Protein AF-0000000087532240 (afdb_homodimer)

Foldseek 3Di:
DAWAALLLVVLCVVLVVVLVVVVVVVVVVVVLLVVCVVVVANQVSCVVVCVVVVHDDGDNDDDPQNQLVSLLVLLLVLLVSLVSSLVSVQVRLCLLVVDHQDDDPPDDSLVSLCCRLPVPDDCVLPLLSLLLVLSVLLNVPVVDPDDPVSQVVSVVSQVVSVVSCVVVVPLVVAPDDDGSSPRHPSSSVSNSVSSSVSSVVSCVSNPDDLVSVLVVDDCVVQVVCVVPPVVSLVVQQVCCCVNIVDDNVSSVVSCVVNVD/DAWAALLLVVLCVVLVVVLVVVVVVVVVVVVLLVVCVVVVANQVSCVVVCVVVVHDDGDNDDDPQNQLVSLLVLLLVLLVSLVSSLVSVQVRLCLLVVDHQDDDPPDDSLVSLCCRLPVPDDCVLPLLSLLLVLSVLLNVPVVDPDDPVSQVVSVVSQVVSVVSCVVVVPLVVAPDDDGSSPRHPSSSVSNSVSSSVSSVVSCVSNPDDLVSVLVVDDCVVQVVCVVPPVVSLVVQQVCCCVNIVDDNVSSVVSCVVNVD

Secondary structure (DSSP, 8-state):
-----HHHHHHHHHHHHHHHHHHHHHHHHHHHHHHHHHHS-HHHHHHHHHHHHT-----SS--TTHHHHHHHHHHHHHHHHHHHHHHHHHHHHHHHH--PPP--TTS-HHHHHHHHH-TT--GGG-HHHHHHHHHHHHHHHHHS---HHHHHHHHHHHHHHHHHHHHHT-STTS-----GGG--HHHHHHHHHHHHHHHHHHHHHTPPPHHHHHTT--GGGGGGGTT-HHHHHHHHHHHHHHHH---HHHHHHHHHHTT-/-----HHHHHHHHHHHHHHHHHHHHHHHHHHHHHHHHHHS-HHHHHHHHHHHHT-----SS--TTHHHHHHHHHHHHHHHHHHHHHHHHHHHHHHHH--PPP--TTS-HHHHHHHHH-TT--GGG-HHHHHHHHHHHHHHHHHS---HHHHHHHHHHHHHHHHHHHHHT-STTS-----GGG--HHHHHHHHHHHHHHHHHHHHHTPPPHHHHHTT--GGGGGGGTT-HHHHHHHHHHHHHHHH---HHHHHHHHHHTT-

Sequence (520 aa):
MKFTYKSYSVFVKKLGYFDSVIEMNEVAIREFADQANSSGDFSKFLACKSKKHKIRVDFPKIPEDFNSIIAKNYIAQVSQCFEEFLVDFQKEYEIIKKVPWLNLEKNPKLKIAFKSVDSSYIIDNDLNYKICDYYRNIRNSALHNKDEKRLNKLDLEHNKVSSMKIRKNEYSKLNAPNKFKSINFDDFILYSRAAKEMAFKLCELSKPNIDEVVNLINEKNFSCYENNSNRKHNALITELKSKYGIQKETAEIIIKLANFMKFTYKSYSVFVKKLGYFDSVIEMNEVAIREFADQANSSGDFSKFLACKSKKHKIRVDFPKIPEDFNSIIAKNYIAQVSQCFEEFLVDFQKEYEIIKKVPWLNLEKNPKLKIAFKSVDSSYIIDNDLNYKICDYYRNIRNSALHNKDEKRLNKLDLEHNKVSSMKIRKNEYSKLNAPNKFKSINFDDFILYSRAAKEMAFKLCELSKPNIDEVVNLINEKNFSCYENNSNRKHNALITELKSKYGIQKETAEIIIKLANF

pLDDT: mean 89.96, std 6.21, range [60.34, 98.31]

Structure (mmCIF, N/CA/C/O backbone):
data_AF-0000000087532240-model_v1
#
loop_
_entity.id
_entity.type
_entity.pdbx_description
1 polymer 'Cthe-2314-like HEPN domain-containing protein'
#
loop_
_atom_site.group_PDB
_atom_site.id
_atom_site.type_symbol
_atom_site.label_atom_id
_atom_site.label_alt_id
_atom_site.label_comp_id
_atom_site.label_asym_id
_atom_site.label_entity_id
_atom_site.label_seq_id
_atom_site.pdbx_PDB_ins_code
_atom_site.Cartn_x
_atom_site.Cartn_y
_atom_site.Cartn_z
_atom_site.occupancy
_atom_site.B_iso_or_equiv
_atom_site.auth_seq_id
_atom_site.auth_comp_id
_atom_site.auth_asym_id
_atom_site.auth_atom_id
_atom_site.pdbx_PDB_model_num
ATOM 1 N N . MET A 1 1 ? 9.07 -31.922 -18.469 1 78.12 1 MET A N 1
ATOM 2 C CA . MET A 1 1 ? 8.977 -32.031 -17.016 1 78.12 1 MET A CA 1
ATOM 3 C C . MET A 1 1 ? 8.141 -30.906 -16.438 1 78.12 1 MET A C 1
ATOM 5 O O . MET A 1 1 ? 8.328 -29.734 -16.797 1 78.12 1 MET A O 1
ATOM 9 N N . LYS A 1 2 ? 7.145 -31.328 -15.633 1 83.25 2 LYS A N 1
ATOM 10 C CA . LYS A 1 2 ? 6.406 -30.312 -14.891 1 83.25 2 LYS A CA 1
ATOM 11 C C . LYS A 1 2 ? 7.242 -29.75 -13.742 1 83.25 2 LYS A C 1
ATOM 13 O O . LYS A 1 2 ? 7.914 -30.516 -13.031 1 83.25 2 LYS A O 1
ATOM 18 N N . PHE A 1 3 ? 7.406 -28.453 -13.656 1 90.06 3 PHE A N 1
ATOM 19 C CA . PHE A 1 3 ? 8.18 -27.781 -12.625 1 90.06 3 PHE A CA 1
ATOM 20 C C . PHE A 1 3 ? 7.52 -26.469 -12.219 1 90.06 3 PHE A C 1
ATOM 22 O O . PHE A 1 3 ? 7.043 -25.719 -13.07 1 90.06 3 PHE A O 1
ATOM 29 N N . THR A 1 4 ? 7.445 -26.297 -10.953 1 90.12 4 THR A N 1
ATOM 30 C CA . THR A 1 4 ? 6.895 -25.047 -10.445 1 90.12 4 THR A CA 1
ATOM 31 C C . THR A 1 4 ? 7.859 -24.406 -9.453 1 90.12 4 THR A C 1
ATOM 33 O O . THR A 1 4 ? 8.289 -25.031 -8.492 1 90.12 4 THR A O 1
ATOM 36 N N . TYR A 1 5 ? 8.164 -23.172 -9.711 1 94.06 5 TYR A N 1
ATOM 37 C CA . TYR A 1 5 ? 8.953 -22.391 -8.758 1 94.06 5 TYR A CA 1
ATOM 38 C C . TYR A 1 5 ? 8.188 -22.203 -7.449 1 94.06 5 TYR A C 1
ATOM 40 O O . TYR A 1 5 ? 6.988 -21.938 -7.457 1 94.06 5 TYR A O 1
ATOM 48 N N . LYS A 1 6 ? 8.883 -22.391 -6.359 1 91.62 6 LYS A N 1
ATOM 49 C CA . LYS A 1 6 ? 8.266 -22.141 -5.059 1 91.62 6 LYS A CA 1
ATOM 50 C C . LYS A 1 6 ? 7.77 -20.703 -4.949 1 91.62 6 LYS A C 1
ATOM 52 O O . LYS A 1 6 ? 6.699 -20.453 -4.391 1 91.62 6 LYS A O 1
ATOM 57 N N . SER A 1 7 ? 8.562 -19.766 -5.43 1 93.81 7 SER A N 1
ATOM 58 C CA . SER A 1 7 ? 8.195 -18.344 -5.406 1 93.81 7 SER A CA 1
ATOM 59 C C . SER A 1 7 ? 6.875 -18.109 -6.129 1 93.81 7 SER A C 1
ATOM 61 O O . SER A 1 7 ? 6.051 -17.312 -5.684 1 93.81 7 SER A O 1
ATOM 63 N N . TYR A 1 8 ? 6.609 -18.797 -7.156 1 95.19 8 TYR A N 1
ATOM 64 C CA . TYR A 1 8 ? 5.371 -18.672 -7.914 1 95.19 8 TYR A CA 1
ATOM 65 C C . TYR A 1 8 ? 4.188 -19.219 -7.129 1 95.19 8 TYR A C 1
ATOM 67 O O . TYR A 1 8 ? 3.135 -18.578 -7.059 1 95.19 8 TYR A O 1
ATOM 75 N N . SER A 1 9 ? 4.387 -20.391 -6.582 1 92.94 9 SER A N 1
ATOM 76 C CA . SER A 1 9 ? 3.316 -21 -5.805 1 92.94 9 SER A CA 1
ATOM 77 C C . SER A 1 9 ? 2.898 -20.125 -4.637 1 92.94 9 SER A C 1
ATOM 79 O O . SER A 1 9 ? 1.705 -19.953 -4.375 1 92.94 9 SER A O 1
ATOM 81 N N . VAL A 1 10 ? 3.881 -19.578 -4.008 1 90.62 10 VAL A N 1
ATOM 82 C CA . VAL A 1 10 ? 3.619 -18.703 -2.871 1 90.62 10 VAL A CA 1
ATOM 83 C C . VAL A 1 10 ? 2.906 -17.438 -3.348 1 90.62 10 VAL A C 1
ATOM 85 O O . VAL A 1 10 ? 1.95 -16.984 -2.717 1 90.62 10 VAL A O 1
ATOM 88 N N . PHE A 1 11 ? 3.322 -16.938 -4.414 1 94.25 11 PHE A N 1
ATOM 89 C CA . PHE A 1 11 ? 2.768 -15.719 -4.98 1 94.25 11 PHE A CA 1
ATOM 90 C C . PHE A 1 11 ? 1.303 -15.914 -5.355 1 94.25 11 PHE A C 1
ATOM 92 O O . PHE A 1 11 ? 0.447 -15.117 -4.961 1 94.25 11 PHE A O 1
ATOM 99 N N . VAL A 1 12 ? 0.997 -16.953 -6.066 1 94.19 12 VAL A N 1
ATOM 100 C CA . VAL A 1 12 ? -0.355 -17.203 -6.555 1 94.19 12 VAL A CA 1
ATOM 101 C C . VAL A 1 12 ? -1.291 -17.453 -5.375 1 94.19 12 VAL A C 1
ATOM 103 O O . VAL A 1 12 ? -2.441 -17.016 -5.379 1 94.19 12 VAL A O 1
ATOM 106 N N . LYS A 1 13 ? -0.789 -18.109 -4.418 1 91.06 13 LYS A N 1
ATOM 107 C CA . LYS A 1 13 ? -1.601 -18.391 -3.232 1 91.06 13 LYS A CA 1
ATOM 108 C C . LYS A 1 13 ? -1.886 -17.094 -2.461 1 91.06 13 LYS A C 1
ATOM 110 O O . LYS A 1 13 ? -3.031 -16.828 -2.09 1 91.06 13 LYS A O 1
ATOM 115 N N . LYS A 1 14 ? -0.879 -16.359 -2.26 1 89.5 14 LYS A N 1
ATOM 116 C CA . LYS A 1 14 ? -1.009 -15.102 -1.524 1 89.5 14 LYS A CA 1
ATOM 117 C C . LYS A 1 14 ? -1.906 -14.117 -2.268 1 89.5 14 LYS A C 1
ATOM 119 O O . LYS A 1 14 ? -2.836 -13.555 -1.687 1 89.5 14 LYS A O 1
ATOM 124 N N . LEU A 1 15 ? -1.591 -13.922 -3.52 1 93.38 15 LEU A N 1
ATOM 125 C CA . LEU A 1 15 ? -2.369 -12.984 -4.316 1 93.38 15 LEU A CA 1
ATOM 126 C C . LEU A 1 15 ? -3.803 -13.469 -4.488 1 93.38 15 LEU A C 1
ATOM 128 O O . LEU A 1 15 ? -4.742 -12.672 -4.477 1 93.38 15 LEU A O 1
ATOM 132 N N . GLY A 1 16 ? -3.951 -14.789 -4.664 1 91.38 16 GLY A N 1
ATOM 133 C CA . GLY A 1 16 ? -5.285 -15.359 -4.758 1 91.38 16 GLY A CA 1
ATOM 134 C C . GLY A 1 16 ? -6.125 -15.109 -3.521 1 91.38 16 GLY A C 1
ATOM 135 O O . GLY A 1 16 ? -7.309 -14.773 -3.625 1 91.38 16 GLY A O 1
ATOM 136 N N . TYR A 1 17 ? -5.531 -15.242 -2.439 1 89.12 17 TYR A N 1
ATOM 137 C CA . TYR A 1 17 ? -6.223 -14.977 -1.183 1 89.12 17 TYR A CA 1
ATOM 138 C C . TYR A 1 17 ? -6.57 -13.5 -1.055 1 89.12 17 TYR A C 1
ATOM 140 O O . TYR A 1 17 ? -7.695 -13.156 -0.682 1 89.12 17 TYR A O 1
ATOM 148 N N . PHE A 1 18 ? -5.672 -12.734 -1.381 1 89.25 18 PHE A N 1
ATOM 149 C CA . PHE A 1 18 ? -5.895 -11.297 -1.353 1 89.25 18 PHE A CA 1
ATOM 150 C C . PHE A 1 18 ? -7.02 -10.906 -2.303 1 89.25 18 PHE A C 1
ATOM 152 O O . PHE A 1 18 ? -7.863 -10.07 -1.966 1 89.25 18 PHE A O 1
ATOM 159 N N . ASP A 1 19 ? -6.98 -11.453 -3.461 1 92.69 19 ASP A N 1
ATOM 160 C CA . ASP A 1 19 ? -8.047 -11.203 -4.426 1 92.69 19 ASP A CA 1
ATOM 161 C C . ASP A 1 19 ? -9.414 -11.5 -3.814 1 92.69 19 ASP A C 1
ATOM 163 O O . ASP A 1 19 ? -10.344 -10.695 -3.949 1 92.69 19 ASP A O 1
ATOM 167 N N . SER A 1 20 ? -9.477 -12.586 -3.137 1 91 20 SER A N 1
ATOM 168 C CA . SER A 1 20 ? -10.742 -13 -2.543 1 91 20 SER A CA 1
ATOM 169 C C . SER A 1 20 ? -11.188 -12.031 -1.455 1 91 20 SER A C 1
ATOM 171 O O . SER A 1 20 ? -12.375 -11.711 -1.353 1 91 20 SER A O 1
ATOM 173 N N . VAL A 1 21 ? -10.297 -11.578 -0.716 1 90.44 21 VAL A N 1
ATOM 174 C CA . VAL A 1 21 ? -10.57 -10.633 0.36 1 90.44 21 VAL A CA 1
ATOM 175 C C . VAL A 1 21 ? -11.062 -9.312 -0.227 1 90.44 21 VAL A C 1
ATOM 177 O O . VAL A 1 21 ? -12.039 -8.734 0.248 1 90.44 21 VAL A O 1
ATOM 180 N N . ILE A 1 22 ? -10.406 -8.859 -1.232 1 92.31 22 ILE A N 1
ATOM 181 C CA . ILE A 1 22 ? -10.742 -7.598 -1.879 1 92.31 22 ILE A CA 1
ATOM 182 C C . ILE A 1 22 ? -12.117 -7.707 -2.541 1 92.31 22 ILE A C 1
ATOM 184 O O . ILE A 1 22 ? -12.898 -6.754 -2.514 1 92.31 22 ILE A O 1
ATOM 188 N N . GLU A 1 23 ? -12.328 -8.836 -3.156 1 93.25 23 GLU A N 1
ATOM 189 C CA . GLU A 1 23 ? -13.633 -9.07 -3.768 1 93.25 23 GLU A CA 1
ATOM 190 C C . GLU A 1 23 ? -14.75 -9 -2.73 1 93.25 23 GLU A C 1
ATOM 192 O O . GLU A 1 23 ? -15.797 -8.406 -2.982 1 93.25 23 GLU A O 1
ATOM 197 N N . MET A 1 24 ? -14.508 -9.57 -1.623 1 91.06 24 MET A N 1
ATOM 198 C CA . MET A 1 24 ? -15.492 -9.492 -0.543 1 91.06 24 MET A CA 1
ATOM 199 C C . MET A 1 24 ? -15.68 -8.047 -0.082 1 91.06 24 MET A C 1
ATOM 201 O O . MET A 1 24 ? -16.812 -7.609 0.149 1 91.06 24 MET A O 1
ATOM 205 N N . ASN A 1 25 ? -14.586 -7.375 0.066 1 92.38 25 ASN A N 1
ATOM 206 C CA . ASN A 1 25 ? -14.656 -5.969 0.442 1 92.38 25 ASN A CA 1
ATOM 207 C C . ASN A 1 25 ? -15.461 -5.156 -0.567 1 92.38 25 ASN A C 1
ATOM 209 O O . ASN A 1 25 ? -16.266 -4.301 -0.184 1 92.38 25 ASN A O 1
ATOM 213 N N . GLU A 1 26 ? -15.203 -5.414 -1.837 1 93.12 26 GLU A N 1
ATOM 214 C CA . GLU A 1 26 ? -15.906 -4.711 -2.902 1 93.12 26 GLU A CA 1
ATOM 215 C C . GLU A 1 26 ? -17.406 -4.961 -2.826 1 93.12 26 GLU A C 1
ATOM 217 O O . GLU A 1 26 ? -18.219 -4.039 -3.01 1 93.12 26 GLU A O 1
ATOM 222 N N . VAL A 1 27 ? -17.781 -6.168 -2.547 1 92.81 27 VAL A N 1
ATOM 223 C CA . VAL A 1 27 ? -19.188 -6.512 -2.391 1 92.81 27 VAL A CA 1
ATOM 224 C C . VAL A 1 27 ? -19.781 -5.738 -1.214 1 92.81 27 VAL A C 1
ATOM 226 O O . VAL A 1 27 ? -20.891 -5.211 -1.305 1 92.81 27 VAL A O 1
ATOM 229 N N . ALA A 1 28 ? -19.062 -5.66 -0.128 1 92.56 28 ALA A N 1
ATOM 230 C CA . ALA A 1 28 ? -19.516 -4.934 1.06 1 92.56 28 ALA A CA 1
ATOM 231 C C . ALA A 1 28 ? -19.75 -3.459 0.747 1 92.56 28 ALA A C 1
ATOM 233 O O . ALA A 1 28 ? -20.766 -2.887 1.148 1 92.56 28 ALA A O 1
ATOM 234 N N . ILE A 1 29 ? -18.875 -2.908 0.029 1 92.62 29 ILE A N 1
ATOM 235 C CA . ILE A 1 29 ? -18.938 -1.492 -0.315 1 92.62 29 ILE A CA 1
ATOM 236 C C . ILE A 1 29 ? -20.156 -1.237 -1.209 1 92.62 29 ILE A C 1
ATOM 238 O O . ILE A 1 29 ? -20.906 -0.284 -0.99 1 92.62 29 ILE A O 1
ATOM 242 N N . ARG A 1 30 ? -20.328 -2.053 -2.207 1 92.62 30 ARG A N 1
ATOM 243 C CA . ARG A 1 30 ? -21.438 -1.876 -3.135 1 92.62 30 ARG A CA 1
ATOM 244 C C . ARG A 1 30 ? -22.766 -2.064 -2.428 1 92.62 30 ARG A C 1
ATOM 246 O O . ARG A 1 30 ? -23.734 -1.337 -2.695 1 92.62 30 ARG A O 1
ATOM 253 N N . GLU A 1 31 ? -22.797 -3.057 -1.583 1 92.25 31 GLU A N 1
ATOM 254 C CA . GLU A 1 31 ? -24 -3.275 -0.797 1 92.25 31 GLU A CA 1
ATOM 255 C C . GLU A 1 31 ? -24.312 -2.068 0.083 1 92.25 31 GLU A C 1
ATOM 257 O O . GLU A 1 31 ? -25.469 -1.671 0.212 1 92.25 31 GLU A O 1
ATOM 262 N N . PHE A 1 32 ? -23.328 -1.537 0.732 1 92.31 32 PHE A N 1
ATOM 263 C CA . PHE A 1 32 ? -23.469 -0.36 1.581 1 92.31 32 PHE A CA 1
ATOM 264 C C . PHE A 1 32 ? -24 0.825 0.783 1 92.31 32 PHE A C 1
ATOM 266 O O . PHE A 1 32 ? -24.891 1.537 1.239 1 92.31 32 PHE A O 1
ATOM 273 N N . ALA A 1 33 ? -23.438 1.011 -0.397 1 90.62 33 ALA A N 1
ATOM 274 C CA . ALA A 1 33 ? -23.875 2.096 -1.275 1 90.62 33 ALA A CA 1
ATOM 275 C C . ALA A 1 33 ? -25.328 1.925 -1.687 1 90.62 33 ALA A C 1
ATOM 277 O O . ALA A 1 33 ? -26.094 2.898 -1.732 1 90.62 33 ALA A O 1
ATOM 278 N N . ASP A 1 34 ? -25.656 0.715 -1.983 1 91.81 34 ASP A N 1
ATOM 279 C CA . ASP A 1 34 ? -27.031 0.413 -2.363 1 91.81 34 ASP A CA 1
ATOM 280 C C . ASP A 1 34 ? -28 0.745 -1.23 1 91.81 34 ASP A C 1
ATOM 282 O O . ASP A 1 34 ? -29.062 1.324 -1.464 1 91.81 34 ASP A O 1
ATOM 286 N N . GLN A 1 35 ? -27.656 0.395 -0.043 1 91.19 35 GLN A N 1
ATOM 287 C CA . GLN A 1 35 ? -28.484 0.67 1.127 1 91.19 35 GLN A CA 1
ATOM 288 C C . GLN A 1 35 ? -28.609 2.172 1.378 1 91.19 35 GLN A C 1
ATOM 290 O O . GLN A 1 35 ? -29.672 2.668 1.721 1 91.19 35 GLN A O 1
ATOM 295 N N . ALA A 1 36 ? -27.547 2.783 1.279 1 90.19 36 ALA A N 1
ATOM 296 C CA . ALA A 1 36 ? -27.531 4.23 1.476 1 90.19 36 ALA A CA 1
ATOM 297 C C . ALA A 1 36 ? -28.438 4.926 0.468 1 90.19 36 ALA A C 1
ATOM 299 O O . ALA A 1 36 ? -29.219 5.82 0.83 1 90.19 36 ALA A O 1
ATOM 300 N N . ASN A 1 37 ? -28.328 4.5 -0.787 1 88.88 37 ASN A N 1
ATOM 301 C CA . ASN A 1 37 ? -29.156 5.074 -1.847 1 88.88 37 ASN A CA 1
ATOM 302 C C . ASN A 1 37 ? -30.641 4.789 -1.62 1 88.88 37 ASN A C 1
ATOM 304 O O . ASN A 1 37 ? -31.484 5.641 -1.893 1 88.88 37 ASN A O 1
ATOM 308 N N . SER A 1 38 ? -30.891 3.643 -1.131 1 90.81 38 SER A N 1
ATOM 309 C CA . SER A 1 38 ? -32.281 3.221 -0.916 1 90.81 38 SER A CA 1
ATOM 310 C C . SER A 1 38 ? -32.875 3.904 0.306 1 90.81 38 SER A C 1
ATOM 312 O O . SER A 1 38 ? -34.094 3.988 0.435 1 90.81 38 SER A O 1
ATOM 314 N N . SER A 1 39 ? -32.062 4.363 1.199 1 89.56 39 SER A N 1
ATOM 315 C CA . SER A 1 39 ? -32.562 4.992 2.43 1 89.56 39 SER A CA 1
ATOM 316 C C . SER A 1 39 ? -33.156 6.359 2.152 1 89.56 39 SER A C 1
ATOM 318 O O . SER A 1 39 ? -33.938 6.879 2.963 1 89.56 39 SER A O 1
ATOM 320 N N . GLY A 1 40 ? -32.812 7.004 1.044 1 87.88 40 GLY A N 1
ATOM 321 C CA . GLY A 1 40 ? -33.344 8.305 0.659 1 87.88 40 GLY A CA 1
ATOM 322 C C . GLY A 1 40 ? -32.562 9.461 1.229 1 87.88 40 GLY A C 1
ATOM 323 O O . GLY A 1 40 ? -32.656 10.594 0.752 1 87.88 40 GLY A O 1
ATOM 324 N N . ASP A 1 41 ? -31.828 9.195 2.34 1 88.81 41 ASP A N 1
ATOM 325 C CA . ASP A 1 41 ? -30.984 10.211 2.973 1 88.81 41 ASP A CA 1
ATOM 326 C C . ASP A 1 41 ? -29.641 9.633 3.385 1 88.81 41 ASP A C 1
ATOM 328 O O . ASP A 1 41 ? -29.516 9.047 4.461 1 88.81 41 ASP A O 1
ATOM 332 N N . PHE A 1 42 ? -28.688 9.938 2.58 1 88.5 42 PHE A N 1
ATOM 333 C CA . PHE A 1 42 ? -27.359 9.344 2.779 1 88.5 42 PHE A CA 1
ATOM 334 C C . PHE A 1 42 ? -26.766 9.797 4.109 1 88.5 42 PHE A C 1
ATOM 336 O O . PHE A 1 42 ? -26.219 8.977 4.855 1 88.5 42 PHE A O 1
ATOM 343 N N . SER A 1 43 ? -26.844 11.062 4.355 1 87.38 43 SER A N 1
ATOM 344 C CA . SER A 1 43 ? -26.234 11.625 5.555 1 87.38 43 SER A CA 1
ATOM 345 C C . SER A 1 43 ? -26.812 11 6.816 1 87.38 43 SER A C 1
ATOM 347 O O . SER A 1 43 ? -26.078 10.664 7.746 1 87.38 43 SER A O 1
ATOM 349 N N . LYS A 1 44 ? -28.062 10.883 6.801 1 90 44 LYS A N 1
ATOM 350 C CA . LYS A 1 44 ? -28.719 10.273 7.949 1 90 44 LYS A CA 1
ATOM 351 C C . LYS A 1 44 ? -28.359 8.789 8.062 1 90 44 LYS A C 1
ATOM 353 O O . LYS A 1 44 ? -28.156 8.281 9.172 1 90 44 LYS A O 1
ATOM 358 N N . PHE A 1 45 ? -28.375 8.156 6.949 1 92.25 45 PHE A N 1
ATOM 359 C CA . PHE A 1 45 ? -28 6.746 6.914 1 92.25 45 PHE A CA 1
ATOM 360 C C . PHE A 1 45 ? -26.609 6.535 7.473 1 92.25 45 PHE A C 1
ATOM 362 O O . PHE A 1 45 ? -26.406 5.688 8.344 1 92.25 45 PHE A O 1
ATOM 369 N N . LEU A 1 46 ? -25.75 7.324 6.988 1 90.06 46 LEU A N 1
ATOM 370 C CA . LEU A 1 46 ? -24.359 7.203 7.402 1 90.06 46 LEU A CA 1
ATOM 371 C C . LEU A 1 46 ? -24.203 7.52 8.883 1 90.06 46 LEU A C 1
ATOM 373 O O . LEU A 1 46 ? -23.438 6.852 9.594 1 90.06 46 LEU A O 1
ATOM 377 N N . ALA A 1 47 ? -24.859 8.508 9.312 1 89.06 47 ALA A N 1
ATOM 378 C CA . ALA A 1 47 ? -24.812 8.883 10.719 1 89.06 47 ALA A CA 1
ATOM 379 C C . ALA A 1 47 ? -25.297 7.75 11.617 1 89.06 47 ALA A C 1
ATOM 381 O O . ALA A 1 47 ? -24.719 7.488 12.664 1 89.06 47 ALA A O 1
ATOM 382 N N . CYS A 1 48 ? -26.328 7.117 11.211 1 91.19 48 CYS A N 1
ATOM 383 C CA . CYS A 1 48 ? -26.906 6.004 11.969 1 91.19 48 CYS A CA 1
ATOM 384 C C . CYS A 1 48 ? -25.922 4.84 12.047 1 91.19 48 CYS A C 1
ATOM 386 O O . CYS A 1 48 ? -25.703 4.27 13.117 1 91.19 48 CYS A O 1
ATOM 388 N N . LYS A 1 49 ? -25.375 4.539 10.891 1 91.81 49 LYS A N 1
ATOM 389 C CA . LYS A 1 49 ? -24.438 3.418 10.852 1 91.81 49 LYS A CA 1
ATOM 390 C C . LYS A 1 49 ? -23.156 3.748 11.594 1 91.81 49 LYS A C 1
ATOM 392 O O . LYS A 1 49 ? -22.562 2.879 12.242 1 91.81 49 LYS A O 1
ATOM 397 N N . SER A 1 50 ? -22.75 4.977 11.445 1 91 50 SER A N 1
ATOM 398 C CA . SER A 1 50 ? -21.578 5.449 12.164 1 91 50 SER A CA 1
ATOM 399 C C . SER A 1 50 ? -21.75 5.309 13.672 1 91 50 SER A C 1
ATOM 401 O O . SER A 1 50 ? -20.844 4.875 14.375 1 91 50 SER A O 1
ATOM 403 N N . LYS A 1 51 ? -22.844 5.684 14.125 1 90.75 51 LYS A N 1
ATOM 404 C CA . LYS A 1 51 ? -23.172 5.559 15.547 1 90.75 51 LYS A CA 1
ATOM 405 C C . LYS A 1 51 ? -23.203 4.094 15.969 1 90.75 51 LYS A C 1
ATOM 407 O O . LYS A 1 51 ? -22.672 3.73 17.016 1 90.75 51 LYS A O 1
ATOM 412 N N . LYS A 1 52 ? -23.828 3.307 15.203 1 91.88 52 LYS A N 1
ATOM 413 C CA . LYS A 1 52 ? -23.969 1.883 15.492 1 91.88 52 LYS A CA 1
ATOM 414 C C . LYS A 1 52 ? -22.594 1.226 15.672 1 91.88 52 LYS A C 1
ATOM 416 O O . LYS A 1 52 ? -22.406 0.43 16.594 1 91.88 52 LYS A O 1
ATOM 421 N N . HIS A 1 53 ? -21.719 1.583 14.805 1 91.81 53 HIS A N 1
ATOM 422 C CA . HIS A 1 53 ? -20.422 0.906 14.781 1 91.81 53 HIS A CA 1
ATOM 423 C C . HIS A 1 53 ? -19.359 1.726 15.508 1 91.81 53 HIS A C 1
ATOM 425 O O . HIS A 1 53 ? -18.188 1.368 15.492 1 91.81 53 HIS A O 1
ATOM 431 N N . LYS A 1 54 ? -19.656 2.912 16.031 1 90.06 54 LYS A N 1
ATOM 432 C CA . LYS A 1 54 ? -18.797 3.77 16.828 1 90.06 54 LYS A CA 1
ATOM 433 C C . LYS A 1 54 ? -17.578 4.23 16.031 1 90.06 54 LYS A C 1
ATOM 435 O O . LYS A 1 54 ? -16.438 4.137 16.516 1 90.06 54 LYS A O 1
ATOM 440 N N . ILE A 1 55 ? -17.875 4.566 14.789 1 90.62 55 ILE A N 1
ATOM 441 C CA . ILE A 1 55 ? -16.891 5.16 13.906 1 90.62 55 ILE A CA 1
ATOM 442 C C . ILE A 1 55 ? -17.406 6.492 13.367 1 90.62 55 ILE A C 1
ATOM 444 O O . ILE A 1 55 ? -18.453 6.539 12.719 1 90.62 55 ILE A O 1
ATOM 448 N N . ARG A 1 56 ? -16.703 7.523 13.625 1 84.25 56 ARG A N 1
ATOM 449 C CA . ARG A 1 56 ? -17.156 8.844 13.195 1 84.25 56 ARG A CA 1
ATOM 450 C C . ARG A 1 56 ? -16.828 9.086 11.727 1 84.25 56 ARG A C 1
ATOM 452 O O . ARG A 1 56 ? -15.656 9.242 11.367 1 84.25 56 ARG A O 1
ATOM 459 N N . VAL A 1 57 ? -17.828 9.039 10.945 1 84 57 VAL A N 1
ATOM 460 C CA . VAL A 1 57 ? -17.703 9.344 9.516 1 84 57 VAL A CA 1
ATOM 461 C C . VAL A 1 57 ? -18.766 10.359 9.109 1 84 57 VAL A C 1
ATOM 463 O O . VAL A 1 57 ? -19.938 10.188 9.398 1 84 57 VAL A O 1
ATOM 466 N N . ASP A 1 58 ? -18.188 11.5 8.594 1 76.56 58 ASP A N 1
ATOM 467 C CA . ASP A 1 58 ? -19.141 12.523 8.188 1 76.56 58 ASP A CA 1
ATOM 468 C C . ASP A 1 58 ? -18.938 12.93 6.73 1 76.56 58 ASP A C 1
ATOM 470 O O . ASP A 1 58 ? -17.969 13.625 6.41 1 76.56 58 ASP A O 1
ATOM 474 N N . PHE A 1 59 ? -19.734 12.336 5.855 1 82.31 59 PHE A N 1
ATOM 475 C CA . PHE A 1 59 ? -19.797 12.742 4.461 1 82.31 59 PHE A CA 1
ATOM 476 C C . PHE A 1 59 ? -21.234 13.086 4.066 1 82.31 59 PHE A C 1
ATOM 478 O O . PHE A 1 59 ? -22.172 12.375 4.441 1 82.31 59 PHE A O 1
ATOM 485 N N . PRO A 1 60 ? -21.328 14.227 3.484 1 76.56 60 PRO A N 1
ATOM 486 C CA . PRO A 1 60 ? -22.688 14.523 3.006 1 76.56 60 PRO A CA 1
ATOM 487 C C . PRO A 1 60 ? -23.156 13.539 1.934 1 76.56 60 PRO A C 1
ATOM 489 O O . PRO A 1 60 ? -24.359 13.375 1.737 1 76.56 60 PRO A O 1
ATOM 492 N N . LYS A 1 61 ? -22.266 13 1.17 1 81.31 61 LYS A N 1
ATOM 493 C CA . LYS A 1 61 ? -22.469 11.961 0.166 1 81.31 61 LYS A CA 1
ATOM 494 C C . LYS A 1 61 ? -21.219 11.109 -0.006 1 81.31 61 LYS A C 1
ATOM 496 O O . LYS A 1 61 ? -20.156 11.445 0.52 1 81.31 61 LYS A O 1
ATOM 501 N N . ILE A 1 62 ? -21.469 10.016 -0.65 1 83.19 62 ILE A N 1
ATOM 502 C CA . ILE A 1 62 ? -20.281 9.227 -0.982 1 83.19 62 ILE A CA 1
ATOM 503 C C . ILE A 1 62 ? -19.375 10.031 -1.902 1 83.19 62 ILE A C 1
ATOM 505 O O . ILE A 1 62 ? -19.797 10.492 -2.965 1 83.19 62 ILE A O 1
ATOM 509 N N . PRO A 1 63 ? -18.188 10.164 -1.453 1 85.5 63 PRO A N 1
ATOM 510 C CA . PRO A 1 63 ? -17.281 10.914 -2.328 1 85.5 63 PRO A CA 1
ATOM 511 C C . PRO A 1 63 ? -17.141 10.281 -3.713 1 85.5 63 PRO A C 1
ATOM 513 O O . PRO A 1 63 ? -17.125 9.055 -3.836 1 85.5 63 PRO A O 1
ATOM 516 N N . GLU A 1 64 ? -17.016 11.117 -4.68 1 84.31 64 GLU A N 1
ATOM 517 C CA . GLU A 1 64 ? -16.953 10.648 -6.062 1 84.31 64 GLU A CA 1
ATOM 518 C C . GLU A 1 64 ? -15.719 9.781 -6.293 1 84.31 64 GLU A C 1
ATOM 520 O O . GLU A 1 64 ? -15.742 8.867 -7.121 1 84.31 64 GLU A O 1
ATOM 525 N N . ASP A 1 65 ? -14.742 10.078 -5.508 1 88.81 65 ASP A N 1
ATOM 526 C CA . ASP A 1 65 ? -13.477 9.383 -5.73 1 88.81 65 ASP A CA 1
ATOM 527 C C . ASP A 1 65 ? -13.281 8.266 -4.707 1 88.81 65 ASP A C 1
ATOM 529 O O . ASP A 1 65 ? -12.18 7.734 -4.57 1 88.81 65 ASP A O 1
ATOM 533 N N . PHE A 1 66 ? -14.352 7.926 -4.008 1 89.88 66 PHE A N 1
ATOM 534 C CA . PHE A 1 66 ? -14.281 6.895 -2.98 1 89.88 66 PHE A CA 1
ATOM 535 C C . PHE A 1 66 ? -13.773 5.582 -3.564 1 89.88 66 PHE A C 1
ATOM 537 O O . PHE A 1 66 ? -12.75 5.055 -3.119 1 89.88 66 PHE A O 1
ATOM 544 N N . ASN A 1 67 ? -14.406 5.188 -4.617 1 90.38 67 ASN A N 1
ATOM 545 C CA . ASN A 1 67 ? -14.07 3.914 -5.246 1 90.38 67 ASN A CA 1
ATOM 546 C C . ASN A 1 67 ? -12.672 3.941 -5.848 1 90.38 67 ASN A C 1
ATOM 548 O O . ASN A 1 67 ? -11.945 2.941 -5.805 1 90.38 67 ASN A O 1
ATOM 552 N N . SER A 1 68 ? -12.367 5.055 -6.328 1 92.81 68 SER A N 1
ATOM 553 C CA . SER A 1 68 ? -11.055 5.191 -6.953 1 92.81 68 SER A C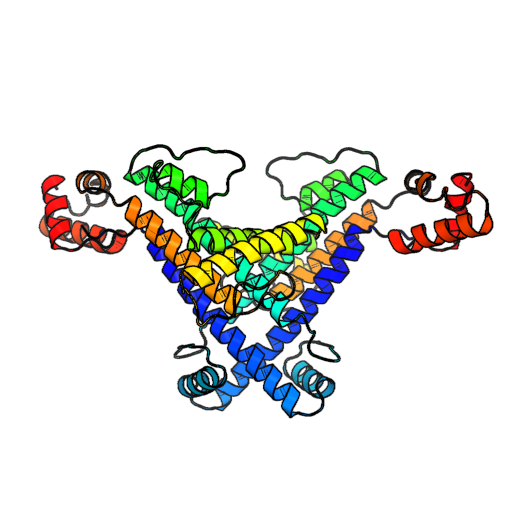A 1
ATOM 554 C C . SER A 1 68 ? -9.945 5.121 -5.914 1 92.81 68 SER A C 1
ATOM 556 O O . SER A 1 68 ? -8.906 4.5 -6.152 1 92.81 68 SER A O 1
ATOM 558 N N . ILE A 1 69 ? -10.148 5.684 -4.801 1 89.88 69 ILE A N 1
ATOM 559 C CA . ILE A 1 69 ? -9.156 5.676 -3.734 1 89.88 69 ILE A CA 1
ATOM 560 C C . ILE A 1 69 ? -8.953 4.254 -3.219 1 89.88 69 ILE A C 1
ATOM 562 O O . ILE A 1 69 ? -7.82 3.791 -3.074 1 89.88 69 ILE A O 1
ATOM 566 N N . ILE A 1 70 ? -10.023 3.59 -3.055 1 91.19 70 ILE A N 1
ATOM 567 C CA . ILE A 1 70 ? -9.969 2.221 -2.553 1 91.19 70 ILE A CA 1
ATOM 568 C C . ILE A 1 70 ? -9.297 1.319 -3.582 1 91.19 70 ILE A C 1
ATOM 570 O O . ILE A 1 70 ? -8.422 0.517 -3.236 1 91.19 70 ILE A O 1
ATOM 574 N N . ALA A 1 71 ? -9.633 1.518 -4.758 1 93.69 71 ALA A N 1
ATOM 575 C CA . ALA A 1 71 ? -9.07 0.691 -5.824 1 93.69 71 ALA A CA 1
ATOM 576 C C . ALA A 1 71 ? -7.57 0.936 -5.973 1 93.69 71 ALA A C 1
ATOM 578 O O . ALA A 1 71 ? -6.809 0.01 -6.266 1 93.69 71 ALA A O 1
ATOM 579 N N . LYS A 1 72 ? -7.184 2.131 -5.82 1 91.12 72 LYS A N 1
ATOM 580 C CA . LYS A 1 72 ? -5.758 2.438 -5.891 1 91.12 72 LYS A CA 1
ATOM 581 C C . LYS A 1 72 ? -4.988 1.737 -4.773 1 91.12 72 LYS A C 1
ATOM 583 O O . LYS A 1 72 ? -3.84 1.335 -4.965 1 91.12 72 LYS A O 1
ATOM 588 N N . ASN A 1 73 ? -5.637 1.567 -3.752 1 88.31 73 ASN A N 1
ATOM 589 C CA . ASN A 1 73 ? -5.035 0.803 -2.666 1 88.31 73 ASN A CA 1
ATOM 590 C C . ASN A 1 73 ? -4.879 -0.669 -3.037 1 88.31 73 ASN A C 1
ATOM 592 O O . ASN A 1 73 ? -3.891 -1.306 -2.664 1 88.31 73 ASN A O 1
ATOM 596 N N . TYR A 1 74 ? -5.859 -1.175 -3.721 1 92.5 74 TYR A N 1
ATOM 597 C CA . TYR A 1 74 ? -5.766 -2.551 -4.191 1 92.5 74 TYR A CA 1
ATOM 598 C C . TYR A 1 74 ? -4.59 -2.721 -5.148 1 92.5 74 TYR A C 1
ATOM 600 O O . TYR A 1 74 ? -3.848 -3.701 -5.062 1 92.5 74 TYR A O 1
ATOM 608 N N . ILE A 1 75 ? -4.469 -1.718 -5.977 1 94.25 75 ILE A N 1
ATOM 609 C CA . ILE A 1 75 ? -3.393 -1.739 -6.961 1 94.25 75 ILE A CA 1
ATOM 610 C C . ILE A 1 75 ? -2.043 -1.752 -6.246 1 94.25 75 ILE A C 1
ATOM 612 O O . ILE A 1 75 ? -1.128 -2.477 -6.645 1 94.25 75 ILE A O 1
ATOM 616 N N . ALA A 1 76 ? -1.954 -0.965 -5.266 1 89.06 76 ALA A N 1
ATOM 617 C CA . ALA A 1 76 ? -0.715 -0.9 -4.496 1 89.06 76 ALA A CA 1
ATOM 618 C C . ALA A 1 76 ? -0.383 -2.254 -3.877 1 89.06 76 ALA A C 1
ATOM 620 O O . ALA A 1 76 ? 0.783 -2.656 -3.838 1 89.06 76 ALA A O 1
ATOM 621 N N . GLN A 1 77 ? -1.348 -2.926 -3.457 1 88.38 77 GLN A N 1
ATOM 622 C CA . GLN A 1 77 ? -1.138 -4.223 -2.822 1 88.38 77 GLN A CA 1
ATOM 623 C C . GLN A 1 77 ? -0.689 -5.266 -3.842 1 88.38 77 GLN A C 1
ATOM 625 O O . GLN A 1 77 ? 0.203 -6.07 -3.564 1 88.38 77 GLN A O 1
ATOM 630 N N . VAL A 1 78 ? -1.326 -5.258 -4.918 1 94.06 78 VAL A N 1
ATOM 631 C CA . VAL A 1 78 ? -0.921 -6.184 -5.969 1 94.06 78 VAL A CA 1
ATOM 632 C C . VAL A 1 78 ? 0.535 -5.926 -6.352 1 94.06 78 VAL A C 1
ATOM 634 O O . VAL A 1 78 ? 1.319 -6.867 -6.5 1 94.06 78 VAL A O 1
ATOM 637 N N . SER A 1 79 ? 0.857 -4.641 -6.473 1 92.88 79 SER A N 1
ATOM 638 C CA . SER A 1 79 ? 2.217 -4.258 -6.836 1 92.88 79 SER A CA 1
ATOM 639 C C . SER A 1 79 ? 3.229 -4.777 -5.82 1 92.88 79 SER A C 1
ATOM 641 O O . SER A 1 79 ? 4.285 -5.293 -6.195 1 92.88 79 SER A O 1
ATOM 643 N N . GLN A 1 80 ? 2.844 -4.668 -4.66 1 87.12 80 GLN A N 1
ATOM 644 C CA . GLN A 1 80 ? 3.742 -5.117 -3.598 1 87.12 80 GLN A CA 1
ATOM 645 C C . GLN A 1 80 ? 3.936 -6.629 -3.643 1 87.12 80 GLN A C 1
ATOM 647 O O . GLN A 1 80 ? 5.062 -7.117 -3.555 1 87.12 80 GLN A O 1
ATOM 652 N N . CYS A 1 81 ? 2.854 -7.316 -3.756 1 90.19 81 CYS A N 1
ATOM 653 C CA . CYS A 1 81 ? 2.92 -8.773 -3.842 1 90.19 81 CYS A CA 1
ATOM 654 C C . CYS A 1 81 ? 3.754 -9.211 -5.039 1 90.19 81 CYS A C 1
ATOM 656 O O . CYS A 1 81 ? 4.559 -10.133 -4.938 1 90.19 81 CYS A O 1
ATOM 658 N N . PHE A 1 82 ? 3.58 -8.562 -6.105 1 95.62 82 PHE A N 1
ATOM 659 C CA . PHE A 1 82 ? 4.258 -8.922 -7.344 1 95.62 82 PHE A CA 1
ATOM 660 C C . PHE A 1 82 ? 5.75 -8.617 -7.254 1 95.62 82 PHE A C 1
ATOM 662 O O . PHE A 1 82 ? 6.578 -9.406 -7.719 1 95.62 82 PHE A O 1
ATOM 669 N N . GLU A 1 83 ? 6.07 -7.52 -6.672 1 92.56 83 GLU A N 1
ATOM 670 C CA . GLU A 1 83 ? 7.473 -7.16 -6.496 1 92.56 83 GLU A CA 1
ATOM 671 C C . GLU A 1 83 ? 8.18 -8.141 -5.566 1 92.56 83 GLU A C 1
ATOM 673 O O . GLU A 1 83 ? 9.336 -8.5 -5.797 1 92.56 83 GLU A O 1
ATOM 678 N N . GLU A 1 84 ? 7.5 -8.516 -4.594 1 90.25 84 GLU A N 1
ATOM 679 C CA . GLU A 1 84 ? 8.055 -9.531 -3.701 1 90.25 84 GLU A CA 1
ATOM 680 C C . GLU A 1 84 ? 8.305 -10.836 -4.445 1 90.25 84 GLU A C 1
ATOM 682 O O . GLU A 1 84 ? 9.328 -11.492 -4.223 1 90.25 84 GLU A O 1
ATOM 687 N N . PHE A 1 85 ? 7.363 -11.18 -5.234 1 95.62 85 PHE A N 1
ATOM 688 C CA . PHE A 1 85 ? 7.543 -12.359 -6.074 1 95.62 85 PHE A CA 1
ATOM 689 C C . PHE A 1 85 ? 8.812 -12.234 -6.918 1 95.62 85 PHE A C 1
ATOM 691 O O . PHE A 1 85 ? 9.602 -13.172 -6.996 1 95.62 85 PHE A O 1
ATOM 698 N N . LEU A 1 86 ? 9.023 -11.086 -7.52 1 96 86 LEU A N 1
ATOM 699 C CA . LEU A 1 86 ? 10.164 -10.906 -8.406 1 96 86 LEU A CA 1
ATOM 700 C C . LEU A 1 86 ? 11.477 -11.047 -7.648 1 96 86 LEU A C 1
ATOM 702 O O . LEU A 1 86 ? 12.438 -11.617 -8.164 1 96 86 LEU A O 1
ATOM 706 N N . VAL A 1 87 ? 11.484 -10.586 -6.445 1 93.12 87 VAL A N 1
ATOM 707 C CA . VAL A 1 87 ? 12.688 -10.688 -5.617 1 93.12 87 VAL A CA 1
ATOM 708 C C . VAL A 1 87 ? 12.938 -12.148 -5.254 1 93.12 87 VAL A C 1
ATOM 710 O O . VAL A 1 87 ? 14.055 -12.648 -5.391 1 93.12 87 VAL A O 1
ATOM 713 N N . ASP A 1 88 ? 11.906 -12.836 -4.812 1 93.38 88 ASP A N 1
ATOM 714 C CA . ASP A 1 88 ? 12.031 -14.234 -4.43 1 93.38 88 ASP A CA 1
ATOM 715 C C . ASP A 1 88 ? 12.367 -15.109 -5.633 1 93.38 88 ASP A C 1
ATOM 717 O O . ASP A 1 88 ? 13.148 -16.062 -5.52 1 93.38 88 ASP A O 1
ATOM 721 N N . PHE A 1 89 ? 11.773 -14.773 -6.699 1 96.06 89 PHE A N 1
ATOM 722 C CA . PHE A 1 89 ? 12.031 -15.5 -7.938 1 96.06 89 PHE A CA 1
ATOM 723 C C . PHE A 1 89 ? 13.492 -15.367 -8.352 1 96.06 89 PHE A C 1
ATOM 725 O O . PHE A 1 89 ? 14.117 -16.344 -8.758 1 96.06 89 PHE A O 1
ATOM 732 N N . GLN A 1 90 ? 13.969 -14.164 -8.273 1 96.06 90 GLN A N 1
ATOM 733 C CA . GLN A 1 90 ? 15.367 -13.93 -8.594 1 96.06 90 GLN A CA 1
ATOM 734 C C . GLN A 1 90 ? 16.281 -14.82 -7.758 1 96.06 90 GLN A C 1
ATOM 736 O O . GLN A 1 90 ? 17.188 -15.469 -8.297 1 96.06 90 GLN A O 1
ATOM 741 N N . LYS A 1 91 ? 16.078 -14.852 -6.477 1 93.69 91 LYS A N 1
ATOM 742 C CA . LYS A 1 91 ? 16.891 -15.664 -5.582 1 93.69 91 LYS A CA 1
ATOM 743 C C . LYS A 1 91 ? 16.812 -17.141 -5.953 1 93.69 91 LYS A C 1
ATOM 745 O O . LYS A 1 91 ? 17.844 -17.828 -6.016 1 93.69 91 LYS A O 1
ATOM 750 N N . GLU A 1 92 ? 15.617 -17.562 -6.164 1 93.19 92 GLU A N 1
ATOM 751 C CA . GLU A 1 92 ? 15.398 -18.953 -6.516 1 93.19 92 GLU A CA 1
ATOM 752 C C . GLU A 1 92 ? 16.031 -19.297 -7.859 1 93.19 92 GLU A C 1
ATOM 754 O O . GLU A 1 92 ? 16.641 -20.359 -8.016 1 93.19 92 GLU A O 1
ATOM 759 N N . TYR A 1 93 ? 15.875 -18.453 -8.766 1 94.56 93 TYR A N 1
ATOM 760 C CA . TYR A 1 93 ? 16.453 -18.625 -10.094 1 94.56 93 TYR A CA 1
ATOM 761 C C . TYR A 1 93 ? 17.969 -18.734 -10.023 1 94.56 93 TYR A C 1
ATOM 763 O O . TYR A 1 93 ? 18.547 -19.625 -10.656 1 94.56 93 TYR A O 1
ATOM 771 N N . GLU A 1 94 ? 18.562 -17.875 -9.312 1 93.81 94 GLU A N 1
ATOM 772 C CA . GLU A 1 94 ? 20.016 -17.875 -9.188 1 93.81 94 GLU A CA 1
ATOM 773 C C . GLU A 1 94 ? 20.516 -19.172 -8.555 1 93.81 94 GLU A C 1
ATOM 775 O O . GLU A 1 94 ? 21.578 -19.672 -8.906 1 93.81 94 GLU A O 1
ATOM 780 N N . ILE A 1 95 ? 19.781 -19.672 -7.652 1 89.75 95 ILE A N 1
ATOM 781 C CA . ILE A 1 95 ? 20.156 -20.922 -6.988 1 89.75 95 ILE A CA 1
ATOM 782 C C . ILE A 1 95 ? 20.031 -22.094 -7.973 1 89.75 95 ILE A C 1
ATOM 784 O O . ILE A 1 95 ? 20.875 -22.969 -8 1 89.75 95 ILE A O 1
ATOM 788 N N . ILE A 1 96 ? 19.016 -22.062 -8.766 1 91 96 ILE A N 1
ATOM 789 C CA . ILE A 1 96 ? 18.703 -23.172 -9.656 1 91 96 ILE A CA 1
ATOM 790 C C . ILE A 1 96 ? 19.609 -23.125 -10.883 1 91 96 ILE A C 1
ATOM 792 O O . ILE A 1 96 ? 20.219 -24.125 -11.25 1 91 96 ILE A O 1
ATOM 796 N N . LYS A 1 97 ? 19.734 -21.984 -11.453 1 92.38 97 LYS A N 1
ATOM 797 C CA . LYS A 1 97 ? 20.422 -21.844 -12.734 1 92.38 97 LYS A CA 1
ATOM 798 C C . LYS A 1 97 ? 21.906 -21.547 -12.531 1 92.38 97 LYS A C 1
ATOM 800 O O . LYS A 1 97 ? 22.719 -21.766 -13.438 1 92.38 97 LYS A O 1
ATOM 805 N N . LYS A 1 98 ? 22.266 -21.016 -11.391 1 89.31 98 LYS A N 1
ATOM 806 C CA . LYS A 1 98 ? 23.641 -20.672 -11.055 1 89.31 98 LYS A CA 1
ATOM 807 C C . LYS A 1 98 ? 24.188 -19.625 -12.016 1 89.31 98 LYS A C 1
ATOM 809 O O . LYS A 1 98 ? 25.344 -19.719 -12.453 1 89.31 98 LYS A O 1
ATOM 814 N N . VAL A 1 99 ? 23.375 -18.828 -12.523 1 88 99 VAL A N 1
ATOM 815 C CA . VAL A 1 99 ? 23.75 -17.703 -13.367 1 88 99 VAL A CA 1
ATOM 816 C C . VAL A 1 99 ? 23.422 -16.391 -12.664 1 88 99 VAL A C 1
ATOM 818 O O . VAL A 1 99 ? 22.391 -16.297 -11.984 1 88 99 VAL A O 1
ATOM 821 N N . PRO A 1 100 ? 24.266 -15.531 -12.836 1 87.75 100 PRO A N 1
ATOM 822 C CA . PRO A 1 100 ? 24.016 -14.258 -12.164 1 87.75 100 PRO A CA 1
ATOM 823 C C . PRO A 1 100 ? 22.859 -13.477 -12.789 1 87.75 100 PRO A C 1
ATOM 825 O O . PRO A 1 100 ? 22.656 -13.539 -14 1 87.75 100 PRO A O 1
ATOM 828 N N . TRP A 1 101 ? 22.172 -12.82 -11.977 1 90.31 101 TRP A N 1
ATOM 829 C CA . TRP A 1 101 ? 21.078 -11.953 -12.383 1 90.31 101 TRP A CA 1
ATOM 830 C C . TRP A 1 101 ? 21.594 -10.672 -13.023 1 90.31 101 TRP A C 1
ATOM 832 O O . TRP A 1 101 ? 22.594 -10.109 -12.578 1 90.31 101 TRP A O 1
ATOM 842 N N . LEU A 1 102 ? 21 -10.227 -14.117 1 88.25 102 LEU A N 1
ATOM 843 C CA . LEU A 1 102 ? 21.422 -9.008 -14.797 1 88.25 102 LEU A CA 1
ATOM 844 C C . LEU A 1 102 ? 21.156 -7.781 -13.922 1 88.25 102 LEU A C 1
ATOM 846 O O . LEU A 1 102 ? 20.141 -7.711 -13.234 1 88.25 102 LEU A O 1
ATOM 850 N N . ASN A 1 103 ? 22.141 -6.922 -13.891 1 83.38 103 ASN A N 1
ATOM 851 C CA . ASN A 1 103 ? 21.953 -5.645 -13.211 1 83.38 103 ASN A CA 1
ATOM 852 C C . ASN A 1 103 ? 21.797 -4.496 -14.211 1 83.38 103 ASN A C 1
ATOM 854 O O . ASN A 1 103 ? 22.781 -3.988 -14.742 1 83.38 103 ASN A O 1
ATOM 858 N N . LEU A 1 104 ? 20.641 -4.254 -14.602 1 78.88 104 LEU A N 1
ATOM 859 C CA . LEU A 1 104 ? 20.344 -3.164 -15.523 1 78.88 104 LEU A CA 1
ATOM 860 C C . LEU A 1 104 ? 19.75 -1.973 -14.781 1 78.88 104 LEU A C 1
ATOM 862 O O . LEU A 1 104 ? 18.531 -1.9 -14.586 1 78.88 104 LEU A O 1
ATOM 866 N N . GLU A 1 105 ? 20.469 -1.018 -14.383 1 76.75 105 GLU A N 1
ATOM 867 C CA . GLU A 1 105 ? 20.062 0.144 -13.594 1 76.75 105 GLU A CA 1
ATOM 868 C C . GLU A 1 105 ? 18.906 0.893 -14.266 1 76.75 105 GLU A C 1
ATOM 870 O O . GLU A 1 105 ? 18.781 0.866 -15.492 1 76.75 105 GLU A O 1
ATOM 875 N N . LYS A 1 106 ? 17.969 1.411 -13.664 1 79.81 106 LYS A N 1
ATOM 876 C CA . LYS A 1 106 ? 16.922 2.348 -14.055 1 79.81 106 LYS A CA 1
ATOM 877 C C . LYS A 1 106 ? 15.773 1.626 -14.758 1 79.81 106 LYS A C 1
ATOM 879 O O . LYS A 1 106 ? 14.789 2.25 -15.141 1 79.81 106 LYS A O 1
ATOM 884 N N . ASN A 1 107 ? 15.953 0.265 -14.992 1 86.19 107 ASN A N 1
ATOM 885 C CA . ASN A 1 107 ? 14.852 -0.479 -15.594 1 86.19 107 ASN A CA 1
ATOM 886 C C . ASN A 1 107 ? 13.922 -1.055 -14.531 1 86.19 107 ASN A C 1
ATOM 888 O O . ASN A 1 107 ? 14.344 -1.33 -13.406 1 86.19 107 ASN A O 1
ATOM 892 N N . PRO A 1 108 ? 12.672 -1.242 -14.953 1 90.81 108 PRO A N 1
ATOM 893 C CA . PRO A 1 108 ? 11.742 -1.902 -14.031 1 90.81 108 PRO A CA 1
ATOM 894 C C . PRO A 1 108 ? 12.141 -3.344 -13.727 1 90.81 108 PRO A C 1
ATOM 896 O O . PRO A 1 108 ? 12.633 -4.055 -14.609 1 90.81 108 PRO A O 1
ATOM 899 N N . LYS A 1 109 ? 11.891 -3.77 -12.547 1 93 109 LYS A N 1
ATOM 900 C CA . LYS A 1 109 ? 12.281 -5.09 -12.07 1 93 109 LYS A CA 1
ATOM 901 C C . LYS A 1 109 ? 11.75 -6.191 -12.984 1 93 109 LYS A C 1
ATOM 903 O O . LYS A 1 109 ? 12.438 -7.184 -13.234 1 93 109 LYS A O 1
ATOM 908 N N . LEU A 1 110 ? 10.547 -6.008 -13.5 1 96 110 LEU A N 1
ATOM 909 C CA . LEU A 1 110 ? 9.93 -7.023 -14.352 1 96 110 LEU A CA 1
ATOM 910 C C . LEU A 1 110 ? 10.695 -7.176 -15.664 1 96 110 LEU A C 1
ATOM 912 O O . LEU A 1 110 ? 10.914 -8.289 -16.125 1 96 110 LEU A O 1
ATOM 916 N N . LYS A 1 111 ? 11.047 -6.098 -16.203 1 94.44 111 LYS A N 1
ATOM 917 C CA . LYS A 1 111 ? 11.828 -6.141 -17.438 1 94.44 111 LYS A CA 1
ATOM 918 C C . LYS A 1 111 ? 13.172 -6.82 -17.219 1 94.44 111 LYS A C 1
ATOM 920 O O . LYS A 1 111 ? 13.609 -7.633 -18.031 1 94.44 111 LYS A O 1
ATOM 925 N N . ILE A 1 112 ? 13.828 -6.504 -16.125 1 94.88 112 ILE A N 1
ATOM 926 C CA . ILE A 1 112 ? 15.109 -7.109 -15.781 1 94.88 112 ILE A CA 1
ATOM 927 C C . ILE A 1 112 ? 14.945 -8.617 -15.633 1 94.88 112 ILE A C 1
ATOM 929 O O . ILE A 1 112 ? 15.797 -9.391 -16.078 1 94.88 112 ILE A O 1
ATOM 933 N N . ALA A 1 113 ? 13.844 -8.992 -15.023 1 96.06 113 ALA A N 1
ATOM 934 C CA . ALA A 1 113 ? 13.586 -10.414 -14.812 1 96.06 113 ALA A CA 1
ATOM 935 C C . ALA A 1 113 ? 13.516 -11.164 -16.141 1 96.06 113 ALA A C 1
ATOM 937 O O . ALA A 1 113 ? 14.18 -12.188 -16.312 1 96.06 113 ALA A O 1
ATOM 938 N N . PHE A 1 114 ? 12.805 -10.625 -17.062 1 96.06 114 PHE A N 1
ATOM 939 C CA . PHE A 1 114 ? 12.648 -11.297 -18.344 1 96.06 114 PHE A CA 1
ATOM 940 C C . PHE A 1 114 ? 13.961 -11.312 -19.125 1 96.06 114 PHE A C 1
ATOM 942 O O . PHE A 1 114 ? 14.312 -12.32 -19.734 1 96.06 114 PHE A O 1
ATOM 949 N N . LYS A 1 115 ? 14.672 -10.281 -19.062 1 93.81 115 LYS A N 1
ATOM 950 C CA . LYS A 1 115 ? 15.961 -10.219 -19.75 1 93.81 115 LYS A CA 1
ATOM 951 C C . LYS A 1 115 ? 16.969 -11.18 -19.125 1 93.81 115 LYS A C 1
ATOM 953 O O . LYS A 1 115 ? 17.812 -11.758 -19.812 1 93.81 115 LYS A O 1
ATOM 958 N N . SER A 1 116 ? 16.875 -11.297 -17.875 1 94.5 116 SER A N 1
ATOM 959 C CA . SER A 1 116 ? 17.781 -12.195 -17.156 1 94.5 116 SER A CA 1
ATOM 960 C C . SER A 1 116 ? 17.484 -13.656 -17.5 1 94.5 116 SER A C 1
ATOM 962 O O . SER A 1 116 ? 18.406 -14.477 -17.594 1 94.5 116 SER A O 1
ATOM 964 N N . VAL A 1 117 ? 16.219 -13.977 -17.641 1 94.81 117 VAL A N 1
ATOM 965 C CA . VAL A 1 117 ? 15.805 -15.352 -17.891 1 94.81 117 VAL A CA 1
ATOM 966 C C . VAL A 1 117 ? 16.047 -15.719 -19.344 1 94.81 117 VAL A C 1
ATOM 968 O O . VAL A 1 117 ? 16.484 -16.828 -19.656 1 94.81 117 VAL A O 1
ATOM 971 N N . ASP A 1 118 ? 15.734 -14.812 -20.203 1 92.38 118 ASP A N 1
ATOM 972 C CA . ASP A 1 118 ? 15.867 -14.992 -21.641 1 92.38 118 ASP A CA 1
ATOM 973 C C . ASP A 1 118 ? 16.125 -13.656 -22.344 1 92.38 118 ASP A C 1
ATOM 975 O O . ASP A 1 118 ? 15.172 -12.93 -22.656 1 92.38 118 ASP A O 1
ATOM 979 N N . SER A 1 119 ? 17.266 -13.438 -22.703 1 88.56 119 SER A N 1
ATOM 980 C CA . SER A 1 119 ? 17.672 -12.164 -23.281 1 88.56 119 SER A CA 1
ATOM 981 C C . SER A 1 119 ? 17.031 -11.938 -24.656 1 88.56 119 SER A C 1
ATOM 983 O O . SER A 1 119 ? 16.922 -10.805 -25.109 1 88.56 119 SER A O 1
ATOM 985 N N . SER A 1 120 ? 16.609 -13.016 -25.266 1 89.94 120 SER A N 1
ATOM 986 C CA . SER A 1 120 ? 16.031 -12.906 -26.594 1 89.94 120 SER A CA 1
ATOM 987 C C . SER A 1 120 ? 14.531 -12.609 -26.531 1 89.94 120 SER A C 1
ATOM 989 O O . SER A 1 120 ? 13.922 -12.234 -27.531 1 89.94 120 SER A O 1
ATOM 991 N N . TYR A 1 121 ? 14 -12.711 -25.328 1 89.06 121 TYR A N 1
ATOM 992 C CA . TYR A 1 121 ? 12.57 -12.492 -25.172 1 89.06 121 TYR A CA 1
ATOM 993 C C . TYR A 1 121 ? 12.227 -11.016 -25.312 1 89.06 121 TYR A C 1
ATOM 995 O O . TYR A 1 121 ? 12.781 -10.172 -24.609 1 89.06 121 TYR A O 1
ATOM 1003 N N . ILE A 1 122 ? 11.328 -10.695 -26.266 1 89.88 122 ILE A N 1
ATOM 1004 C CA . ILE A 1 122 ? 10.914 -9.32 -26.484 1 89.88 122 ILE A CA 1
ATOM 1005 C C . ILE A 1 122 ? 9.656 -9.023 -25.672 1 89.88 122 ILE A C 1
ATOM 1007 O O . ILE A 1 122 ? 8.539 -9.289 -26.125 1 89.88 122 ILE A O 1
ATOM 1011 N N . ILE A 1 123 ? 9.812 -8.352 -24.609 1 90.19 123 ILE A N 1
ATOM 1012 C CA . ILE A 1 123 ? 8.75 -8.172 -23.625 1 90.19 123 ILE A CA 1
ATOM 1013 C C . ILE A 1 123 ? 7.977 -6.891 -23.922 1 90.19 123 ILE A C 1
ATOM 1015 O O . ILE A 1 123 ? 6.809 -6.762 -23.562 1 90.19 123 ILE A O 1
ATOM 1019 N N . ASP A 1 124 ? 8.461 -5.988 -24.766 1 88.19 124 ASP A N 1
ATOM 1020 C CA . ASP A 1 124 ? 7.922 -4.645 -24.938 1 88.19 124 ASP A CA 1
ATOM 1021 C C . ASP A 1 124 ? 6.594 -4.688 -25.703 1 88.19 124 ASP A C 1
ATOM 1023 O O . ASP A 1 124 ? 5.785 -3.762 -25.594 1 88.19 124 ASP A O 1
ATOM 1027 N N . ASN A 1 125 ? 6.379 -5.781 -26.375 1 88.12 125 ASN A N 1
ATOM 1028 C CA . ASN A 1 125 ? 5.141 -5.879 -27.141 1 88.12 125 ASN A CA 1
ATOM 1029 C C . ASN A 1 125 ? 4.133 -6.805 -26.453 1 88.12 125 ASN A C 1
ATOM 1031 O O . ASN A 1 125 ? 3.082 -7.105 -27.031 1 88.12 125 ASN A O 1
ATOM 1035 N N . ASP A 1 126 ? 4.391 -7.172 -25.281 1 94.38 126 ASP A N 1
ATOM 1036 C CA . ASP A 1 126 ? 3.494 -8.055 -24.531 1 94.38 126 ASP A CA 1
ATOM 1037 C C . ASP A 1 126 ? 2.424 -7.25 -23.797 1 94.38 126 ASP A C 1
ATOM 1039 O O . ASP A 1 126 ? 2.742 -6.309 -23.062 1 94.38 126 ASP A O 1
ATOM 1043 N N . LEU A 1 127 ? 1.242 -7.59 -23.984 1 96.38 127 LEU A N 1
ATOM 1044 C CA . LEU A 1 127 ? 0.124 -6.863 -23.406 1 96.38 127 LEU A CA 1
ATOM 1045 C C . LEU A 1 127 ? 0.192 -6.898 -21.875 1 96.38 127 LEU A C 1
ATOM 1047 O O . LEU A 1 127 ? 0.044 -5.867 -21.219 1 96.38 127 LEU A O 1
ATOM 1051 N N . ASN A 1 128 ? 0.438 -8.102 -21.344 1 97.5 128 ASN A N 1
ATOM 1052 C CA . ASN A 1 128 ? 0.462 -8.25 -19.891 1 97.5 128 ASN A CA 1
ATOM 1053 C C . ASN A 1 128 ? 1.598 -7.441 -19.266 1 97.5 128 ASN A C 1
ATOM 1055 O O . ASN A 1 128 ? 1.453 -6.906 -18.156 1 97.5 128 ASN A O 1
ATOM 1059 N N . TYR A 1 129 ? 2.643 -7.336 -19.984 1 97.38 129 TYR A N 1
ATOM 1060 C CA . TYR A 1 129 ? 3.738 -6.492 -19.516 1 97.38 129 TYR A CA 1
ATOM 1061 C C . TYR A 1 129 ? 3.318 -5.027 -19.469 1 97.38 129 TYR A C 1
ATOM 1063 O O . TYR A 1 129 ? 3.582 -4.328 -18.484 1 97.38 129 TYR A O 1
ATOM 1071 N N . LYS A 1 130 ? 2.723 -4.609 -20.531 1 97.12 130 LYS A N 1
ATOM 1072 C CA . LYS A 1 130 ? 2.291 -3.217 -20.609 1 97.12 130 LYS A CA 1
ATOM 1073 C C . LYS A 1 130 ? 1.277 -2.895 -19.516 1 97.12 130 LYS A C 1
ATOM 1075 O O . LYS A 1 130 ? 1.287 -1.796 -18.969 1 97.12 130 LYS A O 1
ATOM 1080 N N . ILE A 1 131 ? 0.429 -3.822 -19.234 1 98.06 131 ILE A N 1
ATOM 1081 C CA . ILE A 1 131 ? -0.555 -3.662 -18.172 1 98.06 131 ILE A CA 1
ATOM 1082 C C . ILE A 1 131 ? 0.157 -3.516 -16.828 1 98.06 131 ILE A C 1
ATOM 1084 O O . ILE A 1 131 ? -0.115 -2.578 -16.078 1 98.06 131 ILE A O 1
ATOM 1088 N N . CYS A 1 132 ? 1.091 -4.395 -16.547 1 97.94 132 CYS A N 1
ATOM 1089 C CA . CYS A 1 132 ? 1.825 -4.355 -15.289 1 97.94 132 CYS A CA 1
ATOM 1090 C C . CYS A 1 132 ? 2.594 -3.047 -15.141 1 97.94 132 CYS A C 1
ATOM 1092 O O . CYS A 1 132 ? 2.619 -2.453 -14.062 1 97.94 132 CYS A O 1
ATOM 1094 N N . ASP A 1 133 ? 3.154 -2.633 -16.203 1 96.31 133 ASP A N 1
ATOM 1095 C CA . ASP A 1 133 ? 3.928 -1.396 -16.188 1 96.31 133 ASP A CA 1
ATOM 1096 C C . ASP A 1 133 ? 3.023 -0.188 -15.945 1 96.31 133 ASP A C 1
ATOM 1098 O O . ASP A 1 133 ? 3.385 0.726 -15.203 1 96.31 133 ASP A O 1
ATOM 1102 N N . TYR A 1 134 ? 1.92 -0.182 -16.578 1 96.94 134 TYR A N 1
ATOM 1103 C CA . TYR A 1 134 ? 0.954 0.896 -16.406 1 96.94 134 TYR A CA 1
ATOM 1104 C C . TYR A 1 134 ? 0.532 1.019 -14.945 1 96.94 134 TYR A C 1
ATOM 1106 O O . TYR A 1 134 ? 0.572 2.109 -14.367 1 96.94 134 TYR A O 1
ATOM 1114 N N . TYR A 1 135 ? 0.203 -0.059 -14.305 1 97.06 135 TYR A N 1
ATOM 1115 C CA . TYR A 1 135 ? -0.315 -0.005 -12.938 1 97.06 135 TYR A CA 1
ATOM 1116 C C . TYR A 1 135 ? 0.808 0.237 -11.938 1 97.06 135 TYR A C 1
ATOM 1118 O O . TYR A 1 135 ? 0.584 0.818 -10.875 1 97.06 135 TYR A O 1
ATOM 1126 N N . ARG A 1 136 ? 2.008 -0.171 -12.242 1 94.12 136 ARG A N 1
ATOM 1127 C CA . ARG A 1 136 ? 3.156 0.24 -11.445 1 94.12 136 ARG A CA 1
ATOM 1128 C C . ARG A 1 136 ? 3.281 1.76 -11.406 1 94.12 136 ARG A C 1
ATOM 1130 O O . ARG A 1 136 ? 3.521 2.34 -10.344 1 94.12 136 ARG A O 1
ATOM 1137 N N . ASN A 1 137 ? 3.078 2.324 -12.562 1 93 137 ASN A N 1
ATOM 1138 C CA . ASN A 1 137 ? 3.168 3.777 -12.648 1 93 137 ASN A CA 1
ATOM 1139 C C . ASN A 1 137 ? 1.991 4.457 -11.953 1 93 137 ASN A C 1
ATOM 1141 O O . ASN A 1 137 ? 2.141 5.539 -11.391 1 93 137 ASN A O 1
ATOM 1145 N N . ILE A 1 138 ? 0.818 3.82 -12.016 1 93.62 138 ILE A N 1
ATOM 1146 C CA . ILE A 1 138 ? -0.341 4.305 -11.273 1 93.62 138 ILE A CA 1
ATOM 1147 C C . ILE A 1 138 ? -0.032 4.309 -9.781 1 93.62 138 ILE A C 1
ATOM 1149 O O . ILE A 1 138 ? -0.249 5.316 -9.094 1 93.62 138 ILE A O 1
ATOM 1153 N N . ARG A 1 139 ? 0.474 3.225 -9.336 1 88.19 139 ARG A N 1
ATOM 1154 C CA . ARG A 1 139 ? 0.812 3.09 -7.926 1 88.19 139 ARG A CA 1
ATOM 1155 C C . ARG A 1 139 ? 1.83 4.145 -7.504 1 88.19 139 ARG A C 1
ATOM 1157 O O . ARG A 1 139 ? 1.674 4.781 -6.457 1 88.19 139 ARG A O 1
ATOM 1164 N N . ASN A 1 140 ? 2.828 4.398 -8.266 1 83.38 140 ASN A N 1
ATOM 1165 C CA . ASN A 1 140 ? 3.867 5.379 -7.969 1 83.38 140 ASN A CA 1
ATOM 1166 C C . ASN A 1 140 ? 3.301 6.797 -7.922 1 83.38 140 ASN A C 1
ATOM 1168 O O . ASN A 1 140 ? 3.721 7.609 -7.094 1 83.38 140 ASN A O 1
ATOM 1172 N N . SER A 1 141 ? 2.354 6.996 -8.789 1 83.12 141 SER A N 1
ATOM 1173 C CA . SER A 1 141 ? 1.751 8.32 -8.859 1 83.12 141 SER A CA 1
ATOM 1174 C C . SER A 1 141 ? 0.796 8.562 -7.695 1 83.12 141 SER A C 1
ATOM 1176 O O . SER A 1 141 ? 0.613 9.703 -7.262 1 83.12 141 SER A O 1
ATOM 1178 N N . ALA A 1 142 ? 0.15 7.516 -7.305 1 76.94 142 ALA A N 1
ATOM 1179 C CA . ALA A 1 142 ? -0.741 7.633 -6.152 1 76.94 142 ALA A CA 1
ATOM 1180 C C . ALA A 1 142 ? 0.044 7.953 -4.887 1 76.94 142 ALA A C 1
ATOM 1182 O O . ALA A 1 142 ? -0.462 8.641 -3.99 1 76.94 142 ALA A O 1
ATOM 1183 N N . LEU A 1 143 ? 1.224 7.559 -4.836 1 66.75 143 LEU A N 1
ATOM 1184 C CA . LEU A 1 143 ? 2.066 7.715 -3.656 1 66.75 143 LEU A CA 1
ATOM 1185 C C . LEU A 1 143 ? 2.805 9.047 -3.688 1 66.75 143 LEU A C 1
ATOM 1187 O O . LEU A 1 143 ? 3.17 9.586 -2.641 1 66.75 143 LEU A O 1
ATOM 1191 N N . HIS A 1 144 ? 2.965 9.492 -4.863 1 64.81 144 HIS A N 1
ATOM 1192 C CA . HIS A 1 144 ? 3.779 10.695 -4.992 1 64.81 144 HIS A CA 1
ATOM 1193 C C . HIS A 1 144 ? 2.955 11.859 -5.516 1 64.81 144 HIS A C 1
ATOM 1195 O O . HIS A 1 144 ? 1.909 11.664 -6.137 1 64.81 144 HIS A O 1
ATOM 1201 N N . ASN A 1 145 ? 3.32 13.008 -5.012 1 60.5 145 ASN A N 1
ATOM 1202 C CA . ASN A 1 145 ? 2.641 14.211 -5.48 1 60.5 145 ASN A CA 1
ATOM 1203 C C . ASN A 1 145 ? 2.609 14.273 -7.004 1 60.5 145 ASN A C 1
ATOM 1205 O O . ASN A 1 145 ? 3.623 14.031 -7.664 1 60.5 145 ASN A O 1
ATOM 1209 N N . LYS A 1 146 ? 1.434 14.492 -7.395 1 63.47 146 LYS A N 1
ATOM 1210 C CA . LYS A 1 146 ? 1.098 14.5 -8.82 1 63.47 146 LYS A CA 1
ATOM 1211 C C . LYS A 1 146 ? 1.544 15.797 -9.484 1 63.47 146 LYS A C 1
ATOM 1213 O O . LYS A 1 146 ? 1.376 16.875 -8.922 1 63.47 146 LYS A O 1
ATOM 1218 N N . ASP A 1 147 ? 2.465 15.477 -10.398 1 70.56 147 ASP A N 1
ATOM 1219 C CA . ASP A 1 147 ? 2.625 16.609 -11.297 1 70.56 147 ASP A CA 1
ATOM 1220 C C . ASP A 1 147 ? 1.947 16.359 -12.641 1 70.56 147 ASP A C 1
ATOM 1222 O O . ASP A 1 147 ? 1.67 15.211 -12.992 1 70.56 147 ASP A O 1
ATOM 1226 N N . GLU A 1 148 ? 1.562 17.359 -13.234 1 73.94 148 GLU A N 1
ATOM 1227 C CA . GLU A 1 148 ? 0.847 17.328 -14.508 1 73.94 148 GLU A CA 1
ATOM 1228 C C . GLU A 1 148 ? 1.592 16.484 -15.531 1 73.94 148 GLU A C 1
ATOM 1230 O O . GLU A 1 148 ? 0.973 15.758 -16.328 1 73.94 148 GLU A O 1
ATOM 1235 N N . LYS A 1 149 ? 2.838 16.594 -15.477 1 80.06 149 LYS A N 1
ATOM 1236 C CA . LYS A 1 149 ? 3.65 15.836 -16.422 1 80.06 149 LYS A CA 1
ATOM 1237 C C . LYS A 1 149 ? 3.48 14.336 -16.203 1 80.06 149 LYS A C 1
ATOM 1239 O O . LYS A 1 149 ? 3.348 13.578 -17.172 1 80.06 149 LYS A O 1
ATOM 1244 N N . ARG A 1 150 ? 3.352 13.914 -15.039 1 83.62 150 ARG A N 1
ATOM 1245 C CA . ARG A 1 150 ? 3.182 12.508 -14.703 1 83.62 150 ARG A CA 1
ATOM 1246 C C . ARG A 1 150 ? 1.8 12.008 -15.117 1 83.62 150 ARG A C 1
ATOM 1248 O O . ARG A 1 150 ? 1.661 10.891 -15.625 1 83.62 150 ARG A O 1
ATOM 1255 N N . LEU A 1 151 ? 0.856 12.805 -15.023 1 87.12 151 LEU A N 1
ATOM 1256 C CA . LEU A 1 151 ? -0.505 12.438 -15.391 1 87.12 151 LEU A CA 1
ATOM 1257 C C . LEU A 1 151 ? -0.633 12.273 -16.906 1 87.12 151 LEU A C 1
ATOM 1259 O O . LEU A 1 151 ? -1.312 11.359 -17.375 1 87.12 151 LEU A O 1
ATOM 1263 N N . ASN A 1 152 ? 0.022 13.141 -17.609 1 89.06 152 ASN A N 1
ATOM 1264 C CA . ASN A 1 152 ? 0.007 13.031 -19.062 1 89.06 152 ASN A CA 1
ATOM 1265 C C . ASN A 1 152 ? 0.676 11.742 -19.547 1 89.06 152 ASN A C 1
ATOM 1267 O O . ASN A 1 152 ? 0.2 11.102 -20.484 1 89.06 152 ASN A O 1
ATOM 1271 N N . LYS A 1 153 ? 1.758 11.445 -18.938 1 91 153 LYS A N 1
ATOM 1272 C CA . LYS A 1 153 ? 2.436 10.195 -19.266 1 91 153 LYS A CA 1
ATOM 1273 C C . LYS A 1 153 ? 1.533 8.992 -19 1 91 153 LYS A C 1
ATOM 1275 O O . LYS A 1 153 ? 1.493 8.055 -19.797 1 91 153 LYS A O 1
ATOM 1280 N N . LEU A 1 154 ? 0.815 9.055 -17.953 1 93.62 154 LEU A N 1
ATOM 1281 C CA . LEU A 1 154 ? -0.106 7.977 -17.609 1 93.62 154 LEU A CA 1
ATOM 1282 C C . LEU A 1 154 ? -1.22 7.852 -18.641 1 93.62 154 LEU A C 1
ATOM 1284 O O . LEU A 1 154 ? -1.647 6.742 -18.969 1 93.62 154 LEU A O 1
ATOM 1288 N N . ASP A 1 155 ? -1.651 8.945 -19.141 1 94.19 155 ASP A N 1
ATOM 1289 C CA . ASP A 1 155 ? -2.703 8.938 -20.141 1 94.19 155 ASP A CA 1
ATOM 1290 C C . ASP A 1 155 ? -2.215 8.281 -21.438 1 94.19 155 ASP A C 1
ATOM 1292 O O . ASP A 1 155 ? -2.963 7.547 -22.094 1 94.19 155 ASP A O 1
ATOM 1296 N N . LEU A 1 156 ? -1.026 8.578 -21.766 1 94.81 156 LEU A N 1
ATOM 1297 C CA . LEU A 1 156 ? -0.449 7.965 -22.969 1 94.81 156 LEU A CA 1
ATOM 1298 C C . LEU A 1 156 ? -0.32 6.457 -22.781 1 94.81 156 LEU A C 1
ATOM 1300 O O . LEU A 1 156 ? -0.616 5.691 -23.703 1 94.81 156 LEU A O 1
ATOM 1304 N N . GLU A 1 157 ? 0.105 6.062 -21.641 1 95.38 157 GLU A N 1
ATOM 1305 C CA . GLU A 1 157 ? 0.214 4.637 -21.344 1 95.38 157 GLU A CA 1
ATOM 1306 C C . GLU A 1 157 ? -1.156 3.963 -21.359 1 95.38 157 GLU A C 1
ATOM 1308 O O . GLU A 1 157 ? -1.3 2.85 -21.875 1 95.38 157 GLU A O 1
ATOM 1313 N N . HIS A 1 158 ? -2.086 4.613 -20.797 1 97.06 158 HIS A N 1
ATOM 1314 C CA . HIS A 1 158 ? -3.461 4.125 -20.797 1 97.06 158 HIS A CA 1
ATOM 1315 C C . HIS A 1 158 ? -3.947 3.857 -22.219 1 97.06 158 HIS A C 1
ATOM 1317 O O . HIS A 1 158 ? -4.531 2.807 -22.5 1 97.06 158 HIS A O 1
ATOM 1323 N N . ASN A 1 159 ? -3.715 4.789 -23.094 1 96.44 159 ASN A N 1
ATOM 1324 C CA . ASN A 1 159 ? -4.148 4.66 -24.484 1 96.44 159 ASN A CA 1
ATOM 1325 C C . ASN A 1 159 ? -3.475 3.48 -25.172 1 96.44 159 ASN A C 1
ATOM 1327 O O . ASN A 1 159 ? -4.117 2.754 -25.938 1 96.44 159 ASN A O 1
ATOM 1331 N N . LYS A 1 160 ? -2.232 3.369 -24.906 1 95.75 160 LYS A N 1
ATOM 1332 C CA . LYS A 1 160 ? -1.484 2.27 -25.516 1 95.75 160 LYS A CA 1
ATOM 1333 C C . LYS A 1 160 ? -2.021 0.918 -25.047 1 95.75 160 LYS A C 1
ATOM 1335 O O . LYS A 1 160 ? -2.275 0.03 -25.859 1 95.75 160 LYS A O 1
ATOM 1340 N N . VAL A 1 161 ? -2.229 0.737 -23.766 1 97 161 VAL A N 1
ATOM 1341 C CA . VAL A 1 161 ? -2.703 -0.518 -23.188 1 97 161 VAL A CA 1
ATOM 1342 C C . VAL A 1 161 ? -4.121 -0.804 -23.672 1 97 161 VAL A C 1
ATOM 1344 O O . VAL A 1 161 ? -4.453 -1.942 -24.016 1 97 161 VAL A O 1
ATOM 1347 N N . SER A 1 162 ? -4.91 0.217 -23.688 1 96.5 162 SER A N 1
ATOM 1348 C CA . SER A 1 162 ? -6.293 0.075 -24.125 1 96.5 162 SER A CA 1
ATOM 1349 C C . SER A 1 162 ? -6.359 -0.385 -25.578 1 96.5 162 SER A C 1
ATOM 1351 O O . SER A 1 162 ? -7.133 -1.282 -25.922 1 96.5 162 SER A O 1
ATOM 1353 N N . SER A 1 163 ? -5.582 0.24 -26.375 1 95.38 163 SER A N 1
ATOM 1354 C CA . SER A 1 163 ? -5.543 -0.118 -27.781 1 95.38 163 SER A CA 1
ATOM 1355 C C . SER A 1 163 ? -5.082 -1.558 -27.984 1 95.38 163 SER A C 1
ATOM 1357 O O . SER A 1 163 ? -5.645 -2.291 -28.797 1 95.38 163 SER A O 1
ATOM 1359 N N . MET A 1 164 ? -4.117 -1.964 -27.297 1 94.69 164 MET A N 1
ATOM 1360 C CA . MET A 1 164 ? -3.588 -3.322 -27.406 1 94.69 164 MET A CA 1
ATOM 1361 C C . MET A 1 164 ? -4.617 -4.34 -26.922 1 94.69 164 MET A C 1
ATOM 1363 O O . MET A 1 164 ? -4.773 -5.402 -27.531 1 94.69 164 MET A O 1
ATOM 1367 N N . LYS A 1 165 ? -5.191 -4 -25.859 1 93.81 165 LYS A N 1
ATOM 1368 C CA . LYS A 1 165 ? -6.215 -4.875 -25.297 1 93.81 165 LYS A CA 1
ATOM 1369 C C . LYS A 1 165 ? -7.344 -5.113 -26.297 1 93.81 165 LYS A C 1
ATOM 1371 O O . LYS A 1 165 ? -7.816 -6.238 -26.453 1 93.81 165 LYS A O 1
ATOM 1376 N N . ILE A 1 166 ? -7.762 -4.094 -26.938 1 89 166 ILE A N 1
ATOM 1377 C CA . ILE A 1 166 ? -8.82 -4.184 -27.938 1 89 166 ILE A CA 1
ATOM 1378 C C . ILE A 1 166 ? -8.344 -5.035 -29.109 1 89 166 ILE A C 1
ATOM 1380 O O . ILE A 1 166 ? -9.055 -5.945 -29.547 1 89 166 ILE A O 1
ATOM 1384 N N . ARG A 1 167 ? -7.191 -4.828 -29.625 1 90.31 167 ARG A N 1
ATOM 1385 C CA . ARG A 1 167 ? -6.641 -5.531 -30.781 1 90.31 167 ARG A CA 1
ATOM 1386 C C . ARG A 1 167 ? -6.496 -7.023 -30.484 1 90.31 167 ARG A C 1
ATOM 1388 O O . ARG A 1 167 ? -6.773 -7.855 -31.359 1 90.31 167 ARG A O 1
ATOM 1395 N N . LYS A 1 168 ? -6.191 -7.344 -29.266 1 91.12 168 LYS A N 1
ATOM 1396 C CA . LYS A 1 168 ? -5.914 -8.734 -28.922 1 91.12 168 LYS A CA 1
ATOM 1397 C C . LYS A 1 168 ? -7.164 -9.422 -28.375 1 91.12 168 LYS A C 1
ATOM 1399 O O . LYS A 1 168 ? -7.184 -10.641 -28.219 1 91.12 168 LYS A O 1
ATOM 1404 N N . ASN A 1 169 ? -8.156 -8.609 -28.016 1 89.75 169 ASN A N 1
ATOM 1405 C CA . ASN A 1 169 ? -9.43 -9.086 -27.484 1 89.75 169 ASN A CA 1
ATOM 1406 C C . ASN A 1 169 ? -9.242 -9.891 -26.203 1 89.75 169 ASN A C 1
ATOM 1408 O O . ASN A 1 169 ? -9.812 -10.977 -26.047 1 89.75 169 ASN A O 1
ATOM 1412 N N . GLU A 1 170 ? -8.352 -9.414 -25.484 1 88.88 170 GLU A N 1
ATOM 1413 C CA . GLU A 1 170 ? -8.078 -10.016 -24.188 1 88.88 170 GLU A CA 1
ATOM 1414 C C . GLU A 1 170 ? -8.711 -9.203 -23.062 1 88.88 170 GLU A C 1
ATOM 1416 O O . GLU A 1 170 ? -8.773 -7.977 -23.141 1 88.88 170 GLU A O 1
ATOM 1421 N N . TYR A 1 171 ? -9.266 -9.844 -22.094 1 90.56 171 TYR A N 1
ATOM 1422 C CA . TYR A 1 171 ? -9.844 -9.188 -20.938 1 90.56 171 TYR A CA 1
ATOM 1423 C C . TYR A 1 171 ? -11.039 -8.328 -21.328 1 90.56 171 TYR A C 1
ATOM 1425 O O . TYR A 1 171 ? -11.266 -7.258 -20.75 1 90.56 171 TYR A O 1
ATOM 1433 N N . SER A 1 172 ? -11.742 -8.695 -22.312 1 87.69 172 SER A N 1
ATOM 1434 C CA . SER A 1 172 ? -12.797 -7.895 -22.922 1 87.69 172 SER A CA 1
ATOM 1435 C C . SER A 1 172 ? -13.938 -7.633 -21.953 1 87.69 172 SER A C 1
ATOM 1437 O O . SER A 1 172 ? -14.648 -6.629 -22.078 1 87.69 172 SER A O 1
ATOM 1439 N N . LYS A 1 173 ? -14.102 -8.391 -21.062 1 89.5 173 LYS A N 1
ATOM 1440 C CA . LYS A 1 173 ? -15.227 -8.266 -20.141 1 89.5 173 LYS A CA 1
ATOM 1441 C C . LYS A 1 173 ? -14.953 -7.223 -19.062 1 89.5 173 LYS A C 1
ATOM 1443 O O . LYS A 1 173 ? -15.867 -6.797 -18.359 1 89.5 173 LYS A O 1
ATOM 1448 N N . LEU A 1 174 ? -13.742 -6.805 -18.953 1 93.06 174 LEU A N 1
ATOM 1449 C CA . LEU A 1 174 ? -13.359 -5.855 -17.906 1 93.06 174 LEU A CA 1
ATOM 1450 C C . LEU A 1 174 ? -13.383 -4.426 -18.438 1 93.06 174 LEU A C 1
ATOM 1452 O O . LEU A 1 174 ? -12.875 -4.156 -19.531 1 93.06 174 LEU A O 1
ATOM 1456 N N . ASN A 1 175 ? -14.008 -3.58 -17.672 1 93.69 175 ASN A N 1
ATOM 1457 C CA . ASN A 1 175 ? -13.953 -2.154 -17.984 1 93.69 175 ASN A CA 1
ATOM 1458 C C . ASN A 1 175 ? -12.672 -1.516 -17.453 1 93.69 175 ASN A C 1
ATOM 1460 O O . ASN A 1 175 ? -12.719 -0.662 -16.562 1 93.69 175 ASN A O 1
ATOM 1464 N N . ALA A 1 176 ? -11.594 -1.901 -17.984 1 96.94 176 ALA A N 1
ATOM 1465 C CA . ALA A 1 176 ? -10.227 -1.499 -17.656 1 96.94 176 ALA A CA 1
ATOM 1466 C C . ALA A 1 176 ? -9.289 -1.726 -18.844 1 96.94 176 ALA A C 1
ATOM 1468 O O . ALA A 1 176 ? -9.578 -2.549 -19.719 1 96.94 176 ALA A O 1
ATOM 1469 N N . PRO A 1 177 ? -8.227 -0.944 -18.891 1 97.88 177 PRO A N 1
ATOM 1470 C CA . PRO A 1 177 ? -7.66 -0.016 -17.906 1 97.88 177 PRO A CA 1
ATOM 1471 C C . PRO A 1 177 ? -8.375 1.335 -17.891 1 97.88 177 PRO A C 1
ATOM 1473 O O . PRO A 1 177 ? -8.906 1.766 -18.922 1 97.88 177 PRO A O 1
ATOM 1476 N N . ASN A 1 178 ? -8.422 1.98 -16.734 1 97.56 178 ASN A N 1
ATOM 1477 C CA . ASN A 1 178 ? -8.961 3.328 -16.578 1 97.56 178 ASN A CA 1
ATOM 1478 C C . ASN A 1 178 ? -7.859 4.344 -16.297 1 97.56 178 ASN A C 1
ATOM 1480 O O . ASN A 1 178 ? -6.758 3.969 -15.883 1 97.56 178 ASN A O 1
ATOM 1484 N N . LYS A 1 179 ? -8.195 5.547 -16.547 1 95.56 179 LYS A N 1
ATOM 1485 C CA . LYS A 1 179 ? -7.254 6.625 -16.25 1 95.56 179 LYS A CA 1
ATOM 1486 C C . LYS A 1 179 ? -7.062 6.789 -14.75 1 95.56 179 LYS A C 1
ATOM 1488 O O . LYS A 1 179 ? -7.863 6.289 -13.953 1 95.56 179 LYS A O 1
ATOM 1493 N N . PHE A 1 180 ? -6.117 7.547 -14.359 1 93.69 180 PHE A N 1
ATOM 1494 C CA . PHE A 1 180 ? -5.645 7.664 -12.984 1 93.69 180 PHE A CA 1
ATOM 1495 C C . PHE A 1 180 ? -6.785 8.062 -12.055 1 93.69 180 PHE A C 1
ATOM 1497 O O . PHE A 1 180 ? -6.938 7.492 -10.977 1 93.69 180 PHE A O 1
ATOM 1504 N N . LYS A 1 181 ? -7.609 8.984 -12.43 1 90.69 181 LYS A N 1
ATOM 1505 C CA . LYS A 1 181 ? -8.648 9.531 -11.555 1 90.69 181 LYS A CA 1
ATOM 1506 C C . LYS A 1 181 ? -9.859 8.609 -11.492 1 90.69 181 LYS A C 1
ATOM 1508 O O . LYS A 1 181 ? -10.711 8.758 -10.617 1 90.69 181 LYS A O 1
ATOM 1513 N N . SER A 1 182 ? -9.852 7.57 -12.406 1 94.31 182 SER A N 1
ATOM 1514 C CA . SER A 1 182 ? -11.055 6.75 -12.523 1 94.31 182 SER A CA 1
ATOM 1515 C C . SER A 1 182 ? -10.742 5.277 -12.273 1 94.31 182 SER A C 1
ATOM 1517 O O . SER A 1 182 ? -11.492 4.398 -12.703 1 94.31 182 SER A O 1
ATOM 1519 N N . ILE A 1 183 ? -9.594 5.047 -11.625 1 96.19 183 ILE A N 1
ATOM 1520 C CA . ILE A 1 183 ? -9.227 3.676 -11.281 1 96.19 183 ILE A CA 1
ATOM 1521 C C . ILE A 1 183 ? -10.336 3.029 -10.469 1 96.19 183 ILE A C 1
ATOM 1523 O O . ILE A 1 183 ? -10.898 3.652 -9.562 1 96.19 183 ILE A O 1
ATOM 1527 N N . ASN A 1 184 ? -10.703 1.807 -10.852 1 95.56 184 ASN A N 1
ATOM 1528 C CA . ASN A 1 184 ? -11.789 1.134 -10.141 1 95.56 184 ASN A CA 1
ATOM 1529 C C . ASN A 1 184 ? -11.484 -0.347 -9.938 1 95.56 184 ASN A C 1
ATOM 1531 O O . ASN A 1 184 ? -10.352 -0.785 -10.109 1 95.56 184 ASN A O 1
ATOM 1535 N N . PHE A 1 185 ? -12.414 -1.119 -9.5 1 95.38 185 PHE A N 1
ATOM 1536 C CA . PHE A 1 185 ? -12.266 -2.521 -9.141 1 95.38 185 PHE A CA 1
ATOM 1537 C C . PHE A 1 185 ? -11.828 -3.352 -10.336 1 95.38 185 PHE A C 1
ATOM 1539 O O . PHE A 1 185 ? -11.023 -4.277 -10.203 1 95.38 185 PHE A O 1
ATOM 1546 N N . ASP A 1 186 ? -12.289 -3.051 -11.508 1 96.69 186 ASP A N 1
ATOM 1547 C CA . ASP A 1 186 ? -11.914 -3.789 -12.711 1 96.69 186 ASP A CA 1
ATOM 1548 C C . ASP A 1 186 ? -10.43 -3.641 -13.008 1 96.69 186 ASP A C 1
ATOM 1550 O O . ASP A 1 186 ? -9.805 -4.555 -13.547 1 96.69 186 ASP A O 1
ATOM 1554 N N . ASP A 1 187 ? -9.906 -2.5 -12.688 1 98.06 187 ASP A N 1
ATOM 1555 C CA . ASP A 1 187 ? -8.469 -2.293 -12.852 1 98.06 187 ASP A CA 1
ATOM 1556 C C . ASP A 1 187 ? -7.676 -3.232 -11.945 1 98.06 187 ASP A C 1
ATOM 1558 O O . ASP A 1 187 ? -6.629 -3.746 -12.344 1 98.06 187 ASP A O 1
ATOM 1562 N N . PHE A 1 188 ? -8.18 -3.41 -10.766 1 96.56 188 PHE A N 1
ATOM 1563 C CA . PHE A 1 188 ? -7.562 -4.344 -9.828 1 96.56 188 PHE A CA 1
ATOM 1564 C C . PHE A 1 188 ? -7.547 -5.754 -10.406 1 96.56 188 PHE A C 1
ATOM 1566 O O . PHE A 1 188 ? -6.516 -6.426 -10.391 1 96.56 188 PHE A O 1
ATOM 1573 N N . ILE A 1 189 ? -8.641 -6.18 -10.938 1 96.44 189 ILE A N 1
ATOM 1574 C CA . ILE A 1 189 ? -8.758 -7.52 -11.5 1 96.44 189 ILE A CA 1
ATOM 1575 C C . ILE A 1 189 ? -7.793 -7.672 -12.68 1 96.44 189 ILE A C 1
ATOM 1577 O O . ILE A 1 189 ? -7.098 -8.68 -12.789 1 96.44 189 ILE A O 1
ATOM 1581 N N . LEU A 1 190 ? -7.797 -6.695 -13.508 1 97.94 190 LEU A N 1
ATOM 1582 C CA . LEU A 1 190 ? -6.934 -6.711 -14.688 1 97.94 190 LEU A CA 1
ATOM 1583 C C . LEU A 1 190 ? -5.469 -6.832 -14.281 1 97.94 190 LEU A C 1
ATOM 1585 O O . LEU A 1 190 ? -4.73 -7.648 -14.836 1 97.94 190 LEU A O 1
ATOM 1589 N N . TYR A 1 191 ? -5.07 -6.059 -13.297 1 98.31 191 TYR A N 1
ATOM 1590 C CA . TYR A 1 191 ? -3.686 -6.055 -12.844 1 98.31 191 TYR A CA 1
ATOM 1591 C C . TYR A 1 191 ? -3.316 -7.391 -12.211 1 98.31 191 TYR A C 1
ATOM 1593 O O . TYR A 1 191 ? -2.258 -7.953 -12.5 1 98.31 191 TYR A O 1
ATOM 1601 N N . SER A 1 192 ? -4.18 -7.859 -11.352 1 97.44 192 SER A N 1
ATOM 1602 C CA . SER A 1 192 ? -3.943 -9.133 -10.68 1 97.44 192 SER A CA 1
ATOM 1603 C C . SER A 1 192 ? -3.744 -10.258 -11.695 1 97.44 192 SER A C 1
ATOM 1605 O O . SER A 1 192 ? -2.814 -11.055 -11.57 1 97.44 192 SER A O 1
ATOM 1607 N N . ARG A 1 193 ? -4.562 -10.32 -12.695 1 96.88 193 ARG A N 1
ATOM 1608 C CA . ARG A 1 193 ? -4.477 -11.352 -13.719 1 96.88 193 ARG A CA 1
ATOM 1609 C C . ARG A 1 193 ? -3.197 -11.211 -14.539 1 96.88 193 ARG A C 1
ATOM 1611 O O . ARG A 1 193 ? -2.512 -12.195 -14.805 1 96.88 193 ARG A O 1
ATOM 1618 N N . ALA A 1 194 ? -2.93 -9.984 -14.93 1 98.12 194 ALA A N 1
ATOM 1619 C CA . ALA A 1 194 ? -1.725 -9.742 -15.711 1 98.12 194 ALA A CA 1
ATOM 1620 C C . ALA A 1 194 ? -0.471 -10.125 -14.93 1 98.12 194 ALA A C 1
ATOM 1622 O O . ALA A 1 194 ? 0.458 -10.711 -15.484 1 98.12 194 ALA A O 1
ATOM 1623 N N . ALA A 1 195 ? -0.451 -9.781 -13.656 1 98.12 195 ALA A N 1
ATOM 1624 C CA . ALA A 1 195 ? 0.689 -10.102 -12.805 1 98.12 195 ALA A CA 1
ATOM 1625 C C . ALA A 1 195 ? 0.892 -11.609 -12.711 1 98.12 195 ALA A C 1
ATOM 1627 O O . ALA A 1 195 ? 2.02 -12.102 -12.82 1 98.12 195 ALA A O 1
ATOM 1628 N N . LYS A 1 196 ? -0.189 -12.328 -12.539 1 97.31 196 LYS A N 1
ATOM 1629 C CA . LYS A 1 196 ? -0.112 -13.789 -12.461 1 97.31 196 LYS A CA 1
ATOM 1630 C C . LYS A 1 196 ? 0.386 -14.375 -13.773 1 97.31 196 LYS A C 1
ATOM 1632 O O . LYS A 1 196 ? 1.199 -15.305 -13.781 1 97.31 196 LYS A O 1
ATOM 1637 N N . GLU A 1 197 ? -0.065 -13.828 -14.844 1 97.25 197 GLU A N 1
ATOM 1638 C CA . GLU A 1 197 ? 0.357 -14.305 -16.156 1 97.25 197 GLU A CA 1
ATOM 1639 C C . GLU A 1 197 ? 1.847 -14.055 -16.375 1 97.25 197 GLU A C 1
ATOM 1641 O O . GLU A 1 197 ? 2.553 -14.914 -16.906 1 97.25 197 GLU A O 1
ATOM 1646 N N . MET A 1 198 ? 2.287 -12.898 -16.031 1 97.62 198 MET A N 1
ATOM 1647 C CA . MET A 1 198 ? 3.701 -12.57 -16.203 1 97.62 198 MET A CA 1
ATOM 1648 C C . MET A 1 198 ? 4.57 -13.477 -15.328 1 97.62 198 MET A C 1
ATOM 1650 O O . MET A 1 198 ? 5.629 -13.93 -15.766 1 97.62 198 MET A O 1
ATOM 1654 N N . ALA A 1 199 ? 4.09 -13.672 -14.125 1 97.75 199 ALA A N 1
ATOM 1655 C CA . ALA A 1 199 ? 4.816 -14.57 -13.234 1 97.75 199 ALA A CA 1
ATOM 1656 C C . ALA A 1 199 ? 4.902 -15.977 -13.82 1 97.75 199 ALA A C 1
ATOM 1658 O O . ALA A 1 199 ? 5.961 -16.609 -13.781 1 97.75 199 ALA A O 1
ATOM 1659 N N . PHE A 1 200 ? 3.818 -16.438 -14.344 1 96.5 200 PHE A N 1
ATOM 1660 C CA . PHE A 1 200 ? 3.775 -17.766 -14.961 1 96.5 200 PHE A CA 1
ATOM 1661 C C . PHE A 1 200 ? 4.738 -17.844 -16.141 1 96.5 200 PHE A C 1
ATOM 1663 O O . PHE A 1 200 ? 5.473 -18.828 -16.281 1 96.5 200 PHE A O 1
ATOM 1670 N N . LYS A 1 201 ? 4.727 -16.875 -16.891 1 95.75 201 LYS A N 1
ATOM 1671 C CA . LYS A 1 201 ? 5.59 -16.828 -18.078 1 95.75 201 LYS A CA 1
ATOM 1672 C C . LYS A 1 201 ? 7.062 -16.891 -17.688 1 95.75 201 LYS A C 1
ATOM 1674 O O . LYS A 1 201 ? 7.859 -17.562 -18.328 1 95.75 201 LYS A O 1
ATOM 1679 N N . LEU A 1 202 ? 7.414 -16.156 -16.688 1 96.62 202 LEU A N 1
ATOM 1680 C CA . LEU A 1 202 ? 8.781 -16.188 -16.188 1 96.62 202 LEU A CA 1
ATOM 1681 C C . LEU A 1 202 ? 9.18 -17.609 -15.789 1 96.62 202 LEU A C 1
ATOM 1683 O O . LEU A 1 202 ? 10.273 -18.062 -16.109 1 96.62 202 LEU A O 1
ATOM 1687 N N . CYS A 1 203 ? 8.258 -18.234 -15.133 1 95.19 203 CYS A N 1
ATOM 1688 C CA . CYS A 1 203 ? 8.508 -19.609 -14.672 1 95.19 203 CYS A CA 1
ATOM 1689 C C . CYS A 1 203 ? 8.656 -20.547 -15.859 1 95.19 203 CYS A C 1
ATOM 1691 O O . CYS A 1 203 ? 9.516 -21.438 -15.852 1 95.19 203 CYS A O 1
ATOM 1693 N N . GLU A 1 204 ? 7.855 -20.328 -16.844 1 93.94 204 GLU A N 1
ATOM 1694 C CA . GLU A 1 204 ? 7.906 -21.188 -18.016 1 93.94 204 GLU A CA 1
ATOM 1695 C C . GLU A 1 204 ? 9.211 -21 -18.781 1 93.94 204 GLU A C 1
ATOM 1697 O O . GLU A 1 204 ? 9.836 -21.984 -19.203 1 93.94 204 GLU A O 1
ATOM 1702 N N . LEU A 1 205 ? 9.625 -19.844 -18.922 1 93.88 205 LEU A N 1
ATOM 1703 C CA . LEU A 1 205 ? 10.836 -19.531 -19.672 1 93.88 205 LEU A CA 1
ATOM 1704 C C . LEU A 1 205 ? 12.078 -20.016 -18.938 1 93.88 205 LEU A C 1
ATOM 1706 O O . LEU A 1 205 ? 13.102 -20.312 -19.562 1 93.88 205 LEU A O 1
ATOM 1710 N N . SER A 1 206 ? 11.977 -20.172 -17.625 1 94.38 206 SER A N 1
ATOM 1711 C CA . SER A 1 206 ? 13.148 -20.516 -16.828 1 94.38 206 SER A CA 1
ATOM 1712 C C . SER A 1 206 ? 13.062 -21.938 -16.312 1 94.38 206 SER A C 1
ATOM 1714 O O . SER A 1 206 ? 13.719 -22.297 -15.328 1 94.38 206 SER A O 1
ATOM 1716 N N . LYS A 1 207 ? 12.227 -22.641 -16.891 1 92.5 207 LYS A N 1
ATOM 1717 C CA . LYS A 1 207 ? 12.078 -24.031 -16.469 1 92.5 207 LYS A CA 1
ATOM 1718 C C . LYS A 1 207 ? 13.422 -24.75 -16.469 1 92.5 207 LYS A C 1
ATOM 1720 O O . LYS A 1 207 ? 14.141 -24.734 -17.469 1 92.5 207 LYS A O 1
ATOM 1725 N N . PRO A 1 208 ? 13.719 -25.359 -15.359 1 92.12 208 PRO A N 1
ATOM 1726 C CA . PRO A 1 208 ? 15 -26.062 -15.312 1 92.12 208 PRO A CA 1
ATOM 1727 C C . PRO A 1 208 ? 14.984 -27.391 -16.047 1 92.12 208 PRO A C 1
ATOM 1729 O O . PRO A 1 208 ? 13.914 -27.984 -16.234 1 92.12 208 PRO A O 1
ATOM 1732 N N . ASN A 1 209 ? 16.203 -27.766 -16.484 1 90 209 ASN A N 1
ATOM 1733 C CA . ASN A 1 209 ? 16.344 -29.141 -16.984 1 90 209 ASN A CA 1
ATOM 1734 C C . ASN A 1 209 ? 16.578 -30.125 -15.836 1 90 209 ASN A C 1
ATOM 1736 O O . ASN A 1 209 ? 16.703 -29.719 -14.68 1 90 209 ASN A O 1
ATOM 1740 N N . ILE A 1 210 ? 16.562 -31.297 -16.141 1 87.81 210 ILE A N 1
ATOM 1741 C CA . ILE A 1 210 ? 16.625 -32.375 -15.141 1 87.81 210 ILE A CA 1
ATOM 1742 C C . ILE A 1 210 ? 17.938 -32.25 -14.367 1 87.81 210 ILE A C 1
ATOM 1744 O O . ILE A 1 210 ? 17.953 -32.406 -13.141 1 87.81 210 ILE A O 1
ATOM 1748 N N . ASP A 1 211 ? 19.031 -31.953 -15.039 1 88.12 211 ASP A N 1
ATOM 1749 C CA . ASP A 1 211 ? 20.328 -31.844 -14.398 1 88.12 211 ASP A CA 1
ATOM 1750 C C . ASP A 1 211 ? 20.359 -30.719 -13.375 1 88.12 211 ASP A C 1
ATOM 1752 O O . ASP A 1 211 ? 20.969 -30.859 -12.312 1 88.12 211 ASP A O 1
ATOM 1756 N N . GLU A 1 212 ? 19.688 -29.703 -13.68 1 90.38 212 GLU A N 1
ATOM 1757 C CA . GLU A 1 212 ? 19.609 -28.562 -12.773 1 90.38 212 GLU A CA 1
ATOM 1758 C C . GLU A 1 212 ? 18.844 -28.906 -11.508 1 90.38 212 GLU A C 1
ATOM 1760 O O . GLU A 1 212 ? 19.188 -28.453 -10.414 1 90.38 212 GLU A O 1
ATOM 1765 N N . VAL A 1 213 ? 17.828 -29.703 -11.68 1 88.56 213 VAL A N 1
ATOM 1766 C CA . VAL A 1 213 ? 17.016 -30.109 -10.539 1 88.56 213 VAL A CA 1
ATOM 1767 C C . VAL A 1 213 ? 17.812 -31.078 -9.664 1 88.56 213 VAL A C 1
ATOM 1769 O O . VAL A 1 213 ? 17.719 -31.031 -8.43 1 88.56 213 VAL A O 1
ATOM 1772 N N . VAL A 1 214 ? 18.562 -31.922 -10.289 1 86.25 214 VAL A N 1
ATOM 1773 C CA . VAL A 1 214 ? 19.422 -32.875 -9.57 1 86.25 214 VAL A CA 1
ATOM 1774 C C . VAL A 1 214 ? 20.375 -32.125 -8.656 1 86.25 214 VAL A C 1
ATOM 1776 O O . VAL A 1 214 ? 20.594 -32.5 -7.508 1 86.25 214 VAL A O 1
ATOM 1779 N N . ASN A 1 215 ? 20.812 -31.062 -9.133 1 85.56 215 ASN A N 1
ATOM 1780 C CA . ASN A 1 215 ? 21.797 -30.281 -8.391 1 85.56 215 ASN A CA 1
ATOM 1781 C C . ASN A 1 215 ? 21.156 -29.547 -7.211 1 85.56 215 ASN A C 1
ATOM 1783 O O . ASN A 1 215 ? 21.859 -29.094 -6.309 1 85.56 215 ASN A O 1
ATOM 1787 N N . LEU A 1 216 ? 19.859 -29.484 -7.211 1 84.94 216 LEU A N 1
ATOM 1788 C CA . LEU A 1 216 ? 19.156 -28.797 -6.137 1 84.94 216 LEU A CA 1
ATOM 1789 C C . LEU A 1 216 ? 19.016 -29.688 -4.918 1 84.94 216 LEU A C 1
ATOM 1791 O O . LEU A 1 216 ? 18.781 -29.219 -3.807 1 84.94 216 LEU A O 1
ATOM 1795 N N . ILE A 1 217 ? 19.062 -30.953 -5.164 1 81.69 217 ILE A N 1
ATOM 1796 C CA . ILE A 1 217 ? 18.859 -31.906 -4.082 1 81.69 217 ILE A CA 1
ATOM 1797 C C . ILE A 1 217 ? 20.094 -31.938 -3.188 1 81.69 217 ILE A C 1
ATOM 1799 O O . ILE A 1 217 ? 21.219 -32.156 -3.668 1 81.69 217 ILE A O 1
ATOM 1803 N N . ASN A 1 218 ? 19.891 -31.469 -2.012 1 79 218 ASN A N 1
ATOM 1804 C CA . ASN A 1 218 ? 20.953 -31.547 -1.019 1 79 218 ASN A CA 1
ATOM 1805 C C . ASN A 1 218 ? 20.906 -32.844 -0.242 1 79 218 ASN A C 1
ATOM 1807 O O . ASN A 1 218 ? 20.078 -33.031 0.655 1 79 218 ASN A O 1
ATOM 1811 N N . GLU A 1 219 ? 21.797 -33.656 -0.415 1 74.44 219 GLU A N 1
ATOM 1812 C CA . GLU A 1 219 ? 21.844 -35 0.175 1 74.44 219 GLU A CA 1
ATOM 1813 C C . GLU A 1 219 ? 21.891 -34.906 1.698 1 74.44 219 GLU A C 1
ATOM 1815 O O . GLU A 1 219 ? 21.406 -35.812 2.385 1 74.44 219 GLU A O 1
ATOM 1820 N N . LYS A 1 220 ? 22.5 -33.938 2.146 1 80.12 220 LYS A N 1
ATOM 1821 C CA . LYS A 1 220 ? 22.703 -33.812 3.586 1 80.12 220 LYS A CA 1
ATOM 1822 C C . LYS A 1 220 ? 21.375 -33.688 4.32 1 80.12 220 LYS A C 1
ATOM 1824 O O . LYS A 1 220 ? 21.266 -34.094 5.48 1 80.12 220 LYS A O 1
ATOM 1829 N N . ASN A 1 221 ? 20.375 -33.219 3.586 1 79.56 221 ASN A N 1
ATOM 1830 C CA . ASN A 1 221 ? 19.062 -33.031 4.199 1 79.56 221 ASN A CA 1
ATOM 1831 C C . ASN A 1 221 ? 18.375 -34.375 4.465 1 79.56 221 ASN A C 1
ATOM 1833 O O . ASN A 1 221 ? 17.422 -34.438 5.23 1 79.56 221 ASN A O 1
ATOM 1837 N N . PHE A 1 222 ? 19.031 -35.469 3.957 1 85.06 222 PHE A N 1
ATOM 1838 C CA . PHE A 1 222 ? 18.359 -36.75 4.047 1 85.06 222 PHE A CA 1
ATOM 1839 C C . PHE A 1 222 ? 19.266 -37.781 4.723 1 85.06 222 PHE A C 1
ATOM 1841 O O . PHE A 1 222 ? 19.047 -39 4.59 1 85.06 222 PHE A O 1
ATOM 1848 N N . SER A 1 223 ? 20.156 -37.281 5.402 1 81.94 223 SER A N 1
ATOM 1849 C CA . SER A 1 223 ? 21.141 -38.156 6.062 1 81.94 223 SER A CA 1
ATOM 1850 C C . SER A 1 223 ? 20.484 -39 7.152 1 81.94 223 SER A C 1
ATOM 1852 O O . SER A 1 223 ? 20.953 -40.094 7.453 1 81.94 223 SER A O 1
ATOM 1854 N N . CYS A 1 224 ? 19.438 -38.375 7.727 1 82.62 224 CYS A N 1
ATOM 1855 C CA . CYS A 1 224 ? 18.766 -39.094 8.812 1 82.62 224 CYS A CA 1
ATOM 1856 C C . CYS A 1 224 ? 18.141 -40.375 8.312 1 82.62 224 CYS A C 1
ATOM 1858 O O . CYS A 1 224 ? 17.797 -41.25 9.109 1 82.62 224 CYS A O 1
ATOM 1860 N N . TYR A 1 225 ? 17.984 -40.469 7.062 1 83.69 225 TYR A N 1
ATOM 1861 C CA . TYR A 1 225 ? 17.375 -41.656 6.48 1 83.69 225 TYR A CA 1
ATOM 1862 C C . TYR A 1 225 ? 18.438 -42.562 5.902 1 83.69 225 TYR A C 1
ATOM 1864 O O . TYR A 1 225 ? 18.125 -43.438 5.078 1 83.69 225 TYR A O 1
ATOM 1872 N N . GLU A 1 226 ? 19.688 -42.344 6.234 1 80.75 226 GLU A N 1
ATOM 1873 C CA . GLU A 1 226 ? 20.797 -43.062 5.617 1 80.75 226 GLU A CA 1
ATOM 1874 C C . GLU A 1 226 ? 20.656 -44.594 5.801 1 80.75 226 GLU A C 1
ATOM 1876 O O . GLU A 1 226 ? 21.031 -45.344 4.922 1 80.75 226 GLU A O 1
ATOM 1881 N N . ASN A 1 227 ? 20.078 -44.906 6.871 1 85.25 227 ASN A N 1
ATOM 1882 C CA . ASN A 1 227 ? 19.984 -46.344 7.18 1 85.25 227 ASN A CA 1
ATOM 1883 C C . ASN A 1 227 ? 18.688 -46.938 6.637 1 85.25 227 ASN A C 1
ATOM 1885 O O . ASN A 1 227 ? 18.422 -48.125 6.836 1 85.25 227 ASN A O 1
ATOM 1889 N N . ASN A 1 228 ? 17.938 -46.156 6.09 1 86.75 228 ASN A N 1
ATOM 1890 C CA . ASN A 1 228 ? 16.672 -46.625 5.504 1 86.75 228 ASN A CA 1
ATOM 1891 C C . ASN A 1 228 ? 16.484 -46.062 4.094 1 86.75 228 ASN A C 1
ATOM 1893 O O . ASN A 1 228 ? 15.922 -44.969 3.918 1 86.75 228 ASN A O 1
ATOM 1897 N N . SER A 1 229 ? 16.891 -46.875 3.146 1 84.12 229 SER A N 1
ATOM 1898 C CA . SER A 1 229 ? 16.938 -46.469 1.753 1 84.12 229 SER A CA 1
ATOM 1899 C C . SER A 1 229 ? 15.531 -46.156 1.234 1 84.12 229 SER A C 1
ATOM 1901 O O . SER A 1 229 ? 15.352 -45.188 0.478 1 84.12 229 SER A O 1
ATOM 1903 N N . ASN A 1 230 ? 14.602 -46.906 1.661 1 87.44 230 ASN A N 1
ATOM 1904 C CA . ASN A 1 230 ? 13.227 -46.719 1.21 1 87.44 230 ASN A CA 1
ATOM 1905 C C . ASN A 1 230 ? 12.664 -45.375 1.727 1 87.44 230 ASN A C 1
ATOM 1907 O O . ASN A 1 230 ? 12.023 -44.656 0.981 1 87.44 230 ASN A O 1
ATOM 1911 N N . ARG A 1 231 ? 12.938 -45.062 2.924 1 89.44 231 ARG A N 1
ATOM 1912 C CA . ARG A 1 231 ? 12.453 -43.844 3.514 1 89.44 231 ARG A CA 1
ATOM 1913 C C . ARG A 1 231 ? 13.148 -42.625 2.898 1 89.44 231 ARG A C 1
ATOM 1915 O O . ARG A 1 231 ? 12.523 -41.594 2.678 1 89.44 231 ARG A O 1
ATOM 1922 N N . LYS A 1 232 ? 14.414 -42.812 2.717 1 89.62 232 LYS A N 1
ATOM 1923 C CA . LYS A 1 232 ? 15.164 -41.75 2.066 1 89.62 232 LYS A CA 1
ATOM 1924 C C . LYS A 1 232 ? 14.594 -41.438 0.686 1 89.62 232 LYS A C 1
ATOM 1926 O O . LYS A 1 232 ? 14.375 -40.25 0.344 1 89.62 232 LYS A O 1
ATOM 1931 N N . HIS A 1 233 ? 14.367 -42.531 -0.017 1 89.12 233 HIS A N 1
ATOM 1932 C CA . HIS A 1 233 ? 13.82 -42.406 -1.364 1 89.12 233 HIS A CA 1
ATOM 1933 C C . HIS A 1 233 ? 12.461 -41.719 -1.353 1 89.12 233 HIS A C 1
ATOM 1935 O O . HIS A 1 233 ? 12.227 -40.781 -2.133 1 89.12 233 HIS A O 1
ATOM 1941 N N . ASN A 1 234 ? 11.617 -42.062 -0.493 1 90.44 234 ASN A N 1
ATOM 1942 C CA . ASN A 1 234 ? 10.281 -41.469 -0.388 1 90.44 234 ASN A CA 1
ATOM 1943 C C . ASN A 1 234 ? 10.352 -40 0.046 1 90.44 234 ASN A C 1
ATOM 1945 O O . ASN A 1 234 ? 9.555 -39.188 -0.409 1 90.44 234 ASN A O 1
ATOM 1949 N N . ALA A 1 235 ? 11.203 -39.719 0.898 1 90.25 235 ALA A N 1
ATOM 1950 C CA . ALA A 1 235 ? 11.383 -38.344 1.359 1 90.25 235 ALA A CA 1
ATOM 1951 C C . ALA A 1 235 ? 11.828 -37.438 0.217 1 90.25 235 ALA A C 1
ATOM 1953 O O . ALA A 1 235 ? 11.383 -36.281 0.119 1 90.25 235 ALA A O 1
ATOM 1954 N N . LEU A 1 236 ? 12.672 -38.031 -0.602 1 89.75 236 LEU A N 1
ATOM 1955 C CA . LEU A 1 236 ? 13.164 -37.25 -1.749 1 89.75 236 LEU A CA 1
ATOM 1956 C C . LEU A 1 236 ? 12.039 -37 -2.742 1 89.75 236 LEU A C 1
ATOM 1958 O O . LEU A 1 236 ? 11.906 -35.875 -3.248 1 89.75 236 LEU A O 1
ATOM 1962 N N . ILE A 1 237 ? 11.258 -37.969 -2.957 1 90.06 237 ILE A N 1
ATOM 1963 C CA . ILE A 1 237 ? 10.125 -37.812 -3.867 1 90.06 237 ILE A CA 1
ATOM 1964 C C . ILE A 1 237 ? 9.164 -36.781 -3.332 1 90.06 237 ILE A C 1
ATOM 1966 O O . ILE A 1 237 ? 8.711 -35.906 -4.082 1 90.06 237 ILE A O 1
ATOM 1970 N N . THR A 1 238 ? 8.945 -36.844 -2.076 1 88.69 238 THR A N 1
ATOM 1971 C CA . THR A 1 238 ? 8.016 -35.906 -1.442 1 88.69 238 THR A CA 1
ATOM 1972 C C . THR A 1 238 ? 8.539 -34.469 -1.536 1 88.69 238 THR A C 1
ATOM 1974 O O . THR A 1 238 ? 7.773 -33.531 -1.776 1 88.69 238 THR A O 1
ATOM 1977 N N . GLU A 1 239 ? 9.766 -34.312 -1.368 1 86.75 239 GLU A N 1
ATOM 1978 C CA . GLU A 1 239 ? 10.359 -32.969 -1.445 1 86.75 239 GLU A CA 1
ATOM 1979 C C . GLU A 1 239 ? 10.234 -32.406 -2.852 1 86.75 239 GLU A C 1
ATOM 1981 O O . GLU A 1 239 ? 9.836 -31.25 -3.021 1 86.75 239 GLU A O 1
ATOM 1986 N N . LEU A 1 240 ? 10.547 -33.219 -3.795 1 88.81 240 LEU A N 1
ATOM 1987 C CA . LEU A 1 240 ? 10.5 -32.781 -5.18 1 88.81 240 LEU A CA 1
ATOM 1988 C C . LEU A 1 240 ? 9.07 -32.438 -5.594 1 88.81 240 LEU A C 1
ATOM 1990 O O . LEU A 1 240 ? 8.836 -31.453 -6.289 1 88.81 240 LEU A O 1
ATOM 1994 N N . LYS A 1 241 ? 8.141 -33.188 -5.098 1 88.44 241 LYS A N 1
ATOM 1995 C CA . LYS A 1 241 ? 6.734 -32.938 -5.402 1 88.44 241 LYS A CA 1
ATOM 1996 C C . LYS A 1 241 ? 6.223 -31.688 -4.707 1 88.44 241 LYS A C 1
ATOM 1998 O O . LYS A 1 241 ? 5.594 -30.844 -5.34 1 88.44 241 LYS A O 1
ATOM 2003 N N . SER A 1 242 ? 6.539 -31.578 -3.455 1 85.25 242 SER A N 1
ATOM 2004 C CA . SER A 1 242 ? 5.973 -30.516 -2.646 1 85.25 242 SER A CA 1
ATOM 2005 C C . SER A 1 242 ? 6.641 -29.172 -2.955 1 85.25 242 SER A C 1
ATOM 2007 O O . SER A 1 242 ? 5.973 -28.141 -3.012 1 85.25 242 SER A O 1
ATOM 2009 N N . LYS A 1 243 ? 7.898 -29.25 -3.199 1 82.94 243 LYS A N 1
ATOM 2010 C CA . LYS A 1 243 ? 8.648 -28 -3.361 1 82.94 243 LYS A CA 1
ATOM 2011 C C . LYS A 1 243 ? 8.578 -27.5 -4.801 1 82.94 243 LYS A C 1
ATOM 2013 O O . LYS A 1 243 ? 8.547 -26.297 -5.047 1 82.94 243 LYS A O 1
ATOM 2018 N N . TYR A 1 244 ? 8.531 -28.5 -5.707 1 86.94 244 TYR A N 1
ATOM 2019 C CA . TYR A 1 244 ? 8.734 -28.047 -7.078 1 86.94 244 TYR A CA 1
ATOM 2020 C C . TYR A 1 244 ? 7.609 -28.547 -7.984 1 86.94 244 TYR A C 1
ATOM 2022 O O . TYR A 1 244 ? 7.594 -28.266 -9.18 1 86.94 244 TYR A O 1
ATOM 2030 N N . GLY A 1 245 ? 6.699 -29.266 -7.41 1 84.75 245 GLY A N 1
ATOM 2031 C CA . GLY A 1 245 ? 5.566 -29.734 -8.188 1 84.75 245 GLY A CA 1
ATOM 2032 C C . GLY A 1 245 ? 5.938 -30.812 -9.195 1 84.75 245 GLY A C 1
ATOM 2033 O O . GLY A 1 245 ? 5.25 -30.984 -10.203 1 84.75 245 GLY A O 1
ATOM 2034 N N . ILE A 1 246 ? 7 -31.562 -8.977 1 88.56 246 ILE A N 1
ATOM 2035 C CA . ILE A 1 246 ? 7.492 -32.562 -9.898 1 88.56 246 ILE A CA 1
ATOM 2036 C C . ILE A 1 246 ? 6.711 -33.875 -9.703 1 88.56 246 ILE A C 1
ATOM 2038 O O . ILE A 1 246 ? 6.5 -34.312 -8.57 1 88.56 246 ILE A O 1
ATOM 2042 N N . GLN A 1 247 ? 6.305 -34.375 -10.836 1 88.12 247 GLN A N 1
ATOM 2043 C CA . GLN A 1 247 ? 5.543 -35.625 -10.789 1 88.12 247 GLN A CA 1
ATOM 2044 C C . GLN A 1 247 ? 6.422 -36.812 -10.359 1 88.12 247 GLN A C 1
ATOM 2046 O O . GLN A 1 247 ? 7.641 -36.781 -10.539 1 88.12 247 GLN A O 1
ATOM 2051 N N . LYS A 1 248 ? 5.77 -37.812 -9.891 1 89.19 248 LYS A N 1
ATOM 2052 C CA . LYS A 1 248 ? 6.457 -38.969 -9.297 1 89.19 248 LYS A CA 1
ATOM 2053 C C . LYS A 1 248 ? 7.398 -39.625 -10.297 1 89.19 248 LYS A C 1
ATOM 2055 O O . LYS A 1 248 ? 8.539 -39.938 -9.969 1 89.19 248 LYS A O 1
ATOM 2060 N N . GLU A 1 249 ? 6.945 -39.75 -11.492 1 88.69 249 GLU A N 1
ATOM 2061 C CA . GLU A 1 249 ? 7.742 -40.438 -12.508 1 88.69 249 GLU A CA 1
ATOM 2062 C C . GLU A 1 249 ? 9.039 -39.688 -12.781 1 88.69 249 GLU A C 1
ATOM 2064 O O . GLU A 1 249 ? 10.109 -40.312 -12.867 1 88.69 249 GLU A O 1
ATOM 2069 N N . THR A 1 250 ? 8.922 -38.469 -12.883 1 90.12 250 THR A N 1
ATOM 2070 C CA . THR A 1 250 ? 10.086 -37.656 -13.156 1 90.12 250 THR A CA 1
ATOM 2071 C C . THR A 1 250 ? 11 -37.594 -11.93 1 90.12 250 THR A C 1
ATOM 2073 O O . THR A 1 250 ? 12.227 -37.562 -12.07 1 90.12 250 THR A O 1
ATOM 2076 N N . ALA A 1 251 ? 10.359 -37.531 -10.805 1 91.19 251 ALA A N 1
ATOM 2077 C CA . ALA A 1 251 ? 11.125 -37.531 -9.562 1 91.19 251 ALA A CA 1
ATOM 2078 C C . ALA A 1 251 ? 12.016 -38.781 -9.461 1 91.19 251 ALA A C 1
ATOM 2080 O O . ALA A 1 251 ? 13.164 -38.688 -9.031 1 91.19 251 ALA A O 1
ATOM 2081 N N . GLU A 1 252 ? 11.5 -39.844 -9.883 1 90.44 252 GLU A N 1
ATOM 2082 C CA . GLU A 1 252 ? 12.25 -41.094 -9.867 1 90.44 252 GLU A CA 1
ATOM 2083 C C . GLU A 1 252 ? 13.492 -41 -10.75 1 90.44 252 GLU A C 1
ATOM 2085 O O . GLU A 1 252 ? 14.57 -41.469 -10.367 1 90.44 252 GLU A O 1
ATOM 2090 N N . ILE A 1 253 ? 13.289 -40.438 -11.852 1 89.81 253 ILE A N 1
ATOM 2091 C CA . ILE A 1 253 ? 14.398 -40.281 -12.789 1 89.81 253 ILE A CA 1
ATOM 2092 C C . ILE A 1 253 ? 15.477 -39.375 -12.172 1 89.81 253 ILE A C 1
ATOM 2094 O O . ILE A 1 253 ? 16.672 -39.688 -12.25 1 89.81 253 ILE A O 1
ATOM 2098 N N . ILE A 1 254 ? 15.07 -38.344 -11.586 1 90.25 254 ILE A N 1
ATOM 2099 C CA . ILE A 1 254 ? 15.977 -37.375 -10.977 1 90.25 254 ILE A CA 1
ATOM 2100 C C . ILE A 1 254 ? 16.781 -38.062 -9.867 1 90.25 254 ILE A C 1
ATOM 2102 O O . ILE A 1 254 ? 18 -37.875 -9.781 1 90.25 254 ILE A O 1
ATOM 2106 N N . ILE A 1 255 ? 16.125 -38.844 -9.078 1 88.56 255 ILE A N 1
ATOM 2107 C CA . ILE A 1 255 ? 16.766 -39.5 -7.953 1 88.56 255 ILE A CA 1
ATOM 2108 C C . ILE A 1 255 ? 17.781 -40.531 -8.469 1 88.56 255 ILE A C 1
ATOM 2110 O O . ILE A 1 255 ? 18.875 -40.656 -7.918 1 88.56 255 ILE A O 1
ATOM 2114 N N . LYS A 1 256 ? 17.453 -41.156 -9.469 1 87.81 256 LYS A N 1
ATOM 2115 C CA . LYS A 1 256 ? 18.359 -42.125 -10.078 1 87.81 256 LYS A CA 1
ATOM 2116 C C . LYS A 1 256 ? 19.609 -41.438 -10.633 1 87.81 256 LYS A C 1
ATOM 2118 O O . LYS A 1 256 ? 20.719 -41.938 -10.484 1 87.81 256 LYS A O 1
ATOM 2123 N N . LEU A 1 257 ? 19.359 -40.375 -11.211 1 87.75 257 LEU A N 1
ATOM 2124 C CA . LEU A 1 257 ? 20.469 -39.625 -11.812 1 87.75 257 LEU A CA 1
ATOM 2125 C C . LEU A 1 257 ? 21.375 -39.031 -10.734 1 87.75 257 LEU A C 1
ATOM 2127 O O . LEU A 1 257 ? 22.578 -38.938 -10.938 1 87.75 257 LEU A O 1
ATOM 2131 N N . ALA A 1 258 ? 20.781 -38.656 -9.633 1 83.25 258 ALA A N 1
ATOM 2132 C CA . ALA A 1 258 ? 21.547 -38.062 -8.539 1 83.25 258 ALA A CA 1
ATOM 2133 C C . ALA A 1 258 ? 22.297 -39.125 -7.746 1 83.25 258 ALA A C 1
ATOM 2135 O O . ALA A 1 258 ? 23.125 -38.812 -6.883 1 83.25 258 ALA A O 1
ATOM 2136 N N . ASN A 1 259 ? 22.188 -40.312 -8.133 1 79.06 259 ASN A N 1
ATOM 2137 C CA . ASN A 1 259 ? 22.812 -41.469 -7.469 1 79.06 259 ASN A CA 1
ATOM 2138 C C . ASN A 1 259 ? 22.469 -41.5 -5.98 1 79.06 259 ASN A C 1
ATOM 2140 O O . ASN A 1 259 ? 23.359 -41.625 -5.137 1 79.06 259 ASN A O 1
ATOM 2144 N N . PHE A 1 260 ? 21.25 -41.156 -5.664 1 70 260 PHE A N 1
ATOM 2145 C CA . PHE A 1 260 ? 20.781 -41.25 -4.289 1 70 260 PHE A CA 1
ATOM 2146 C C . PHE A 1 260 ? 20.141 -42.625 -4.047 1 70 260 PHE A C 1
ATOM 2148 O O . PHE A 1 260 ? 19.547 -43.188 -4.957 1 70 260 PHE A O 1
ATOM 2155 N N . MET B 1 1 ? 5.566 33.781 15.727 1 77.38 1 MET B N 1
ATOM 2156 C CA . MET B 1 1 ? 4.98 33.812 14.391 1 77.38 1 MET B CA 1
ATOM 2157 C C . MET B 1 1 ? 4.336 32.469 14.062 1 77.38 1 MET B C 1
ATOM 2159 O O . MET B 1 1 ? 4.93 31.406 14.297 1 77.38 1 MET B O 1
ATOM 2163 N N . LYS B 1 2 ? 3.043 32.562 13.648 1 82.56 2 LYS B N 1
ATOM 2164 C CA . LYS B 1 2 ? 2.404 31.359 13.148 1 82.56 2 LYS B CA 1
ATOM 2165 C C . LYS B 1 2 ? 2.934 30.984 11.766 1 82.56 2 LYS B C 1
ATOM 2167 O O . LYS B 1 2 ? 3.098 31.859 10.906 1 82.56 2 LYS B O 1
ATOM 2172 N N . PHE B 1 3 ? 3.42 29.781 11.562 1 89.88 3 PHE B N 1
ATOM 2173 C CA . PHE B 1 3 ? 3.967 29.281 10.305 1 89.88 3 PHE B CA 1
ATOM 2174 C C . PHE B 1 3 ? 3.586 27.828 10.078 1 89.88 3 PHE B C 1
ATOM 2176 O O . PHE B 1 3 ? 3.617 27.016 11.016 1 89.88 3 PHE B O 1
ATOM 2183 N N . THR B 1 4 ? 3.16 27.578 8.898 1 89.94 4 THR B N 1
ATOM 2184 C CA . THR B 1 4 ? 2.836 26.203 8.539 1 89.94 4 THR B CA 1
ATOM 2185 C C . THR B 1 4 ? 3.568 25.797 7.266 1 89.94 4 THR B C 1
ATOM 2187 O O . THR B 1 4 ? 3.488 26.484 6.246 1 89.94 4 THR B O 1
ATOM 2190 N N . TYR B 1 5 ? 4.246 24.703 7.332 1 94 5 TYR B N 1
ATOM 2191 C CA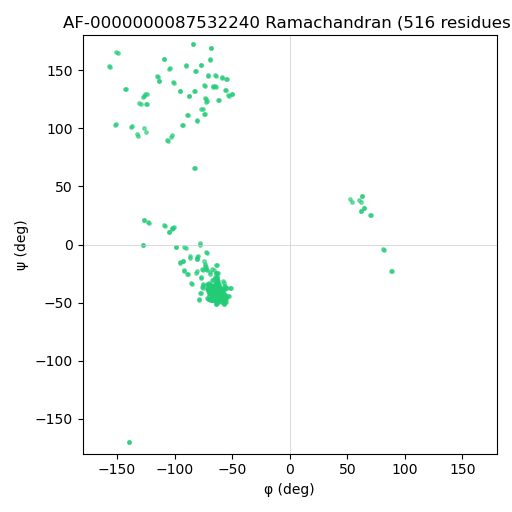 . TYR B 1 5 ? 4.859 24.125 6.141 1 94 5 TYR B CA 1
ATOM 2192 C C . TYR B 1 5 ? 3.799 23.688 5.145 1 94 5 TYR B C 1
ATOM 2194 O O . TYR B 1 5 ? 2.779 23.094 5.527 1 94 5 TYR B O 1
ATOM 2202 N N . LYS B 1 6 ? 4.031 23.984 3.895 1 91.62 6 LYS B N 1
ATOM 2203 C CA . LYS B 1 6 ? 3.121 23.516 2.852 1 91.62 6 LYS B CA 1
ATOM 2204 C C . LYS B 1 6 ? 3.023 22 2.844 1 91.62 6 LYS B C 1
ATOM 2206 O O . LYS B 1 6 ? 1.94 21.438 2.648 1 91.62 6 LYS B O 1
ATOM 2211 N N . SER B 1 7 ? 4.152 21.328 2.986 1 93.81 7 SER B N 1
ATOM 2212 C CA . SER B 1 7 ? 4.191 19.875 3.02 1 93.81 7 SER B CA 1
ATOM 2213 C C . SER B 1 7 ? 3.285 19.312 4.117 1 93.81 7 SER B C 1
ATOM 2215 O O . SER B 1 7 ? 2.611 18.297 3.92 1 93.81 7 SER B O 1
ATOM 2217 N N . TYR B 1 8 ? 3.189 19.953 5.215 1 95.12 8 TYR B N 1
ATOM 2218 C CA . TYR B 1 8 ? 2.346 19.531 6.324 1 95.12 8 TYR B CA 1
ATOM 2219 C C . TYR B 1 8 ? 0.87 19.703 5.984 1 95.12 8 TYR B C 1
ATOM 2221 O O . TYR B 1 8 ? 0.063 18.797 6.223 1 95.12 8 TYR B O 1
ATOM 2229 N N . SER B 1 9 ? 0.563 20.859 5.453 1 93 9 SER B N 1
ATOM 2230 C CA . SER B 1 9 ? -0.824 21.125 5.094 1 93 9 SER B CA 1
ATOM 2231 C C . SER B 1 9 ? -1.342 20.109 4.078 1 93 9 SER B C 1
ATOM 2233 O O . SER B 1 9 ? -2.463 19.609 4.207 1 93 9 SER B O 1
ATOM 2235 N N . VAL B 1 10 ? -0.502 19.812 3.139 1 90.69 10 VAL B N 1
ATOM 2236 C CA . VAL B 1 10 ? -0.869 18.859 2.107 1 90.69 10 VAL B CA 1
ATOM 2237 C C . VAL B 1 10 ? -1.021 17.469 2.727 1 90.69 10 VAL B C 1
ATOM 2239 O O . VAL B 1 10 ? -1.967 16.734 2.414 1 90.69 10 VAL B O 1
ATOM 2242 N N . PHE B 1 11 ? -0.168 17.156 3.578 1 94.19 11 PHE B N 1
ATOM 2243 C CA . PHE B 1 11 ? -0.159 15.852 4.238 1 94.19 11 PHE B CA 1
ATOM 2244 C C . PHE B 1 11 ? -1.424 15.656 5.066 1 94.19 11 PHE B C 1
ATOM 2246 O O . PHE B 1 11 ? -2.113 14.648 4.93 1 94.19 11 PHE B O 1
ATOM 2253 N N . VAL B 1 12 ? -1.755 16.609 5.891 1 94.25 12 VAL B N 1
ATOM 2254 C CA . VAL B 1 12 ? -2.895 16.5 6.797 1 94.25 12 VAL B CA 1
ATOM 2255 C C . VAL B 1 12 ? -4.191 16.438 5.992 1 94.25 12 VAL B C 1
ATOM 2257 O O . VAL B 1 12 ? -5.113 15.703 6.344 1 94.25 12 VAL B O 1
ATOM 2260 N N . LYS B 1 13 ? -4.223 17.172 4.957 1 91.12 13 LYS B N 1
ATOM 2261 C CA . LYS B 1 13 ? -5.41 17.156 4.105 1 91.12 13 LYS B CA 1
ATOM 2262 C C . LYS B 1 13 ? -5.57 15.812 3.41 1 91.12 13 LYS B C 1
ATOM 2264 O O . LYS B 1 13 ? -6.656 15.227 3.412 1 91.12 13 LYS B O 1
ATOM 2269 N N . LYS B 1 14 ? -4.52 15.367 2.861 1 89.5 14 LYS B N 1
ATOM 2270 C CA . LYS B 1 14 ? -4.535 14.094 2.148 1 89.5 14 LYS B CA 1
ATOM 2271 C C . LYS B 1 14 ? -4.844 12.93 3.096 1 89.5 14 LYS B C 1
ATOM 2273 O O . LYS B 1 14 ? -5.723 12.117 2.816 1 89.5 14 LYS B O 1
ATOM 2278 N N . LEU B 1 15 ? -4.102 12.875 4.168 1 93.38 15 LEU B N 1
ATOM 2279 C CA . LEU B 1 15 ? -4.297 11.797 5.129 1 93.38 15 LEU B CA 1
ATOM 2280 C C . LEU B 1 15 ? -5.676 11.891 5.773 1 93.38 15 LEU B C 1
ATOM 2282 O O . LEU B 1 15 ? -6.316 10.867 6.027 1 93.38 15 LEU B O 1
ATOM 2286 N N . GLY B 1 16 ? -6.109 13.133 6.055 1 91.5 16 GLY B N 1
ATOM 2287 C CA . GLY B 1 16 ? -7.445 13.328 6.598 1 91.5 16 GLY B CA 1
ATOM 2288 C C . GLY B 1 16 ? -8.539 12.805 5.688 1 91.5 16 GLY B C 1
ATOM 2289 O O . GLY B 1 16 ? -9.484 12.172 6.148 1 91.5 16 GLY B O 1
ATOM 2290 N N . TYR B 1 17 ? -8.383 13.047 4.477 1 89.38 17 TYR B N 1
ATOM 2291 C CA . TYR B 1 17 ? -9.344 12.547 3.5 1 89.38 17 TYR B CA 1
ATOM 2292 C C . TYR B 1 17 ? -9.297 11.023 3.422 1 89.38 17 TYR B C 1
ATOM 2294 O O . TYR B 1 17 ? -10.344 10.367 3.412 1 89.38 17 TYR B O 1
ATOM 2302 N N . PHE B 1 18 ? -8.172 10.547 3.4 1 89.31 18 PHE B N 1
ATOM 2303 C CA . PHE B 1 18 ? -7.992 9.102 3.379 1 89.31 18 PHE B CA 1
ATOM 2304 C C . PHE B 1 18 ? -8.602 8.461 4.621 1 89.31 18 PHE B C 1
ATOM 2306 O O . PHE B 1 18 ? -9.242 7.406 4.531 1 89.31 18 PHE B O 1
ATOM 2313 N N . ASP B 1 19 ? -8.344 9.055 5.727 1 92.69 19 ASP B N 1
ATOM 2314 C CA . ASP B 1 19 ? -8.938 8.562 6.969 1 92.69 19 ASP B CA 1
ATOM 2315 C C . ASP B 1 19 ? -10.453 8.445 6.844 1 92.69 19 ASP B C 1
ATOM 2317 O O . ASP B 1 19 ? -11.039 7.43 7.23 1 92.69 19 ASP B O 1
ATOM 2321 N N . SER B 1 20 ? -11.016 9.461 6.277 1 91.06 20 SER B N 1
ATOM 2322 C CA . SER B 1 20 ? -12.469 9.492 6.137 1 91.06 20 SER B CA 1
ATOM 2323 C C . SER B 1 20 ? -12.961 8.391 5.207 1 91.06 20 SER B C 1
ATOM 2325 O O . SER B 1 20 ? -13.984 7.75 5.473 1 91.06 20 SER B O 1
ATOM 2327 N N . VAL B 1 21 ? -12.273 8.156 4.191 1 90.69 21 VAL B N 1
ATOM 2328 C CA . VAL B 1 21 ? -12.617 7.125 3.221 1 90.69 21 VAL B CA 1
ATOM 2329 C C . VAL B 1 21 ? -12.508 5.746 3.869 1 90.69 21 VAL B C 1
ATOM 2331 O O . VAL B 1 21 ? -13.398 4.91 3.705 1 90.69 21 VAL B O 1
ATOM 2334 N N . ILE B 1 22 ? -11.469 5.535 4.582 1 92.38 22 ILE B N 1
ATOM 2335 C CA . ILE B 1 22 ? -11.227 4.258 5.242 1 92.38 22 ILE B CA 1
ATOM 2336 C C . ILE B 1 22 ? -12.289 4.02 6.312 1 92.38 22 ILE B C 1
ATOM 2338 O O . ILE B 1 22 ? -12.758 2.891 6.492 1 92.38 22 ILE B O 1
ATOM 2342 N N . GLU B 1 23 ? -12.586 5.086 7.031 1 93.25 23 GLU B N 1
ATOM 2343 C CA . GLU B 1 23 ? -13.641 4.984 8.039 1 93.25 23 GLU B CA 1
ATOM 2344 C C . GLU B 1 23 ? -14.969 4.566 7.41 1 93.25 23 GLU B C 1
ATOM 2346 O O . GLU B 1 23 ? -15.68 3.723 7.961 1 93.25 23 GLU B O 1
ATOM 2351 N N . MET B 1 24 ? -15.258 5.121 6.312 1 91 24 MET B N 1
ATOM 2352 C CA . MET B 1 24 ? -16.469 4.73 5.602 1 91 24 MET B CA 1
ATOM 2353 C C . MET B 1 24 ? -16.406 3.275 5.156 1 91 24 MET B C 1
ATOM 2355 O O . MET B 1 24 ? -17.375 2.535 5.277 1 91 24 MET B O 1
ATOM 2359 N N . ASN B 1 25 ? -15.289 2.91 4.637 1 92.56 25 ASN B N 1
ATOM 2360 C CA . ASN B 1 25 ? -15.094 1.521 4.234 1 92.56 25 ASN B CA 1
ATOM 2361 C C . ASN B 1 25 ? -15.281 0.565 5.41 1 92.56 25 ASN B C 1
ATOM 2363 O O . ASN B 1 25 ? -15.891 -0.492 5.262 1 92.56 25 ASN B O 1
ATOM 2367 N N . GLU B 1 26 ? -14.703 0.942 6.535 1 93.06 26 GLU B N 1
ATOM 2368 C CA . GLU B 1 26 ? -14.812 0.121 7.734 1 93.06 26 GLU B CA 1
ATOM 2369 C C . GLU B 1 26 ? -16.266 -0.051 8.156 1 93.06 26 GLU B C 1
ATOM 2371 O O . GLU B 1 26 ? -16.688 -1.146 8.539 1 93.06 26 GLU B O 1
ATOM 2376 N N . VAL B 1 27 ? -17.016 1.001 8.07 1 92.75 27 VAL B N 1
ATOM 2377 C CA . VAL B 1 27 ? -18.438 0.938 8.391 1 92.75 27 VAL B CA 1
ATOM 2378 C C . VAL B 1 27 ? -19.141 -0.015 7.426 1 92.75 27 VAL B C 1
ATOM 2380 O O . VAL B 1 27 ? -19.984 -0.824 7.844 1 92.75 27 VAL B O 1
ATOM 2383 N N . ALA B 1 28 ? -18.812 0.053 6.16 1 92.5 28 ALA B N 1
ATOM 2384 C CA . ALA B 1 28 ? -19.406 -0.817 5.145 1 92.5 28 ALA B CA 1
ATOM 2385 C C . ALA B 1 28 ? -19.109 -2.285 5.445 1 92.5 28 ALA B C 1
ATOM 2387 O O . ALA B 1 28 ? -20.016 -3.129 5.363 1 92.5 28 ALA B O 1
ATOM 2388 N N . ILE B 1 29 ? -17.953 -2.549 5.824 1 92.56 29 ILE B N 1
ATOM 2389 C CA . ILE B 1 29 ? -17.516 -3.914 6.105 1 92.56 29 ILE B CA 1
ATOM 2390 C C . ILE B 1 29 ? -18.25 -4.453 7.328 1 92.56 29 ILE B C 1
ATOM 2392 O O . ILE B 1 29 ? -18.75 -5.582 7.312 1 92.56 29 ILE B O 1
ATOM 2396 N N . ARG B 1 30 ? -18.297 -3.67 8.367 1 92.56 30 ARG B N 1
ATOM 2397 C CA . ARG B 1 30 ? -18.969 -4.102 9.594 1 92.56 30 ARG B CA 1
ATOM 2398 C C . ARG B 1 30 ? -20.453 -4.316 9.367 1 92.56 30 ARG B C 1
ATOM 2400 O O . ARG B 1 30 ? -21.047 -5.266 9.891 1 92.56 30 ARG B O 1
ATOM 2407 N N . GLU B 1 31 ? -21.031 -3.408 8.617 1 92.19 31 GLU B N 1
ATOM 2408 C CA . GLU B 1 31 ? -22.438 -3.562 8.273 1 92.19 31 GLU B CA 1
ATOM 2409 C C . GLU B 1 31 ? -22.672 -4.848 7.488 1 92.19 31 GLU B C 1
ATOM 2411 O O . GLU B 1 31 ? -23.656 -5.551 7.719 1 92.19 31 GLU B O 1
ATOM 2416 N N . PHE B 1 32 ? -21.859 -5.129 6.527 1 92.44 32 PHE B N 1
ATOM 2417 C CA . PHE B 1 32 ? -21.938 -6.336 5.715 1 92.44 32 PHE B CA 1
ATOM 2418 C C . PHE B 1 32 ? -21.844 -7.582 6.582 1 92.44 32 PHE B C 1
ATOM 2420 O O . PHE B 1 32 ? -22.609 -8.531 6.41 1 92.44 32 PHE B O 1
ATOM 2427 N N . ALA B 1 33 ? -20.906 -7.555 7.516 1 90.56 33 ALA B N 1
ATOM 2428 C CA . ALA B 1 33 ? -20.719 -8.672 8.438 1 90.56 33 ALA B CA 1
ATOM 2429 C C . ALA B 1 33 ? -21.953 -8.883 9.305 1 90.56 33 ALA B C 1
ATOM 2431 O O . ALA B 1 33 ? -22.359 -10.023 9.547 1 90.56 33 ALA B O 1
ATOM 2432 N N . ASP B 1 34 ? -22.469 -7.793 9.758 1 91.62 34 ASP B N 1
ATOM 2433 C CA . ASP B 1 34 ? -23.672 -7.855 10.578 1 91.62 34 ASP B CA 1
ATOM 2434 C C . ASP B 1 34 ? -24.828 -8.484 9.805 1 91.62 34 ASP B C 1
ATOM 2436 O O . ASP B 1 34 ? -25.562 -9.32 10.344 1 91.62 34 ASP B O 1
ATOM 2440 N N . GLN B 1 35 ? -25 -8.109 8.578 1 91.38 35 GLN B N 1
ATOM 2441 C CA . GLN B 1 35 ? -26.062 -8.656 7.73 1 91.38 35 GLN B CA 1
ATOM 2442 C C . GLN B 1 35 ? -25.844 -10.141 7.457 1 91.38 35 GLN B C 1
ATOM 2444 O O . GLN B 1 35 ? -26.797 -10.922 7.461 1 91.38 35 GLN B O 1
ATOM 2449 N N . ALA B 1 36 ? -24.688 -10.438 7.176 1 90.31 36 ALA B N 1
ATOM 2450 C CA . ALA B 1 36 ? -24.344 -11.836 6.918 1 90.31 36 ALA B CA 1
ATOM 2451 C C . ALA B 1 36 ? -24.656 -12.711 8.133 1 90.31 36 ALA B C 1
ATOM 2453 O O . ALA B 1 36 ? -25.219 -13.797 7.996 1 90.31 36 ALA B O 1
ATOM 2454 N N . ASN B 1 37 ? -24.25 -12.219 9.312 1 88.75 37 ASN B N 1
ATOM 2455 C CA . ASN B 1 37 ? -24.5 -12.945 10.555 1 88.75 37 ASN B CA 1
ATOM 2456 C C . ASN B 1 37 ? -25.984 -13.078 10.836 1 88.75 37 ASN B C 1
ATOM 2458 O O . ASN B 1 37 ? -26.438 -14.117 11.336 1 88.75 37 ASN B O 1
ATOM 2462 N N . SER B 1 38 ? -26.703 -12.07 10.5 1 90.94 38 SER B N 1
ATOM 2463 C CA . SER B 1 38 ? -28.125 -12.047 10.766 1 90.94 38 SER B CA 1
ATOM 2464 C C . SER B 1 38 ? -28.891 -12.922 9.773 1 90.94 38 SER B C 1
ATOM 2466 O O . SER B 1 38 ? -30.016 -13.328 10.039 1 90.94 38 SER B O 1
ATOM 2468 N N . SER B 1 39 ? -28.312 -13.195 8.648 1 89.56 39 SER B N 1
ATOM 2469 C CA . SER B 1 39 ? -28.969 -13.984 7.609 1 89.56 39 SER B CA 1
ATOM 2470 C C . SER B 1 39 ? -29.062 -15.453 8 1 89.56 39 SER B C 1
ATOM 2472 O O . SER B 1 39 ? -29.891 -16.188 7.453 1 89.56 39 SER B O 1
ATOM 2474 N N . GLY B 1 40 ? -28.234 -15.93 8.898 1 87.88 40 GLY B N 1
ATOM 2475 C CA . GLY B 1 40 ? -28.25 -17.312 9.367 1 87.88 40 GLY B CA 1
ATOM 2476 C C . GLY B 1 40 ? -27.391 -18.234 8.523 1 87.88 40 GLY B C 1
ATOM 2477 O O . GLY B 1 40 ? -27.047 -19.328 8.953 1 87.88 40 GLY B O 1
ATOM 2478 N N . ASP B 1 41 ? -27.156 -17.812 7.262 1 88.75 41 ASP B N 1
ATOM 2479 C CA . ASP B 1 41 ? -26.328 -18.594 6.344 1 88.75 41 ASP B CA 1
ATOM 2480 C C . ASP B 1 41 ? -25.391 -17.688 5.547 1 88.75 41 ASP B C 1
ATOM 2482 O O . ASP B 1 41 ? -25.781 -17.156 4.508 1 88.75 41 ASP B O 1
ATOM 2486 N N . PHE B 1 42 ? -24.203 -17.688 5.988 1 88.5 42 PHE B N 1
ATOM 2487 C CA . PHE B 1 42 ? -23.219 -16.766 5.402 1 88.5 42 PHE B CA 1
ATOM 2488 C C . PHE B 1 42 ? -22.984 -17.094 3.936 1 88.5 42 PHE B C 1
ATOM 2490 O O . PHE B 1 42 ? -22.953 -16.203 3.09 1 88.5 42 PHE B O 1
ATOM 2497 N N . SER B 1 43 ? -22.781 -18.344 3.654 1 87.44 43 SER B N 1
ATOM 2498 C CA . SER B 1 43 ? -22.453 -18.781 2.299 1 87.44 43 SER B CA 1
ATOM 2499 C C . SER B 1 43 ? -23.562 -18.391 1.319 1 87.44 43 SER B C 1
ATOM 2501 O O . SER B 1 43 ? -23.281 -17.906 0.221 1 87.44 43 SER B O 1
ATOM 2503 N N . LYS B 1 44 ? -24.719 -18.625 1.734 1 90.06 44 LYS B N 1
ATOM 2504 C CA . LYS B 1 44 ? -25.844 -18.266 0.892 1 90.06 44 LYS B CA 1
ATOM 2505 C C . LYS B 1 44 ? -25.969 -16.75 0.735 1 90.06 44 LYS B C 1
ATOM 2507 O O . LYS B 1 44 ? -26.266 -16.25 -0.351 1 90.06 44 LYS B O 1
ATOM 2512 N N . PHE B 1 45 ? -25.781 -16.094 1.824 1 92.25 45 PHE B N 1
ATOM 2513 C CA . PHE B 1 45 ? -25.828 -14.633 1.81 1 92.25 45 PHE B CA 1
ATOM 2514 C C . PHE B 1 45 ? -24.797 -14.078 0.84 1 92.25 45 PHE B C 1
ATOM 2516 O O . PHE B 1 45 ? -25.109 -13.242 -0.009 1 92.25 45 PHE B O 1
ATOM 2523 N N . LEU B 1 46 ? -23.641 -14.57 0.982 1 90.12 46 LEU B N 1
ATOM 2524 C CA . LEU B 1 46 ? -22.547 -14.094 0.15 1 90.12 46 LEU B CA 1
ATOM 2525 C C . LEU B 1 46 ? -22.797 -14.422 -1.318 1 90.12 46 LEU B C 1
ATOM 2527 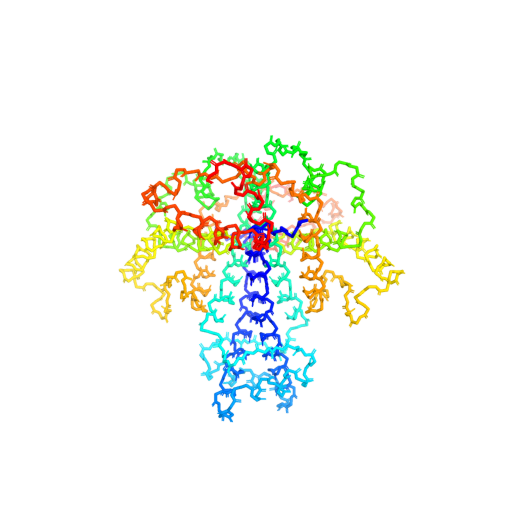O O . LEU B 1 46 ? -22.516 -13.602 -2.197 1 90.12 46 LEU B O 1
ATOM 2531 N N . ALA B 1 47 ? -23.266 -15.578 -1.545 1 89.06 47 ALA B N 1
ATOM 2532 C CA . ALA B 1 47 ? -23.562 -15.992 -2.912 1 89.06 47 ALA B CA 1
ATOM 2533 C C . ALA B 1 47 ? -24.609 -15.078 -3.549 1 89.06 47 ALA B C 1
ATOM 2535 O O . ALA B 1 47 ? -24.484 -14.711 -4.723 1 89.06 47 ALA B O 1
ATOM 2536 N N . CYS B 1 48 ? -25.578 -14.734 -2.822 1 91.31 48 CYS B N 1
ATOM 2537 C CA . CYS B 1 48 ? -26.641 -13.859 -3.303 1 91.31 48 CYS B CA 1
ATOM 2538 C C . CYS B 1 48 ? -26.094 -12.469 -3.629 1 91.31 48 CYS B C 1
ATOM 2540 O O . CYS B 1 48 ? -26.391 -11.914 -4.684 1 91.31 48 CYS B O 1
ATOM 2542 N N . LYS B 1 49 ? -25.312 -11.984 -2.703 1 91.88 49 LYS B N 1
ATOM 2543 C CA . LYS B 1 49 ? -24.766 -10.648 -2.908 1 91.88 49 LYS B CA 1
ATOM 2544 C C . LYS B 1 49 ? -23.734 -10.641 -4.043 1 91.88 49 LYS B C 1
ATOM 2546 O O . LYS B 1 49 ? -23.641 -9.68 -4.801 1 91.88 49 LYS B O 1
ATOM 2551 N N . SER B 1 50 ? -22.984 -11.703 -4.094 1 91.06 50 SER B N 1
ATOM 2552 C CA . SER B 1 50 ? -22.016 -11.875 -5.176 1 91.06 50 SER B CA 1
ATOM 2553 C C . SER B 1 50 ? -22.703 -11.852 -6.535 1 91.06 50 SER B C 1
ATOM 2555 O O . SER B 1 50 ? -22.219 -11.219 -7.473 1 91.06 50 SER B O 1
ATOM 2557 N N . LYS B 1 51 ? -23.75 -12.531 -6.621 1 90.81 51 LYS B N 1
ATOM 2558 C CA . LYS B 1 51 ? -24.516 -12.562 -7.855 1 90.81 51 LYS B CA 1
ATOM 2559 C C . LYS B 1 51 ? -25.094 -11.188 -8.172 1 90.81 51 LYS B C 1
ATOM 2561 O O . LYS B 1 51 ? -25.047 -10.734 -9.32 1 90.81 51 LYS B O 1
ATOM 2566 N N . LYS B 1 52 ? -25.625 -10.57 -7.219 1 91.81 52 LYS B N 1
ATOM 2567 C CA . LYS B 1 52 ? -26.234 -9.25 -7.383 1 91.81 52 LYS B CA 1
ATOM 2568 C C . LYS B 1 52 ? -25.234 -8.25 -7.953 1 91.81 52 LYS B C 1
ATOM 2570 O O . LYS B 1 52 ? -25.562 -7.469 -8.844 1 91.81 52 LYS B O 1
ATOM 2575 N N . HIS B 1 53 ? -24.062 -8.312 -7.43 1 91.81 53 HIS B N 1
ATOM 2576 C CA . HIS B 1 53 ? -23.062 -7.301 -7.785 1 91.81 53 HIS B CA 1
ATOM 2577 C C . HIS B 1 53 ? -22.109 -7.828 -8.852 1 91.81 53 HIS B C 1
ATOM 2579 O O . HIS B 1 53 ? -21.125 -7.16 -9.195 1 91.81 53 HIS B O 1
ATOM 2585 N N . LYS B 1 54 ? -22.203 -9.062 -9.328 1 90.06 54 LYS B N 1
ATOM 2586 C CA . LYS B 1 54 ? -21.453 -9.688 -10.406 1 90.06 54 LYS B CA 1
ATOM 2587 C C . LYS B 1 54 ? -19.969 -9.758 -10.062 1 90.06 54 LYS B C 1
ATOM 2589 O O . LYS B 1 54 ? -19.109 -9.383 -10.867 1 90.06 54 LYS B O 1
ATOM 2594 N N . ILE B 1 55 ? -19.75 -10.117 -8.797 1 90.88 55 ILE B N 1
ATOM 2595 C CA . ILE B 1 55 ? -18.406 -10.383 -8.305 1 90.88 55 ILE B CA 1
ATOM 2596 C C . ILE B 1 55 ? -18.344 -11.781 -7.691 1 90.88 55 ILE B C 1
ATOM 2598 O O . ILE B 1 55 ? -19.078 -12.086 -6.75 1 90.88 55 ILE B O 1
ATOM 2602 N N . ARG B 1 56 ? -17.516 -12.578 -8.203 1 84.44 56 ARG B N 1
ATOM 2603 C CA . ARG B 1 56 ? -17.422 -13.945 -7.715 1 84.44 56 ARG B CA 1
ATOM 2604 C C . ARG B 1 56 ? -16.594 -14.023 -6.445 1 84.44 56 ARG B C 1
ATOM 2606 O O . ARG B 1 56 ? -15.367 -13.844 -6.492 1 84.44 56 ARG B O 1
ATOM 2613 N N . VAL B 1 57 ? -17.25 -14.234 -5.391 1 84.31 57 VAL B N 1
ATOM 2614 C CA . VAL B 1 57 ? -16.594 -14.43 -4.098 1 84.31 57 VAL B CA 1
ATOM 2615 C C . VAL B 1 57 ? -1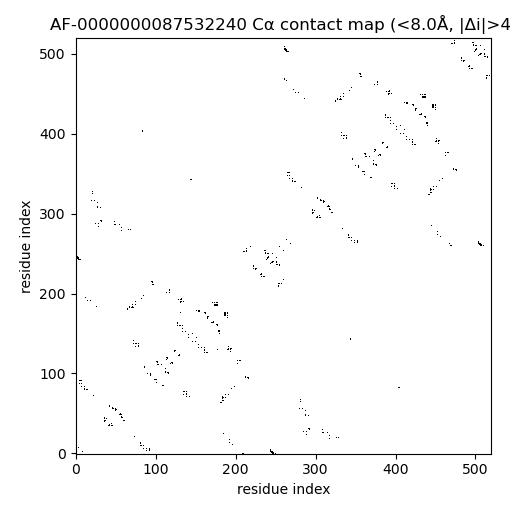7.156 -15.672 -3.416 1 84.31 57 VAL B C 1
ATOM 2617 O O . VAL B 1 57 ? -18.375 -15.82 -3.299 1 84.31 57 VAL B O 1
ATOM 2620 N N . ASP B 1 58 ? -16.172 -16.578 -3.143 1 76.75 58 ASP B N 1
ATOM 2621 C CA . ASP B 1 58 ? -16.641 -17.797 -2.486 1 76.75 58 ASP B CA 1
ATOM 2622 C C . ASP B 1 58 ? -15.859 -18.062 -1.2 1 76.75 58 ASP B C 1
ATOM 2624 O O . ASP B 1 58 ? -14.68 -18.438 -1.247 1 76.75 58 ASP B O 1
ATOM 2628 N N . PHE B 1 59 ? -16.469 -17.703 -0.098 1 82.06 59 PHE B N 1
ATOM 2629 C CA . PHE B 1 59 ? -15.977 -18.047 1.226 1 82.06 59 PHE B CA 1
ATOM 2630 C C . PHE B 1 59 ? -17.047 -18.75 2.039 1 82.06 59 PHE B C 1
ATOM 2632 O O . PHE B 1 59 ? -18.219 -18.344 2.018 1 82.06 59 PHE B O 1
ATOM 2639 N N . PRO B 1 60 ? -16.641 -19.828 2.568 1 75.31 60 PRO B N 1
ATOM 2640 C CA . PRO B 1 60 ? -17.625 -20.469 3.439 1 75.31 60 PRO B CA 1
ATOM 2641 C C . PRO B 1 60 ? -17.984 -19.609 4.652 1 75.31 60 PRO B C 1
ATOM 2643 O O . PRO B 1 60 ? -19.062 -19.766 5.23 1 75.31 60 PRO B O 1
ATOM 2646 N N . LYS B 1 61 ? -17.078 -18.844 5.117 1 81.75 61 LYS B N 1
ATOM 2647 C CA . LYS B 1 61 ? -17.234 -17.859 6.184 1 81.75 61 LYS B CA 1
ATOM 2648 C C . LYS B 1 61 ? -16.281 -16.672 5.988 1 81.75 61 LYS B C 1
ATOM 2650 O O . LYS B 1 61 ? -15.391 -16.734 5.137 1 81.75 61 LYS B O 1
ATOM 2655 N N . ILE B 1 62 ? -16.594 -15.664 6.707 1 82.44 62 ILE B N 1
ATOM 2656 C CA . ILE B 1 62 ? -15.625 -14.562 6.688 1 82.44 62 ILE B CA 1
ATOM 2657 C C . ILE B 1 62 ? -14.281 -15.047 7.223 1 82.44 62 ILE B C 1
ATOM 2659 O O . ILE B 1 62 ? -14.195 -15.562 8.336 1 82.44 62 ILE B O 1
ATOM 2663 N N . PRO B 1 63 ? -13.305 -14.852 6.402 1 85.06 63 PRO B N 1
ATOM 2664 C CA . PRO B 1 63 ? -12 -15.281 6.906 1 85.06 63 PRO B CA 1
ATOM 2665 C C . PRO B 1 63 ? -11.609 -14.586 8.203 1 85.06 63 PRO B C 1
ATOM 2667 O O . PRO B 1 63 ? -11.883 -13.391 8.375 1 85.06 63 PRO B O 1
ATOM 2670 N N . GLU B 1 64 ? -10.961 -15.32 9.055 1 83.81 64 GLU B N 1
ATOM 2671 C CA . GLU B 1 64 ? -10.594 -14.797 10.367 1 83.81 64 GLU B CA 1
ATOM 2672 C C . GLU B 1 64 ? -9.633 -13.617 10.234 1 83.81 64 GLU B C 1
ATOM 2674 O O . GLU B 1 64 ? -9.648 -12.711 11.07 1 83.81 64 GLU B O 1
ATOM 2679 N N . ASP B 1 65 ? -8.914 -13.664 9.164 1 88.38 65 ASP B N 1
ATOM 2680 C CA . ASP B 1 65 ? -7.887 -12.633 9.008 1 88.38 65 ASP B CA 1
ATOM 2681 C C . ASP B 1 65 ? -8.336 -11.555 8.031 1 88.38 65 ASP B C 1
ATOM 2683 O O . ASP B 1 65 ? -7.523 -10.742 7.578 1 88.38 65 ASP B O 1
ATOM 2687 N N . PHE B 1 66 ? -9.625 -11.555 7.723 1 89.75 66 PHE B N 1
ATOM 2688 C CA . PHE B 1 66 ? -10.164 -10.594 6.773 1 89.75 66 PHE B CA 1
ATOM 2689 C C . PHE B 1 66 ? -9.875 -9.164 7.227 1 89.75 66 PHE B C 1
ATOM 2691 O O . PHE B 1 66 ? -9.227 -8.398 6.508 1 89.75 66 PHE B O 1
ATOM 2698 N N . ASN B 1 67 ? -10.227 -8.914 8.445 1 90.25 67 ASN B N 1
ATOM 2699 C CA . ASN B 1 67 ? -10.062 -7.566 8.992 1 90.25 67 ASN B CA 1
ATOM 2700 C C . ASN B 1 67 ? -8.594 -7.188 9.117 1 90.25 67 ASN B C 1
ATOM 2702 O O . ASN B 1 67 ? -8.219 -6.035 8.891 1 90.25 67 ASN B O 1
ATOM 2706 N N . SER B 1 68 ? -7.863 -8.148 9.414 1 92.88 68 SER B N 1
ATOM 2707 C CA . SER B 1 68 ? -6.434 -7.895 9.578 1 92.88 68 SER B CA 1
ATOM 2708 C C . SER B 1 68 ? -5.773 -7.57 8.242 1 92.88 68 SER B C 1
ATOM 2710 O O . SER B 1 68 ? -4.93 -6.676 8.156 1 92.88 68 SER B O 1
ATOM 2712 N N . ILE B 1 69 ? -6.164 -8.227 7.234 1 89.75 69 ILE B N 1
ATOM 2713 C CA . ILE B 1 69 ? -5.602 -8 5.906 1 89.75 69 ILE B CA 1
ATOM 2714 C C . ILE B 1 69 ? -5.969 -6.605 5.422 1 89.75 69 ILE B C 1
ATOM 2716 O O . ILE B 1 69 ? -5.113 -5.859 4.941 1 89.75 69 ILE B O 1
ATOM 2720 N N . ILE B 1 70 ? -7.172 -6.262 5.621 1 91.12 70 ILE B N 1
ATOM 2721 C CA . ILE B 1 70 ? -7.656 -4.953 5.199 1 91.12 70 ILE B CA 1
ATOM 2722 C C . ILE B 1 70 ? -6.953 -3.857 5.996 1 91.12 70 ILE B C 1
ATOM 2724 O O . ILE B 1 70 ? -6.488 -2.865 5.43 1 91.12 70 ILE B O 1
ATOM 2728 N N . ALA B 1 71 ? -6.836 -4.086 7.219 1 93.62 71 ALA B N 1
ATOM 2729 C CA . ALA B 1 71 ? -6.203 -3.092 8.086 1 93.62 71 ALA B CA 1
ATOM 2730 C C . ALA B 1 71 ? -4.73 -2.916 7.734 1 93.62 71 ALA B C 1
ATOM 2732 O O . ALA B 1 71 ? -4.195 -1.809 7.809 1 93.62 71 ALA B O 1
ATOM 2733 N N . LYS B 1 72 ? -4.105 -3.967 7.41 1 91.12 72 LYS B N 1
ATOM 2734 C CA . LYS B 1 72 ? -2.705 -3.875 7.008 1 91.12 72 LYS B CA 1
ATOM 2735 C C . LYS B 1 72 ? -2.551 -3.045 5.738 1 91.12 72 LYS B C 1
ATOM 2737 O O . LYS B 1 72 ? -1.554 -2.34 5.566 1 91.12 72 LYS B O 1
ATOM 2742 N N . ASN B 1 73 ? -3.508 -3.105 4.988 1 88.38 73 ASN B N 1
ATOM 2743 C CA . ASN B 1 73 ? -3.512 -2.258 3.801 1 88.38 73 ASN B CA 1
ATOM 2744 C C . ASN B 1 73 ? -3.646 -0.782 4.164 1 88.38 73 ASN B C 1
ATOM 2746 O O . ASN B 1 73 ? -3.041 0.079 3.523 1 88.38 73 ASN B O 1
ATOM 2750 N N . TYR B 1 74 ? -4.469 -0.522 5.145 1 92.5 74 TYR B N 1
ATOM 2751 C CA . TYR B 1 74 ? -4.602 0.848 5.625 1 92.5 74 TYR B CA 1
ATOM 2752 C C . TYR B 1 74 ? -3.275 1.371 6.16 1 92.5 74 TYR B C 1
ATOM 2754 O O . TYR B 1 74 ? -2.895 2.512 5.887 1 92.5 74 TYR B O 1
ATOM 2762 N N . ILE B 1 75 ? -2.635 0.48 6.863 1 94.25 75 ILE B N 1
ATOM 2763 C CA . ILE B 1 75 ? -1.347 0.836 7.449 1 94.25 75 ILE B CA 1
ATOM 2764 C C . ILE B 1 75 ? -0.353 1.182 6.344 1 94.25 75 ILE B C 1
ATOM 2766 O O . ILE B 1 75 ? 0.41 2.143 6.465 1 94.25 75 ILE B O 1
ATOM 2770 N N . ALA B 1 76 ? -0.369 0.407 5.352 1 89.19 76 ALA B N 1
ATOM 2771 C CA . ALA B 1 76 ? 0.529 0.645 4.223 1 89.19 76 ALA B CA 1
ATOM 2772 C C . ALA B 1 76 ? 0.266 2.01 3.592 1 89.19 76 ALA B C 1
ATOM 2774 O O . ALA B 1 76 ? 1.203 2.709 3.199 1 89.19 76 ALA B O 1
ATOM 2775 N N . GLN B 1 77 ? -0.929 2.365 3.529 1 88.44 77 GLN B N 1
ATOM 2776 C CA . GLN B 1 77 ? -1.295 3.641 2.922 1 88.44 77 GLN B CA 1
ATOM 2777 C C . GLN B 1 77 ? -0.844 4.812 3.787 1 88.44 77 GLN B C 1
ATOM 2779 O O . GLN B 1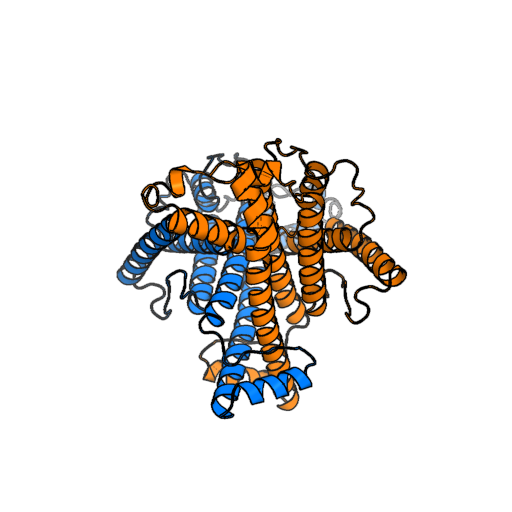 77 ? -0.342 5.816 3.273 1 88.44 77 GLN B O 1
ATOM 2784 N N . VAL B 1 78 ? -1.07 4.68 5.02 1 94.12 78 VAL B N 1
ATOM 2785 C CA . VAL B 1 78 ? -0.615 5.727 5.93 1 94.12 78 VAL B CA 1
ATOM 2786 C C . VAL B 1 78 ? 0.897 5.895 5.812 1 94.12 78 VAL B C 1
ATOM 2788 O O . VAL B 1 78 ? 1.4 7.02 5.742 1 94.12 78 VAL B O 1
ATOM 2791 N N . SER B 1 79 ? 1.577 4.766 5.758 1 92.94 79 SER B N 1
ATOM 2792 C CA . SER B 1 79 ? 3.033 4.785 5.648 1 92.94 79 SER B CA 1
ATOM 2793 C C . SER B 1 79 ? 3.482 5.508 4.387 1 92.94 79 SER B C 1
ATOM 2795 O O . SER B 1 79 ? 4.426 6.305 4.422 1 92.94 79 SER B O 1
ATOM 2797 N N . GLN B 1 80 ? 2.787 5.234 3.408 1 87.12 80 GLN B N 1
ATOM 2798 C CA . GLN B 1 80 ? 3.141 5.855 2.137 1 87.12 80 GLN B CA 1
ATOM 2799 C C . GLN B 1 80 ? 2.922 7.363 2.184 1 87.12 80 GLN B C 1
ATOM 2801 O O . GLN B 1 80 ? 3.785 8.133 1.757 1 87.12 80 GLN B O 1
ATOM 2806 N N . CYS B 1 81 ? 1.787 7.75 2.668 1 90.12 81 CYS B N 1
ATOM 2807 C CA . CYS B 1 81 ? 1.483 9.172 2.793 1 90.12 81 CYS B CA 1
ATOM 2808 C C . CYS B 1 81 ? 2.506 9.875 3.678 1 90.12 81 CYS B C 1
ATOM 2810 O O . CYS B 1 81 ? 2.953 10.977 3.363 1 90.12 81 CYS B O 1
ATOM 2812 N N . PHE B 1 82 ? 2.861 9.25 4.711 1 95.62 82 PHE B N 1
ATOM 2813 C CA . PHE B 1 82 ? 3.779 9.828 5.684 1 95.62 82 PHE B CA 1
ATOM 2814 C C . PHE B 1 82 ? 5.184 9.93 5.105 1 95.62 82 PHE B C 1
ATOM 2816 O O . PHE B 1 82 ? 5.875 10.938 5.312 1 95.62 82 PHE B O 1
ATOM 2823 N N . GLU B 1 83 ? 5.586 8.945 4.398 1 92.56 83 GLU B N 1
ATOM 2824 C CA . GLU B 1 83 ? 6.898 8.969 3.762 1 92.56 83 GLU B CA 1
ATOM 2825 C C . GLU B 1 83 ? 6.98 10.062 2.701 1 92.56 83 GLU B C 1
ATOM 2827 O O . GLU B 1 83 ? 8.008 10.727 2.561 1 92.56 83 GLU B O 1
ATOM 2832 N N . GLU B 1 84 ? 5.941 10.195 2.025 1 90.12 84 GLU B N 1
ATOM 2833 C CA . GLU B 1 84 ? 5.883 11.281 1.051 1 90.12 84 GLU B CA 1
ATOM 2834 C C . GLU B 1 84 ? 6 12.641 1.732 1 90.12 84 GLU B C 1
ATOM 2836 O O . GLU B 1 84 ? 6.676 13.539 1.225 1 90.12 84 GLU B O 1
ATOM 2841 N N . PHE B 1 85 ? 5.309 12.758 2.795 1 95.5 85 PHE B N 1
ATOM 2842 C CA . PHE B 1 85 ? 5.43 13.977 3.584 1 95.5 85 PHE B CA 1
ATOM 2843 C C . PHE B 1 85 ? 6.883 14.234 3.969 1 95.5 85 PHE B C 1
ATOM 2845 O O . PHE B 1 85 ? 7.379 15.352 3.83 1 95.5 85 PHE B O 1
ATOM 2852 N N . LEU B 1 86 ? 7.578 13.211 4.418 1 95.94 86 LEU B N 1
ATOM 2853 C CA . LEU B 1 86 ? 8.953 13.375 4.883 1 95.94 86 LEU B CA 1
ATOM 2854 C C . LEU B 1 86 ? 9.859 13.828 3.748 1 95.94 86 LEU B C 1
ATOM 2856 O O . LEU B 1 86 ? 10.75 14.664 3.953 1 95.94 86 LEU B O 1
ATOM 2860 N N . VAL B 1 87 ? 9.602 13.328 2.592 1 93.12 87 VAL B N 1
ATOM 2861 C CA . VAL B 1 87 ? 10.391 13.719 1.426 1 93.12 87 VAL B CA 1
ATOM 2862 C C . VAL B 1 87 ? 10.109 15.172 1.067 1 93.12 87 VAL B C 1
ATOM 2864 O O . VAL B 1 87 ? 11.039 15.953 0.857 1 93.12 87 VAL B O 1
ATOM 2867 N N . ASP B 1 88 ? 8.852 15.539 1.03 1 93.19 88 ASP B N 1
ATOM 2868 C CA . ASP B 1 88 ? 8.469 16.906 0.691 1 93.19 88 ASP B CA 1
ATOM 2869 C C . ASP B 1 88 ? 8.93 17.891 1.763 1 93.19 88 ASP B C 1
ATOM 2871 O O . ASP B 1 88 ? 9.352 19 1.448 1 93.19 88 ASP B O 1
ATOM 2875 N N . PHE B 1 89 ? 8.82 17.453 2.947 1 95.94 89 PHE B N 1
ATOM 2876 C CA . PHE B 1 89 ? 9.25 18.281 4.07 1 95.94 89 PHE B CA 1
ATOM 2877 C C . PHE B 1 89 ? 10.75 18.562 3.988 1 95.94 89 PHE B C 1
ATOM 2879 O O . PHE B 1 89 ? 11.18 19.688 4.215 1 95.94 89 PHE B O 1
ATOM 2886 N N . GLN B 1 90 ? 11.477 17.531 3.68 1 96.12 90 GLN B N 1
ATOM 2887 C CA . GLN B 1 90 ? 12.922 17.688 3.521 1 96.12 90 GLN B CA 1
ATOM 2888 C C . GLN B 1 90 ? 13.242 18.75 2.48 1 96.12 90 GLN B C 1
ATOM 2890 O O . GLN B 1 90 ? 14.062 19.641 2.729 1 96.12 90 GLN B O 1
ATOM 2895 N N . LYS B 1 91 ? 12.633 18.672 1.349 1 93.62 91 LYS B N 1
ATOM 2896 C CA . LYS B 1 91 ? 12.875 19.625 0.275 1 93.62 91 LYS B CA 1
ATOM 2897 C C . LYS B 1 91 ? 12.523 21.047 0.719 1 93.62 91 LYS B C 1
ATOM 2899 O O . LYS B 1 91 ? 13.289 21.984 0.48 1 93.62 91 LYS B O 1
ATOM 2904 N N . GLU B 1 92 ? 11.398 21.141 1.317 1 93.19 92 GLU B N 1
ATOM 2905 C CA . GLU B 1 92 ? 10.93 22.453 1.784 1 93.19 92 GLU B CA 1
ATOM 2906 C C . GLU B 1 92 ? 11.852 23 2.867 1 93.19 92 GLU B C 1
ATOM 2908 O O . GLU B 1 92 ? 12.172 24.203 2.861 1 93.19 92 GLU B O 1
ATOM 2913 N N . TYR B 1 93 ? 12.227 22.188 3.736 1 94.56 93 TYR B N 1
ATOM 2914 C CA . TYR B 1 93 ? 13.133 22.562 4.82 1 94.56 93 TYR B CA 1
ATOM 2915 C C . TYR B 1 93 ? 14.453 23.078 4.27 1 94.56 93 TYR B C 1
ATOM 2917 O O . TYR B 1 93 ? 14.953 24.109 4.719 1 94.56 93 TYR B O 1
ATOM 2925 N N . GLU B 1 94 ? 14.984 22.375 3.361 1 93.75 94 GLU B N 1
ATOM 2926 C CA . GLU B 1 94 ? 16.266 22.75 2.777 1 93.75 94 GLU B CA 1
ATOM 2927 C C . GLU B 1 94 ? 16.172 24.109 2.07 1 93.75 94 GLU B C 1
ATOM 2929 O O . GLU B 1 94 ? 17.125 24.891 2.088 1 93.75 94 GLU B O 1
ATOM 2934 N N . ILE B 1 95 ? 15.078 24.359 1.493 1 89.69 95 ILE B N 1
ATOM 2935 C CA . ILE B 1 95 ? 14.867 25.625 0.801 1 89.69 95 ILE B CA 1
ATOM 2936 C C . ILE B 1 95 ? 14.75 26.75 1.819 1 89.69 95 ILE B C 1
ATOM 2938 O O . ILE B 1 95 ? 15.297 27.844 1.612 1 89.69 95 ILE B O 1
ATOM 2942 N N . ILE B 1 96 ? 14.094 26.516 2.893 1 91.06 96 ILE B N 1
ATOM 2943 C CA . ILE B 1 96 ? 13.805 27.531 3.885 1 91.06 96 ILE B CA 1
ATOM 2944 C C . ILE B 1 96 ? 15.039 27.781 4.746 1 91.06 96 ILE B C 1
ATOM 2946 O O . ILE B 1 96 ? 15.445 28.938 4.945 1 91.06 96 ILE B O 1
ATOM 2950 N N . LYS B 1 97 ? 15.641 26.75 5.203 1 92.38 97 LYS B N 1
ATOM 2951 C CA . LYS B 1 97 ? 16.719 26.875 6.188 1 92.38 97 LYS B CA 1
ATOM 2952 C C . LYS B 1 97 ? 18.078 26.969 5.508 1 92.38 97 LYS B C 1
ATOM 2954 O O . LYS B 1 97 ? 19.047 27.438 6.113 1 92.38 97 LYS B O 1
ATOM 2959 N N . LYS B 1 98 ? 18.156 26.5 4.289 1 89.44 98 LYS B N 1
ATOM 2960 C CA . LYS B 1 98 ? 19.406 26.516 3.514 1 89.44 98 LYS B CA 1
ATOM 2961 C C . LYS B 1 98 ? 20.484 25.688 4.199 1 89.44 98 LYS B C 1
ATOM 2963 O O . LYS B 1 98 ? 21.656 26.109 4.242 1 89.44 98 LYS B O 1
ATOM 2968 N N . VAL B 1 99 ? 20.141 24.734 4.898 1 88 99 VAL B N 1
ATOM 2969 C CA . VAL B 1 99 ? 21.047 23.797 5.535 1 88 99 VAL B CA 1
ATOM 2970 C C . VAL B 1 99 ? 20.875 22.406 4.914 1 88 99 VAL B C 1
ATOM 2972 O O . VAL B 1 99 ? 19.75 22 4.598 1 88 99 VAL B O 1
ATOM 2975 N N . PRO B 1 100 ? 21.953 21.812 4.77 1 87.69 100 PRO B N 1
ATOM 2976 C CA . PRO B 1 100 ? 21.844 20.484 4.156 1 87.69 100 PRO B CA 1
ATOM 2977 C C . PRO B 1 100 ? 21.203 19.453 5.082 1 87.69 100 PRO B C 1
ATOM 2979 O O . PRO B 1 100 ? 21.391 19.516 6.301 1 87.69 100 PRO B O 1
ATOM 2982 N N . TRP B 1 101 ? 20.5 18.594 4.504 1 90.25 101 TRP B N 1
ATOM 2983 C CA . TRP B 1 101 ? 19.859 17.484 5.199 1 90.25 101 TRP B CA 1
ATOM 2984 C C . TRP B 1 101 ? 20.891 16.422 5.578 1 90.25 101 TRP B C 1
ATOM 2986 O O . TRP B 1 101 ? 21.812 16.141 4.809 1 90.25 101 TRP B O 1
ATOM 2996 N N . LEU B 1 102 ? 20.812 15.891 6.777 1 88 102 LEU B N 1
ATOM 2997 C CA . LEU B 1 102 ? 21.75 14.859 7.227 1 88 102 LEU B CA 1
ATOM 2998 C C . LEU B 1 102 ? 21.562 13.57 6.438 1 88 102 LEU B C 1
ATOM 3000 O O . LEU B 1 102 ? 20.438 13.203 6.102 1 88 102 LEU B O 1
ATOM 3004 N N . ASN B 1 103 ? 22.672 13.008 6.07 1 83.25 103 ASN B N 1
ATOM 3005 C CA . ASN B 1 103 ? 22.625 11.695 5.43 1 83.25 103 ASN B CA 1
ATOM 3006 C C . ASN B 1 103 ? 23.109 10.602 6.379 1 83.25 103 ASN B C 1
ATOM 3008 O O . ASN B 1 103 ? 24.312 10.398 6.547 1 83.25 103 ASN B O 1
ATOM 3012 N N . LEU B 1 104 ? 22.25 10.062 7.098 1 78.31 104 LEU B N 1
ATOM 3013 C CA . LEU B 1 104 ? 22.562 8.977 8.023 1 78.31 104 LEU B CA 1
ATOM 3014 C C . LEU B 1 104 ? 22.109 7.637 7.453 1 78.31 104 LEU B C 1
ATOM 3016 O O . LEU B 1 104 ? 20.969 7.215 7.672 1 78.31 104 LEU B O 1
ATOM 3020 N N . GLU B 1 105 ? 22.875 6.91 6.773 1 76.62 105 GLU B N 1
ATOM 3021 C CA . GLU B 1 105 ? 22.562 5.652 6.102 1 76.62 105 GLU B CA 1
ATOM 3022 C C . GLU B 1 105 ? 21.953 4.648 7.066 1 76.62 105 GLU B C 1
ATOM 3024 O O . GLU B 1 105 ? 22.203 4.691 8.266 1 76.62 105 GLU B O 1
ATOM 3029 N N . LYS B 1 106 ? 2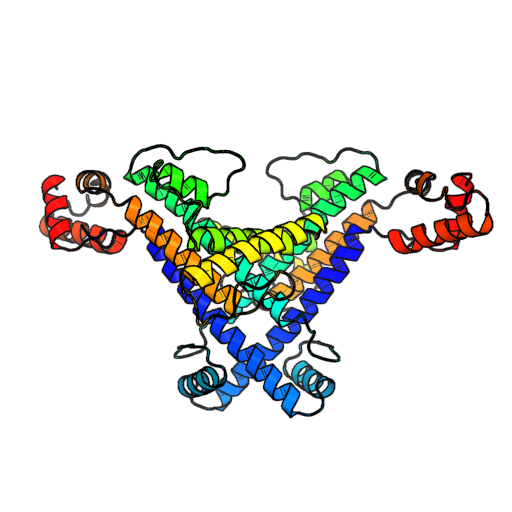1.031 3.857 6.762 1 79.75 106 LYS B N 1
ATOM 3030 C CA . LYS B 1 106 ? 20.453 2.688 7.418 1 79.75 106 LYS B CA 1
ATOM 3031 C C . LYS B 1 106 ? 19.453 3.098 8.492 1 79.75 106 LYS B C 1
ATOM 3033 O O . LYS B 1 106 ? 18.844 2.244 9.141 1 79.75 106 LYS B O 1
ATOM 3038 N N . ASN B 1 107 ? 19.328 4.473 8.719 1 86.19 107 ASN B N 1
ATOM 3039 C CA . ASN B 1 107 ? 18.312 4.906 9.68 1 86.19 107 ASN B CA 1
ATOM 3040 C C . ASN B 1 107 ? 16.969 5.172 9.008 1 86.19 107 ASN B C 1
ATOM 3042 O O . ASN B 1 107 ? 16.922 5.496 7.82 1 86.19 107 ASN B O 1
ATOM 3046 N N . PRO B 1 108 ? 15.93 5.043 9.82 1 90.81 108 PRO B N 1
ATOM 3047 C CA . PRO B 1 108 ? 14.609 5.391 9.289 1 90.81 108 PRO B CA 1
ATOM 3048 C C . PRO B 1 108 ? 14.484 6.871 8.93 1 90.81 108 PRO B C 1
ATOM 3050 O O . PRO B 1 108 ? 15.023 7.727 9.641 1 90.81 108 PRO B O 1
ATOM 3053 N N . LYS B 1 109 ? 13.766 7.16 7.922 1 92.88 109 LYS B N 1
ATOM 3054 C CA . LYS B 1 109 ? 13.609 8.516 7.402 1 92.88 109 LYS B CA 1
ATOM 3055 C C . LYS B 1 109 ? 13.133 9.469 8.484 1 92.88 109 LYS B C 1
ATOM 3057 O O . LYS B 1 109 ? 13.57 10.625 8.555 1 92.88 109 LYS B O 1
ATOM 3062 N N . LEU B 1 110 ? 12.258 8.992 9.359 1 95.94 110 LEU B N 1
ATOM 3063 C CA . LEU B 1 110 ? 11.703 9.836 10.406 1 95.94 110 LEU B CA 1
ATOM 3064 C C . LEU B 1 110 ? 12.773 10.25 11.406 1 95.94 110 LEU B C 1
ATOM 3066 O O . LEU B 1 110 ? 12.82 11.398 11.836 1 95.94 110 LEU B O 1
ATOM 3070 N N . LYS B 1 111 ? 13.57 9.344 11.75 1 94.44 111 LYS B N 1
ATOM 3071 C CA . LYS B 1 111 ? 14.656 9.648 12.672 1 94.44 111 LYS B CA 1
ATOM 3072 C C . LYS B 1 111 ? 15.625 10.656 12.055 1 94.44 111 LYS B C 1
ATOM 3074 O O . LYS B 1 111 ? 16.062 11.594 12.727 1 94.44 111 LYS B O 1
ATOM 3079 N N . ILE B 1 112 ? 15.961 10.469 10.805 1 94.88 112 ILE B N 1
ATOM 3080 C CA . ILE B 1 112 ? 16.844 11.383 10.094 1 94.88 112 ILE B CA 1
ATOM 3081 C C . ILE B 1 112 ? 16.234 12.781 10.078 1 94.88 112 ILE B C 1
ATOM 3083 O O . ILE B 1 112 ? 16.953 13.773 10.266 1 94.88 112 ILE B O 1
ATOM 3087 N N . ALA B 1 113 ? 14.938 12.812 9.875 1 96 113 ALA B N 1
ATOM 3088 C CA . ALA B 1 113 ? 14.25 14.102 9.82 1 96 113 ALA B CA 1
ATOM 3089 C C . ALA B 1 113 ? 14.406 14.859 11.133 1 96 113 ALA B C 1
ATOM 3091 O O . ALA B 1 113 ? 14.789 16.031 11.141 1 96 113 ALA B O 1
ATOM 3092 N N . PHE B 1 114 ? 14.219 14.195 12.219 1 96.06 114 PHE B N 1
ATOM 3093 C CA . PHE B 1 114 ? 14.297 14.859 13.516 1 96.06 114 PHE B CA 1
ATOM 3094 C C . PHE B 1 114 ? 15.734 15.266 13.82 1 96.06 114 PHE B C 1
ATOM 3096 O O . PHE B 1 114 ? 15.984 16.359 14.336 1 96.06 114 PHE B O 1
ATOM 3103 N N . LYS B 1 115 ? 16.641 14.461 13.477 1 93.88 115 LYS B N 1
ATOM 3104 C CA . LYS B 1 115 ? 18.047 14.781 13.719 1 93.88 115 LYS B CA 1
ATOM 3105 C C . LYS B 1 115 ? 18.5 15.945 12.844 1 93.88 115 LYS B C 1
ATOM 3107 O O . LYS B 1 115 ? 19.328 16.75 13.258 1 93.88 115 LYS B O 1
ATOM 3112 N N . SER B 1 116 ? 17.984 15.984 11.695 1 94.56 116 SER B N 1
ATOM 3113 C CA . SER B 1 116 ? 18.344 17.062 10.773 1 94.56 116 SER B CA 1
ATOM 3114 C C . SER B 1 116 ? 17.781 18.391 11.25 1 94.56 116 SER B C 1
ATOM 3116 O O . SER B 1 116 ? 18.422 19.438 11.094 1 94.56 116 SER B O 1
ATOM 3118 N N . VAL B 1 117 ? 16.594 18.375 11.812 1 94.75 117 VAL B N 1
ATOM 3119 C CA . VAL B 1 117 ? 15.922 19.594 12.242 1 94.75 117 VAL B CA 1
ATOM 3120 C C . VAL B 1 117 ? 16.516 20.078 13.562 1 94.75 117 VAL B C 1
ATOM 3122 O O . VAL B 1 117 ? 16.703 21.266 13.766 1 94.75 117 VAL B O 1
ATOM 3125 N N . ASP B 1 118 ? 16.75 19.156 14.422 1 92.19 118 ASP B N 1
ATOM 3126 C CA . ASP B 1 118 ? 17.297 19.438 15.75 1 92.19 118 ASP B CA 1
ATOM 3127 C C . ASP B 1 118 ? 18.094 18.25 16.281 1 92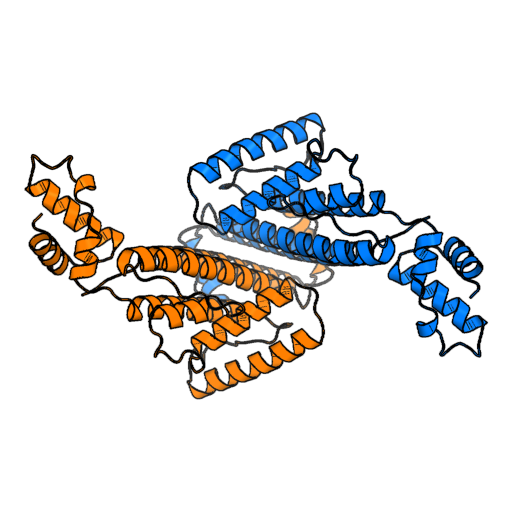.19 118 ASP B C 1
ATOM 3129 O O . ASP B 1 118 ? 17.531 17.312 16.844 1 92.19 118 ASP B O 1
ATOM 3133 N N . SER B 1 119 ? 19.312 18.344 16.234 1 88.44 119 SER B N 1
ATOM 3134 C CA . SER B 1 119 ? 20.219 17.266 16.594 1 88.44 119 SER B CA 1
ATOM 3135 C C . SER B 1 119 ? 20.125 16.938 18.078 1 88.44 119 SER B C 1
ATOM 3137 O O . SER B 1 119 ? 20.484 15.836 18.516 1 88.44 119 SER B O 1
ATOM 3139 N N . SER B 1 120 ? 19.656 17.875 18.844 1 89.56 120 SER B N 1
ATOM 3140 C CA . SER B 1 120 ? 19.594 17.688 20.297 1 89.56 120 SER B CA 1
ATOM 3141 C C . SER B 1 120 ? 18.297 16.984 20.688 1 89.56 120 SER B C 1
ATOM 3143 O O . SER B 1 120 ? 18.156 16.516 21.828 1 89.56 120 SER B O 1
ATOM 3145 N N . TYR B 1 121 ? 17.391 16.891 19.734 1 88.38 121 TYR B N 1
ATOM 3146 C CA . TYR B 1 121 ? 16.109 16.281 20.047 1 88.38 121 TYR B CA 1
ATOM 3147 C C . TYR B 1 121 ? 16.234 14.781 20.234 1 88.38 121 TYR B C 1
ATOM 3149 O O . TYR B 1 121 ? 16.75 14.086 19.344 1 88.38 121 TYR B O 1
ATOM 3157 N N . ILE B 1 122 ? 15.812 14.289 21.391 1 89.75 122 ILE B N 1
ATOM 3158 C CA . ILE B 1 122 ? 15.883 12.852 21.672 1 89.75 122 ILE B CA 1
ATOM 3159 C C . ILE B 1 122 ? 14.555 12.195 21.297 1 89.75 122 ILE B C 1
ATOM 3161 O O . ILE B 1 122 ? 13.617 12.164 22.094 1 89.75 122 ILE B O 1
ATOM 3165 N N . ILE B 1 123 ? 14.539 11.539 20.203 1 90 123 ILE B N 1
ATOM 3166 C CA . ILE B 1 123 ? 13.305 11.031 19.609 1 90 123 ILE B CA 1
ATOM 3167 C C . ILE B 1 123 ? 13.055 9.602 20.078 1 90 123 ILE B C 1
ATOM 3169 O O . ILE B 1 123 ? 11.906 9.141 20.109 1 90 123 ILE B O 1
ATOM 3173 N N . ASP B 1 124 ? 14.016 8.914 20.672 1 88.19 124 ASP B N 1
ATOM 3174 C CA . ASP B 1 124 ? 13.945 7.48 20.953 1 88.19 124 ASP B CA 1
ATOM 3175 C C . ASP B 1 124 ? 12.969 7.191 22.094 1 88.19 124 ASP B C 1
ATOM 3177 O O . ASP B 1 124 ? 12.453 6.078 22.203 1 88.19 124 ASP B O 1
ATOM 3181 N N . ASN B 1 125 ? 12.695 8.211 22.859 1 88.19 125 ASN B N 1
ATOM 3182 C CA . ASN B 1 125 ? 11.797 8.008 23.984 1 88.19 125 ASN B CA 1
ATOM 3183 C C . ASN B 1 125 ? 10.414 8.594 23.719 1 88.19 125 ASN B C 1
ATOM 3185 O O . ASN B 1 125 ? 9.562 8.633 24.609 1 88.19 125 ASN B O 1
ATOM 3189 N N . ASP B 1 126 ? 10.156 8.969 22.531 1 94.38 126 ASP B N 1
ATOM 3190 C CA . ASP B 1 126 ? 8.867 9.539 22.156 1 94.38 126 ASP B CA 1
ATOM 3191 C C . ASP B 1 126 ? 7.875 8.453 21.766 1 94.38 126 ASP B C 1
ATOM 3193 O O . ASP B 1 126 ? 8.18 7.602 20.938 1 94.38 126 ASP B O 1
ATOM 3197 N N . LEU B 1 127 ? 6.766 8.469 22.344 1 96.31 127 LEU B N 1
ATOM 3198 C CA . LEU B 1 127 ? 5.758 7.438 22.109 1 96.31 127 LEU B CA 1
ATOM 3199 C C . LEU B 1 127 ? 5.32 7.422 20.656 1 96.31 127 LEU B C 1
ATOM 3201 O O . LEU B 1 127 ? 5.254 6.359 20.031 1 96.31 127 LEU B O 1
ATOM 3205 N N . ASN B 1 128 ? 5.035 8.625 20.109 1 97.44 128 ASN B N 1
ATOM 3206 C CA . ASN B 1 128 ? 4.551 8.703 18.75 1 97.44 128 ASN B CA 1
ATOM 3207 C C . ASN B 1 128 ? 5.598 8.203 17.75 1 97.44 128 ASN B C 1
ATOM 3209 O O . ASN B 1 128 ? 5.254 7.605 16.734 1 97.44 128 ASN B O 1
ATOM 3213 N N . TYR B 1 129 ? 6.805 8.43 18.078 1 97.38 129 TYR B N 1
ATOM 3214 C CA . TYR B 1 129 ? 7.879 7.895 17.25 1 97.38 129 TYR B CA 1
ATOM 3215 C C . TYR B 1 129 ? 7.879 6.371 17.281 1 97.38 129 TYR B C 1
ATOM 3217 O O . TYR B 1 129 ? 7.988 5.727 16.234 1 97.38 129 TYR B O 1
ATOM 3225 N N . LYS B 1 130 ? 7.801 5.855 18.453 1 97.12 130 LYS B N 1
ATOM 3226 C CA . LYS B 1 130 ? 7.809 4.402 18.609 1 97.12 130 LYS B CA 1
ATOM 3227 C C . LYS B 1 130 ? 6.621 3.771 17.891 1 97.12 130 LYS B C 1
ATOM 3229 O O . LYS B 1 130 ? 6.746 2.691 17.297 1 97.12 130 LYS B O 1
ATOM 3234 N N . ILE B 1 131 ? 5.508 4.426 17.938 1 98.06 131 ILE B N 1
ATOM 3235 C CA . ILE B 1 131 ? 4.316 3.957 17.234 1 98.06 131 ILE B CA 1
ATOM 3236 C C . ILE B 1 131 ? 4.574 3.947 15.734 1 98.06 131 ILE B C 1
ATOM 3238 O O . ILE B 1 131 ? 4.336 2.939 15.062 1 98.06 131 ILE B O 1
ATOM 3242 N N . CYS B 1 132 ? 5.086 5.027 15.203 1 97.88 132 CYS B N 1
ATOM 3243 C CA . CYS B 1 132 ? 5.359 5.133 13.773 1 97.88 132 CYS B CA 1
ATOM 3244 C C . CYS B 1 132 ? 6.363 4.074 13.328 1 97.88 132 CYS B C 1
ATOM 3246 O O . CYS B 1 132 ? 6.203 3.459 12.273 1 97.88 132 CYS B O 1
ATOM 3248 N N . ASP B 1 133 ? 7.332 3.875 14.133 1 96.31 133 ASP B N 1
ATOM 3249 C CA . ASP B 1 133 ? 8.359 2.891 13.812 1 96.31 133 ASP B CA 1
ATOM 3250 C C . ASP B 1 133 ? 7.785 1.476 13.812 1 96.31 133 ASP B C 1
ATOM 3252 O O . ASP B 1 133 ? 8.117 0.662 12.953 1 96.31 133 ASP B O 1
ATOM 3256 N N . TYR B 1 134 ? 6.988 1.202 14.781 1 97 134 TYR B N 1
ATOM 3257 C CA . TYR B 1 134 ? 6.348 -0.103 14.875 1 97 134 TYR B CA 1
ATOM 3258 C C . TYR B 1 134 ? 5.527 -0.399 13.625 1 97 134 TYR B C 1
ATOM 3260 O O . TYR B 1 134 ? 5.672 -1.463 13.016 1 97 134 TYR B O 1
ATOM 3268 N N . TYR B 1 135 ? 4.727 0.52 13.172 1 97.06 135 TYR B N 1
ATOM 3269 C CA . TYR B 1 135 ? 3.832 0.267 12.055 1 97.06 135 TYR B CA 1
ATOM 3270 C C . TYR B 1 135 ? 4.594 0.294 10.734 1 97.06 135 TYR B C 1
ATOM 3272 O O . TYR B 1 135 ? 4.207 -0.377 9.773 1 97.06 135 TYR B O 1
ATOM 3280 N N . ARG B 1 136 ? 5.664 1.036 10.641 1 94.06 136 ARG B N 1
ATOM 3281 C CA . ARG B 1 136 ? 6.559 0.914 9.492 1 94.06 136 ARG B CA 1
ATOM 3282 C C . ARG B 1 136 ? 7.07 -0.517 9.344 1 94.06 136 ARG B C 1
ATOM 3284 O O . ARG B 1 136 ? 7.102 -1.06 8.242 1 94.06 136 ARG B O 1
ATOM 3291 N N . ASN B 1 137 ? 7.418 -1.06 10.484 1 93 137 ASN B N 1
ATOM 3292 C CA . ASN B 1 137 ? 7.922 -2.428 10.477 1 93 137 ASN B CA 1
ATOM 3293 C C . ASN B 1 137 ? 6.816 -3.432 10.164 1 93 137 ASN B C 1
ATOM 3295 O O . ASN B 1 137 ? 7.059 -4.461 9.531 1 93 137 ASN B O 1
ATOM 3299 N N . ILE B 1 138 ? 5.602 -3.139 10.641 1 93.56 138 ILE B N 1
ATOM 3300 C CA . ILE B 1 138 ? 4.441 -3.951 10.289 1 93.56 138 ILE B CA 1
ATOM 3301 C C . ILE B 1 138 ? 4.246 -3.945 8.773 1 93.56 138 ILE B C 1
ATOM 3303 O O . ILE B 1 138 ? 4.102 -5.004 8.156 1 93.56 138 ILE B O 1
ATOM 3307 N N . ARG B 1 139 ? 4.262 -2.777 8.234 1 88.06 139 ARG B N 1
ATOM 3308 C CA . ARG B 1 139 ? 4.082 -2.623 6.797 1 88.06 139 ARG B CA 1
ATOM 3309 C C . ARG B 1 139 ? 5.152 -3.383 6.023 1 88.06 139 ARG B C 1
ATOM 3311 O O . ARG B 1 139 ? 4.852 -4.086 5.059 1 88.06 139 ARG B O 1
ATOM 3318 N N . ASN B 1 140 ? 6.371 -3.326 6.422 1 83.38 140 ASN B N 1
ATOM 3319 C CA . ASN B 1 140 ? 7.484 -4.004 5.762 1 83.38 140 ASN B CA 1
ATOM 3320 C C . ASN B 1 140 ? 7.336 -5.523 5.836 1 83.38 140 ASN B C 1
ATOM 3322 O O . ASN B 1 140 ? 7.664 -6.23 4.883 1 83.38 140 ASN B O 1
ATOM 3326 N N . SER B 1 141 ? 6.82 -5.934 6.953 1 83.44 141 SER B N 1
ATOM 3327 C CA . SER B 1 141 ? 6.656 -7.371 7.156 1 83.44 141 SER B CA 1
ATOM 3328 C C . SER B 1 141 ? 5.477 -7.91 6.352 1 83.44 141 SER B C 1
ATOM 3330 O O . SER B 1 141 ? 5.477 -9.07 5.945 1 83.44 141 SER B O 1
ATOM 3332 N N . ALA B 1 142 ? 4.473 -7.098 6.23 1 76.81 142 ALA B N 1
ATOM 3333 C CA . ALA B 1 142 ? 3.326 -7.504 5.422 1 76.81 142 ALA B CA 1
ATOM 3334 C C . ALA B 1 142 ? 3.715 -7.664 3.955 1 76.81 142 ALA B C 1
ATOM 3336 O O . ALA B 1 142 ? 3.152 -8.5 3.244 1 76.81 142 ALA B O 1
ATOM 3337 N N . LEU B 1 143 ? 4.66 -6.957 3.545 1 66.81 143 LEU B N 1
ATOM 3338 C CA . LEU B 1 143 ? 5.09 -6.938 2.148 1 66.81 143 LEU B CA 1
ATOM 3339 C C . LEU B 1 143 ? 6.125 -8.023 1.883 1 66.81 143 LEU B C 1
ATOM 3341 O O . LEU B 1 143 ? 6.266 -8.484 0.75 1 66.81 143 LEU B O 1
ATOM 3345 N N . HIS B 1 144 ? 6.773 -8.359 2.928 1 65.06 144 HIS B N 1
ATOM 3346 C CA . HIS B 1 144 ? 7.867 -9.297 2.734 1 65.06 144 HIS B CA 1
ATOM 3347 C C . HIS B 1 144 ? 7.586 -10.625 3.434 1 65.06 144 HIS B C 1
ATOM 3349 O O . HIS B 1 144 ? 6.785 -10.68 4.371 1 65.06 144 HIS B O 1
ATOM 3355 N N . ASN B 1 145 ? 8.039 -11.656 2.781 1 60.34 145 ASN B N 1
ATOM 3356 C CA . ASN B 1 145 ? 7.879 -12.969 3.387 1 60.34 145 ASN B CA 1
ATOM 3357 C C . ASN B 1 145 ? 8.375 -12.984 4.832 1 60.34 145 ASN B C 1
ATOM 3359 O O . ASN B 1 145 ? 9.453 -12.469 5.125 1 60.34 145 ASN B O 1
ATOM 3363 N N . LYS B 1 146 ? 7.488 -13.492 5.586 1 63.34 146 LYS B N 1
ATOM 3364 C CA . LYS B 1 146 ? 7.648 -13.531 7.035 1 63.34 146 LYS B CA 1
ATOM 3365 C C . LYS B 1 146 ? 8.648 -14.609 7.449 1 63.34 146 LYS B C 1
ATOM 3367 O O . LYS B 1 146 ? 8.641 -15.711 6.902 1 63.34 146 LYS B O 1
ATOM 3372 N N . ASP B 1 147 ? 9.688 -13.977 8.031 1 70.44 147 ASP B N 1
ATOM 3373 C CA . ASP B 1 147 ? 10.453 -14.977 8.773 1 70.44 147 ASP B CA 1
ATOM 3374 C C . ASP B 1 147 ? 10.203 -14.852 10.273 1 70.44 147 ASP B C 1
ATOM 3376 O O . ASP B 1 147 ? 9.758 -13.805 10.758 1 70.44 147 ASP B O 1
ATOM 3380 N N . GLU B 1 148 ? 10.312 -15.906 10.914 1 74.06 148 GLU B N 1
ATOM 3381 C CA . GLU B 1 148 ? 10.062 -16 12.352 1 74.06 148 GLU B CA 1
ATOM 3382 C C . GLU B 1 148 ? 10.844 -14.938 13.117 1 74.06 148 GLU B C 1
ATOM 3384 O O . GLU B 1 148 ? 10.352 -14.375 14.094 1 74.06 148 GLU B O 1
ATOM 3389 N N . LYS B 1 149 ? 11.984 -14.719 12.656 1 80.19 149 LYS B N 1
ATOM 3390 C CA . LYS B 1 149 ? 12.828 -13.727 13.32 1 80.19 149 LYS B CA 1
ATOM 3391 C C . LYS B 1 149 ? 12.195 -12.336 13.242 1 80.19 149 LYS B C 1
ATOM 3393 O O . LYS B 1 149 ? 12.188 -11.602 14.234 1 80.19 149 LYS B O 1
ATOM 3398 N N . ARG B 1 150 ? 11.586 -12.016 12.195 1 83.81 150 ARG B N 1
ATOM 3399 C CA . ARG B 1 150 ? 10.945 -10.719 12 1 83.81 150 ARG B CA 1
ATOM 3400 C C . ARG B 1 150 ? 9.695 -10.602 12.859 1 83.81 150 ARG B C 1
ATOM 3402 O O . ARG B 1 150 ? 9.438 -9.539 13.445 1 83.81 150 ARG B O 1
ATOM 3409 N N . LEU B 1 151 ? 9.031 -11.625 13.047 1 87.12 151 LEU B N 1
ATOM 3410 C CA . LEU B 1 151 ? 7.816 -11.625 13.852 1 87.12 151 LEU B CA 1
ATOM 3411 C C . LEU B 1 151 ? 8.141 -11.43 15.328 1 87.12 151 LEU B C 1
ATOM 3413 O O . LEU B 1 151 ? 7.43 -10.719 16.031 1 87.12 151 LEU B O 1
ATOM 3417 N N . ASN B 1 152 ? 9.195 -12.055 15.742 1 89.12 152 ASN B N 1
ATOM 3418 C CA . ASN B 1 152 ? 9.625 -11.891 17.125 1 89.12 152 ASN B CA 1
ATOM 3419 C C . ASN B 1 152 ? 10.031 -10.445 17.422 1 89.12 152 ASN B C 1
ATOM 3421 O O . ASN B 1 152 ? 9.727 -9.914 18.484 1 89.12 152 ASN B O 1
ATOM 3425 N N . LYS B 1 153 ? 10.75 -9.906 16.5 1 91 153 LYS B N 1
ATOM 3426 C CA . LYS B 1 153 ? 11.133 -8.508 16.656 1 91 153 LYS B CA 1
ATOM 3427 C C . LYS B 1 153 ? 9.906 -7.609 16.75 1 91 153 LYS B C 1
ATOM 3429 O O . LYS B 1 153 ? 9.867 -6.676 17.547 1 91 153 LYS B O 1
ATOM 3434 N N . LEU B 1 154 ? 8.922 -7.902 16 1 93.62 154 LEU B N 1
ATOM 3435 C CA . LEU B 1 154 ? 7.684 -7.133 16.016 1 93.62 154 LEU B CA 1
ATOM 3436 C C . LEU B 1 154 ? 6.969 -7.27 17.359 1 93.62 154 LEU B C 1
ATOM 3438 O O . LEU B 1 154 ? 6.383 -6.309 17.859 1 93.62 154 LEU B O 1
ATOM 3442 N N . ASP B 1 155 ? 7.039 -8.414 17.906 1 94.25 155 ASP B N 1
ATOM 3443 C CA . ASP B 1 155 ? 6.41 -8.641 19.203 1 94.25 155 ASP B CA 1
ATOM 3444 C C . ASP B 1 155 ? 7.09 -7.816 20.297 1 94.25 155 ASP B C 1
ATOM 3446 O O . ASP B 1 155 ? 6.422 -7.285 21.188 1 94.25 155 ASP B O 1
ATOM 3450 N N . LEU B 1 156 ? 8.359 -7.762 20.219 1 94.88 156 LEU B N 1
ATOM 3451 C CA . LEU B 1 156 ? 9.094 -6.961 21.188 1 94.88 156 LEU B CA 1
ATOM 3452 C C . LEU B 1 156 ? 8.75 -5.48 21.047 1 94.88 156 LEU B C 1
ATOM 3454 O O . LEU B 1 156 ? 8.562 -4.789 22.047 1 94.88 156 LEU B O 1
ATOM 3458 N N . GLU B 1 157 ? 8.641 -5.039 19.844 1 95.44 157 GLU B N 1
ATOM 3459 C CA . GLU B 1 157 ? 8.258 -3.654 19.594 1 95.44 157 GLU B CA 1
ATOM 3460 C C . GLU B 1 157 ? 6.836 -3.381 20.078 1 95.44 157 GLU B C 1
ATOM 3462 O O . GLU B 1 157 ? 6.562 -2.326 20.656 1 95.44 157 GLU B O 1
ATOM 3467 N N . HIS B 1 158 ? 5.992 -4.293 19.828 1 97.06 158 HIS B N 1
ATOM 3468 C CA . HIS B 1 158 ? 4.613 -4.195 20.297 1 97.06 158 HIS B CA 1
ATOM 3469 C C . HIS B 1 158 ? 4.559 -4.004 21.812 1 97.06 158 HIS B C 1
ATOM 3471 O O . HIS B 1 158 ? 3.83 -3.139 22.297 1 97.06 158 HIS B O 1
ATOM 3477 N N . ASN B 1 159 ? 5.305 -4.789 22.5 1 96.44 159 ASN B N 1
ATOM 3478 C CA . ASN B 1 159 ? 5.32 -4.723 23.969 1 96.44 159 ASN B CA 1
ATOM 3479 C C . ASN B 1 159 ? 5.836 -3.373 24.453 1 96.44 159 ASN B C 1
ATOM 3481 O O . ASN B 1 159 ? 5.305 -2.811 25.406 1 96.44 159 ASN B O 1
ATOM 3485 N N . LYS B 1 160 ? 6.852 -2.949 23.797 1 95.81 160 LYS B N 1
ATOM 3486 C CA . LYS B 1 160 ? 7.422 -1.66 24.188 1 95.81 160 LYS B CA 1
ATOM 3487 C C . LYS B 1 160 ? 6.418 -0.529 23.984 1 95.81 160 LYS B C 1
ATOM 3489 O O . LYS B 1 160 ? 6.211 0.294 24.875 1 95.81 160 LYS B O 1
ATOM 3494 N N . VAL B 1 161 ? 5.766 -0.465 22.859 1 97 161 VAL B N 1
ATOM 3495 C CA . VAL B 1 161 ? 4.809 0.586 22.516 1 97 161 VAL B CA 1
ATOM 3496 C C . VAL B 1 161 ? 3.6 0.496 23.453 1 97 161 VAL B C 1
ATOM 3498 O O . VAL B 1 161 ? 3.104 1.517 23.938 1 97 161 VAL B O 1
ATOM 3501 N N . SER B 1 162 ? 3.174 -0.697 23.672 1 96.56 162 SER B N 1
ATOM 3502 C CA . SER B 1 162 ? 2.025 -0.917 24.547 1 96.56 162 SER B CA 1
ATOM 3503 C C . SER B 1 162 ? 2.309 -0.429 25.953 1 96.56 162 SER B C 1
ATOM 3505 O O . SER B 1 162 ? 1.469 0.237 26.562 1 96.56 162 SER B O 1
ATOM 3507 N N . SER B 1 163 ? 3.428 -0.784 26.406 1 95.44 163 SER B N 1
ATOM 3508 C CA . SER B 1 163 ? 3.82 -0.367 27.75 1 95.44 163 SER B CA 1
ATOM 3509 C C . SER B 1 163 ? 3.914 1.151 27.859 1 95.44 163 SER B C 1
ATOM 3511 O O . SER B 1 163 ? 3.465 1.74 28.844 1 95.44 163 SER B O 1
ATOM 3513 N N . MET B 1 164 ? 4.469 1.771 26.922 1 94.62 164 MET B N 1
ATOM 3514 C CA . MET B 1 164 ? 4.609 3.225 26.922 1 94.62 164 MET B CA 1
ATOM 3515 C C . MET B 1 164 ? 3.246 3.902 26.844 1 94.62 164 MET B C 1
ATOM 3517 O O . MET B 1 164 ? 3.012 4.906 27.531 1 94.62 164 MET B O 1
ATOM 3521 N N . LYS B 1 165 ? 2.467 3.375 26.016 1 93.69 165 LYS B N 1
ATOM 3522 C CA . LYS B 1 165 ? 1.118 3.912 25.859 1 93.69 165 LYS B CA 1
ATOM 3523 C C . LYS B 1 165 ? 0.352 3.875 27.172 1 93.69 165 LYS B C 1
ATOM 3525 O O . LYS B 1 165 ? -0.333 4.836 27.531 1 93.69 165 LYS B O 1
ATOM 3530 N N . ILE B 1 166 ? 0.463 2.816 27.859 1 88.75 166 ILE B N 1
ATOM 3531 C CA . ILE B 1 166 ? -0.197 2.658 29.141 1 88.75 166 ILE B CA 1
ATOM 3532 C C . ILE B 1 166 ? 0.378 3.658 30.141 1 88.75 166 ILE B C 1
ATOM 3534 O O . ILE B 1 166 ? -0.369 4.359 30.828 1 88.75 166 ILE B O 1
ATOM 3538 N N . ARG B 1 167 ? 1.653 3.789 30.25 1 90.19 167 ARG B N 1
ATOM 3539 C CA . ARG B 1 167 ? 2.336 4.664 31.188 1 90.19 167 ARG B CA 1
ATOM 3540 C C . ARG B 1 167 ? 1.973 6.125 30.953 1 90.19 167 ARG B C 1
ATOM 3542 O O . ARG B 1 167 ? 1.774 6.887 31.891 1 90.19 167 ARG B O 1
ATOM 3549 N N . LYS B 1 168 ? 1.762 6.461 29.703 1 91.06 168 LYS B N 1
ATOM 3550 C CA . LYS B 1 168 ? 1.525 7.855 29.359 1 91.06 168 LYS B CA 1
ATOM 3551 C C . LYS B 1 168 ? 0.031 8.156 29.281 1 91.06 168 LYS B C 1
ATOM 3553 O O . LYS B 1 168 ? -0.369 9.32 29.172 1 91.06 168 LYS B O 1
ATOM 3558 N N . ASN B 1 169 ? -0.766 7.094 29.203 1 89.88 169 ASN B N 1
ATOM 3559 C CA . ASN B 1 169 ? -2.221 7.188 29.141 1 89.88 169 ASN B CA 1
ATOM 3560 C C . ASN B 1 169 ? -2.672 7.953 27.891 1 89.88 169 ASN B C 1
ATOM 3562 O O . ASN B 1 169 ? -3.533 8.828 27.984 1 89.88 169 ASN B O 1
ATOM 3566 N N . GLU B 1 170 ? -1.958 7.715 26.906 1 89.25 170 GLU B N 1
ATOM 3567 C CA . GLU B 1 170 ? -2.285 8.312 25.625 1 89.25 170 GLU B CA 1
ATOM 3568 C C . GLU B 1 170 ? -3 7.309 24.719 1 89.25 170 GLU B C 1
ATOM 3570 O O . GLU B 1 170 ? -2.703 6.113 24.75 1 89.25 170 GLU B O 1
ATOM 3575 N N . TYR B 1 171 ? -3.99 7.754 24.016 1 91.12 171 TYR B N 1
ATOM 3576 C CA . TYR B 1 171 ? -4.719 6.918 23.078 1 91.12 171 TYR B CA 1
ATOM 3577 C C . TYR B 1 171 ? -5.449 5.793 23.797 1 91.12 171 TYR B C 1
ATOM 3579 O O . TYR B 1 171 ? -5.551 4.68 23.266 1 91.12 171 TYR B O 1
ATOM 3587 N N . SER B 1 172 ? -5.871 5.996 24.953 1 88.06 172 SER B N 1
ATOM 3588 C CA . SER B 1 172 ? -6.41 4.969 25.844 1 88.06 172 SER B CA 1
ATOM 3589 C C . SER B 1 172 ? -7.695 4.371 25.281 1 88.06 172 SER B C 1
ATOM 3591 O O . SER B 1 172 ? -8.031 3.221 25.562 1 88.06 172 SER B O 1
ATOM 3593 N N . LYS B 1 173 ? -8.344 5.016 24.516 1 89.94 173 LYS B N 1
ATOM 3594 C CA . LYS B 1 173 ? -9.625 4.555 24 1 89.94 173 LYS B CA 1
ATOM 3595 C C . LYS B 1 173 ? -9.438 3.574 22.844 1 89.94 173 LYS B C 1
ATOM 3597 O O . LYS B 1 173 ? -10.383 2.889 22.453 1 89.94 173 LYS B O 1
ATOM 3602 N N . LEU B 1 174 ? -8.266 3.488 22.328 1 93.31 174 LEU B N 1
ATOM 3603 C CA . LEU B 1 174 ? -7.992 2.627 21.188 1 93.31 174 LEU B CA 1
ATOM 3604 C C . LEU B 1 174 ? -7.461 1.271 21.641 1 93.31 174 LEU B C 1
ATOM 3606 O O . LEU B 1 174 ? -6.574 1.2 22.484 1 93.31 174 LEU B O 1
ATOM 3610 N N . ASN B 1 175 ? -8.039 0.242 21.078 1 93.81 175 ASN B N 1
ATOM 3611 C CA . ASN B 1 175 ? -7.512 -1.1 21.297 1 93.81 175 ASN B CA 1
ATOM 3612 C C . ASN B 1 175 ? -6.352 -1.403 20.344 1 93.81 175 ASN B C 1
ATOM 3614 O O . ASN B 1 175 ? -6.453 -2.293 19.5 1 93.81 175 ASN B O 1
ATOM 3618 N N . ALA B 1 176 ? -5.316 -0.71 20.516 1 97 176 ALA B N 1
ATOM 3619 C CA . ALA B 1 176 ? -4.066 -0.751 19.75 1 97 176 ALA B CA 1
ATOM 3620 C C . ALA B 1 176 ? -2.898 -0.235 20.578 1 97 176 ALA B C 1
ATOM 3622 O O . ALA B 1 176 ? -3.096 0.522 21.531 1 97 176 ALA B O 1
ATOM 3623 N N . PRO B 1 177 ? -1.705 -0.704 20.266 1 97.88 177 PRO B N 1
ATOM 3624 C CA . PRO B 1 177 ? -1.257 -1.486 19.109 1 97.88 177 PRO B CA 1
ATOM 3625 C C . PRO B 1 177 ? -1.547 -2.979 19.266 1 97.88 177 PRO B C 1
ATOM 3627 O O . PRO B 1 177 ? -1.579 -3.494 20.375 1 97.88 177 PRO B O 1
ATOM 3630 N N . ASN B 1 178 ? -1.786 -3.66 18.141 1 97.56 178 ASN B N 1
ATOM 3631 C CA . ASN B 1 178 ? -1.957 -5.109 18.094 1 97.56 178 ASN B CA 1
ATOM 3632 C C . ASN B 1 178 ? -0.773 -5.797 17.422 1 97.56 178 ASN B C 1
ATOM 3634 O O . ASN B 1 178 ? -0.001 -5.152 16.719 1 97.56 178 ASN B O 1
ATOM 3638 N N . LYS B 1 179 ? -0.663 -7.039 17.719 1 95.69 179 LYS B N 1
ATOM 3639 C CA . LYS B 1 179 ? 0.392 -7.828 17.094 1 95.69 179 LYS B CA 1
ATOM 3640 C C . LYS B 1 179 ? 0.128 -8.008 15.602 1 95.69 179 LYS B C 1
ATOM 3642 O O . LYS B 1 179 ? -0.992 -7.793 15.133 1 95.69 179 LYS B O 1
ATOM 3647 N N . PHE B 1 180 ? 1.069 -8.492 14.914 1 93.62 180 PHE B N 1
ATOM 3648 C CA . PHE B 1 180 ? 1.089 -8.539 13.453 1 93.62 180 PHE B CA 1
ATOM 3649 C C . PHE B 1 180 ? -0.135 -9.273 12.922 1 93.62 180 PHE B C 1
ATOM 3651 O O . PHE B 1 180 ? -0.783 -8.812 11.977 1 93.62 180 PHE B O 1
ATOM 3658 N N . LYS B 1 181 ? -0.521 -10.359 13.484 1 90.75 181 LYS B N 1
ATOM 3659 C CA . LYS B 1 181 ? -1.591 -11.203 12.961 1 90.75 181 LYS B CA 1
ATOM 3660 C C . LYS B 1 181 ? -2.963 -10.648 13.328 1 90.75 181 LYS B C 1
ATOM 3662 O O . LYS B 1 181 ? -3.979 -11.062 12.766 1 90.75 181 LYS B O 1
ATOM 3667 N N . SER B 1 182 ? -2.938 -9.625 14.25 1 94.38 182 SER B N 1
ATOM 3668 C CA . SER B 1 182 ? -4.211 -9.156 14.781 1 94.38 182 SER B CA 1
ATOM 3669 C C . SER B 1 182 ? -4.41 -7.668 14.516 1 94.38 182 SER B C 1
ATOM 3671 O O . SER B 1 182 ? -5.191 -7.008 15.203 1 94.38 182 SER B O 1
ATOM 3673 N N . ILE B 1 183 ? -3.639 -7.152 13.547 1 96.19 183 ILE B N 1
ATOM 3674 C CA . ILE B 1 183 ? -3.783 -5.75 13.172 1 96.19 183 ILE B CA 1
ATOM 3675 C C . ILE B 1 183 ? -5.234 -5.469 12.781 1 96.19 183 ILE B C 1
ATOM 3677 O O . ILE B 1 183 ? -5.859 -6.258 12.07 1 96.19 183 ILE B O 1
ATOM 3681 N N . ASN B 1 184 ? -5.781 -4.383 13.312 1 95.56 184 ASN B N 1
ATOM 3682 C CA . ASN B 1 184 ? -7.172 -4.059 13.016 1 95.56 184 ASN B CA 1
ATOM 3683 C C . ASN B 1 184 ? -7.367 -2.562 12.789 1 95.56 184 ASN B C 1
ATOM 3685 O O . ASN B 1 184 ? -6.395 -1.826 12.617 1 95.56 184 ASN B O 1
ATOM 3689 N N . PHE B 1 185 ? -8.555 -2.098 12.711 1 95.38 185 PHE B N 1
ATOM 3690 C CA . PHE B 1 185 ? -8.914 -0.723 12.383 1 95.38 185 PHE B CA 1
ATOM 3691 C C . PHE B 1 185 ? -8.352 0.247 13.414 1 95.38 185 PHE B C 1
ATOM 3693 O O . PHE B 1 185 ? -7.91 1.347 13.07 1 95.38 185 PHE B O 1
ATOM 3700 N N . ASP B 1 186 ? -8.328 -0.098 14.656 1 96.75 186 ASP B N 1
ATOM 3701 C CA . ASP B 1 186 ? -7.805 0.767 15.711 1 96.75 186 ASP B CA 1
ATOM 3702 C C . ASP B 1 186 ? -6.316 1.043 15.5 1 96.75 186 ASP B C 1
ATOM 3704 O O . ASP B 1 186 ? -5.824 2.115 15.859 1 96.75 186 ASP B O 1
ATOM 3708 N N . ASP B 1 187 ? -5.633 0.069 14.992 1 98.06 187 ASP B N 1
ATOM 3709 C CA . ASP B 1 187 ? -4.223 0.265 14.672 1 98.06 187 ASP B CA 1
ATOM 3710 C C . ASP B 1 187 ? -4.043 1.341 13.602 1 98.06 187 ASP B C 1
ATOM 3712 O O . ASP B 1 187 ? -3.105 2.137 13.664 1 98.06 187 ASP B O 1
ATOM 3716 N N . PHE B 1 188 ? -4.93 1.318 12.656 1 96.62 188 PHE B N 1
ATOM 3717 C CA . PHE B 1 188 ? -4.922 2.338 11.617 1 96.62 188 PHE B CA 1
ATOM 3718 C C . PHE B 1 188 ? -5.105 3.727 12.219 1 96.62 188 PHE B C 1
ATOM 3720 O O . PHE B 1 188 ? -4.352 4.652 11.898 1 96.62 188 PHE B O 1
ATOM 3727 N N . ILE B 1 189 ? -6.035 3.865 13.094 1 96.5 189 ILE B N 1
ATOM 3728 C CA . ILE B 1 189 ? -6.32 5.148 13.727 1 96.5 189 ILE B CA 1
ATOM 3729 C C . ILE B 1 189 ? -5.109 5.605 14.531 1 96.5 189 ILE B C 1
ATOM 3731 O O . ILE B 1 189 ? -4.711 6.77 14.461 1 96.5 189 ILE B O 1
ATOM 3735 N N . LEU B 1 190 ? -4.582 4.715 15.281 1 98 190 LEU B N 1
ATOM 3736 C CA . LEU B 1 190 ? -3.426 5.016 16.125 1 98 190 LEU B CA 1
ATOM 3737 C C . LEU B 1 190 ? -2.256 5.508 15.273 1 98 190 LEU B C 1
ATOM 3739 O O . LEU B 1 190 ? -1.628 6.516 15.602 1 98 190 LEU B O 1
ATOM 3743 N N . TYR B 1 191 ? -2.004 4.82 14.18 1 98.31 191 TYR B N 1
ATOM 3744 C CA . TYR B 1 191 ? -0.889 5.168 13.305 1 98.31 191 TYR B CA 1
ATOM 3745 C C . TYR B 1 191 ? -1.115 6.523 12.648 1 98.31 191 TYR B C 1
ATOM 3747 O O . TYR B 1 191 ? -0.21 7.363 12.609 1 98.31 191 TYR B O 1
ATOM 3755 N N . SER B 1 192 ? -2.307 6.699 12.125 1 97.44 192 SER B N 1
ATOM 3756 C CA . SER B 1 192 ? -2.648 7.961 11.477 1 97.44 192 SER B CA 1
ATOM 3757 C C . SER B 1 192 ? -2.447 9.141 12.422 1 97.44 192 SER B C 1
ATOM 3759 O O . SER B 1 192 ? -1.859 10.156 12.039 1 97.44 192 SER B O 1
ATOM 3761 N N . ARG B 1 193 ? -2.879 9.031 13.633 1 96.88 193 ARG B N 1
ATOM 3762 C CA . ARG B 1 193 ? -2.752 10.094 14.625 1 96.88 193 ARG B CA 1
ATOM 3763 C C . ARG B 1 193 ? -1.29 10.336 14.984 1 96.88 193 ARG B C 1
ATOM 3765 O O . ARG B 1 193 ? -0.85 11.484 15.062 1 96.88 193 ARG B O 1
ATOM 3772 N N . ALA B 1 194 ? -0.595 9.25 15.211 1 98.12 194 ALA B N 1
ATOM 3773 C CA . ALA B 1 194 ? 0.818 9.375 15.555 1 98.12 194 ALA B CA 1
ATOM 3774 C C . ALA B 1 194 ? 1.603 10.047 14.438 1 98.12 194 ALA B C 1
ATOM 3776 O O . ALA B 1 194 ? 2.465 10.891 14.688 1 98.12 194 ALA B O 1
ATOM 3777 N N . ALA B 1 195 ? 1.304 9.656 13.211 1 98.12 195 ALA B N 1
ATOM 3778 C CA . ALA B 1 195 ? 1.979 10.242 12.055 1 98.12 195 ALA B CA 1
ATOM 3779 C C . ALA B 1 195 ? 1.726 11.742 11.969 1 98.12 195 ALA B C 1
ATOM 3781 O O . ALA B 1 195 ? 2.65 12.523 11.727 1 98.12 195 ALA B O 1
ATOM 3782 N N . LYS B 1 196 ? 0.494 12.125 12.172 1 97.25 196 LYS B N 1
ATOM 3783 C CA . LYS B 1 196 ? 0.145 13.539 12.141 1 97.25 196 LYS B CA 1
ATOM 3784 C C . LYS B 1 196 ? 0.857 14.305 13.258 1 97.25 196 LYS B C 1
ATOM 3786 O O . LYS B 1 196 ? 1.345 15.422 13.039 1 97.25 196 LYS B O 1
ATOM 3791 N N . GLU B 1 197 ? 0.938 13.719 14.383 1 97.25 197 GLU B N 1
ATOM 3792 C CA . GLU B 1 197 ? 1.614 14.344 15.516 1 97.25 197 GLU B CA 1
ATOM 3793 C C . GLU B 1 197 ? 3.105 14.523 15.234 1 97.25 197 GLU B C 1
ATOM 3795 O O . GLU B 1 197 ? 3.682 15.562 15.555 1 97.25 197 GLU B O 1
ATOM 3800 N N . MET B 1 198 ? 3.709 13.508 14.719 1 97.5 198 MET B N 1
ATOM 3801 C CA . MET B 1 198 ? 5.133 13.586 14.414 1 97.5 198 MET B CA 1
ATOM 3802 C C . MET B 1 198 ? 5.402 14.648 13.352 1 97.5 198 MET B C 1
ATOM 3804 O O . MET B 1 198 ? 6.383 15.391 13.445 1 97.5 198 MET B O 1
ATOM 3808 N N . ALA B 1 199 ? 4.523 14.648 12.375 1 97.75 199 ALA B N 1
ATOM 3809 C CA . ALA B 1 199 ? 4.656 15.664 11.344 1 97.75 199 ALA B CA 1
ATOM 3810 C C . ALA B 1 199 ? 4.547 17.062 11.93 1 97.75 199 ALA B C 1
ATOM 3812 O O . ALA B 1 199 ? 5.324 17.953 11.586 1 97.75 199 ALA B O 1
ATOM 3813 N N . PHE B 1 200 ? 3.605 17.25 12.797 1 96.38 200 PHE B N 1
ATOM 3814 C CA . PHE B 1 200 ? 3.404 18.531 13.453 1 96.38 200 PHE B CA 1
ATOM 3815 C C . PHE B 1 200 ? 4.633 18.922 14.266 1 96.38 200 PHE B C 1
ATOM 3817 O O . PHE B 1 200 ? 5.086 20.078 14.203 1 96.38 200 PHE B O 1
ATOM 3824 N N . LYS B 1 201 ? 5.133 18.016 14.945 1 95.56 201 LYS B N 1
ATOM 3825 C CA . LYS B 1 201 ? 6.301 18.266 15.781 1 95.56 201 LYS B CA 1
ATOM 3826 C C . LYS B 1 201 ? 7.5 18.703 14.945 1 95.56 201 LYS B C 1
ATOM 3828 O O . LYS B 1 201 ? 8.25 19.594 15.336 1 95.56 201 LYS B O 1
ATOM 3833 N N . LEU B 1 202 ? 7.699 18.047 13.852 1 96.5 202 LEU B N 1
ATOM 3834 C CA . LEU B 1 202 ? 8.773 18.438 12.938 1 96.5 202 LEU B CA 1
ATOM 3835 C C . LEU B 1 202 ? 8.625 19.891 12.5 1 96.5 202 LEU B C 1
ATOM 3837 O O . LEU B 1 202 ? 9.602 20.641 12.484 1 96.5 202 LEU B O 1
ATOM 3841 N N . CYS B 1 203 ? 7.395 20.219 12.203 1 95.12 203 CYS B N 1
ATOM 3842 C CA . CYS B 1 203 ? 7.113 21.578 11.758 1 95.12 203 CYS B CA 1
ATOM 3843 C C . CYS B 1 203 ? 7.367 22.578 12.875 1 95.12 203 CYS B C 1
ATOM 3845 O O . CYS B 1 203 ? 7.91 23.656 12.625 1 95.12 203 CYS B O 1
ATOM 3847 N N . GLU B 1 204 ? 7.027 22.203 14.047 1 93.81 204 GLU B N 1
ATOM 3848 C CA . GLU B 1 204 ? 7.219 23.094 15.188 1 93.81 204 GLU B CA 1
ATOM 3849 C C . GLU B 1 204 ? 8.703 23.297 15.484 1 93.81 204 GLU B C 1
ATOM 3851 O O . GLU B 1 204 ? 9.141 24.422 15.727 1 93.81 204 GLU B O 1
ATOM 3856 N N . LEU B 1 205 ? 9.438 22.312 15.422 1 93.75 205 LEU B N 1
ATOM 3857 C CA . LEU B 1 205 ? 10.859 22.359 15.727 1 93.75 205 LEU B CA 1
ATOM 3858 C C . LEU B 1 205 ? 11.617 23.141 14.656 1 93.75 205 LEU B C 1
ATOM 3860 O O . LEU B 1 205 ? 12.672 23.719 14.938 1 93.75 205 LEU B O 1
ATOM 3864 N N . SER B 1 206 ? 11.078 23.188 13.453 1 94.25 206 SER B N 1
ATOM 3865 C CA . SER B 1 206 ? 11.797 23.797 12.336 1 94.25 206 SER B CA 1
ATOM 3866 C C . SER B 1 206 ? 11.164 25.125 11.945 1 94.25 206 SER B C 1
ATOM 3868 O O . SER B 1 206 ? 11.367 25.609 10.82 1 94.25 206 SER B O 1
ATOM 3870 N N . LYS B 1 207 ? 10.398 25.609 12.789 1 92.25 207 LYS B N 1
ATOM 3871 C CA . LYS B 1 207 ? 9.75 26.875 12.484 1 92.25 207 LYS B CA 1
ATOM 3872 C C . LYS B 1 207 ? 10.773 27.938 12.094 1 92.25 207 LYS B C 1
ATOM 3874 O O . LYS B 1 207 ? 11.758 28.156 12.812 1 92.25 207 LYS B O 1
ATOM 3879 N N . PRO B 1 208 ? 10.523 28.547 10.977 1 91.94 208 PRO B N 1
ATOM 3880 C CA . PRO B 1 208 ? 11.484 29.562 10.555 1 91.94 208 PRO B CA 1
ATOM 3881 C C . PRO B 1 208 ? 11.344 30.875 11.32 1 91.94 208 PRO B C 1
ATOM 3883 O O . PRO B 1 208 ? 10.273 31.172 11.859 1 91.94 208 PRO B O 1
ATOM 3886 N N . ASN B 1 209 ? 12.477 31.594 11.367 1 89.81 209 ASN B N 1
ATOM 3887 C CA . ASN B 1 209 ? 12.398 32.969 11.852 1 89.81 209 ASN B CA 1
ATOM 3888 C C . ASN B 1 209 ? 11.984 33.938 10.734 1 89.81 209 ASN B C 1
ATOM 3890 O O . ASN B 1 209 ? 11.836 33.531 9.586 1 89.81 209 ASN B O 1
ATOM 3894 N N . ILE B 1 210 ? 11.75 35.094 11.078 1 87.44 210 ILE B N 1
ATOM 3895 C CA . ILE B 1 210 ? 11.211 36.094 10.156 1 87.44 210 ILE B CA 1
ATOM 3896 C C . ILE B 1 210 ? 12.18 36.281 8.992 1 87.44 210 ILE B C 1
ATOM 3898 O O . ILE B 1 210 ? 11.758 36.375 7.836 1 87.44 210 ILE B O 1
ATOM 3902 N N . ASP B 1 211 ? 13.469 36.312 9.273 1 87.88 211 ASP B N 1
ATOM 3903 C CA . ASP B 1 211 ? 14.477 36.531 8.25 1 87.88 211 ASP B CA 1
ATOM 3904 C C . ASP B 1 211 ? 14.477 35.406 7.215 1 87.88 211 ASP B C 1
ATOM 3906 O O . ASP B 1 211 ? 14.656 35.656 6.023 1 87.88 211 ASP B O 1
ATOM 3910 N N . GLU B 1 212 ? 14.234 34.25 7.672 1 90.12 212 GLU B N 1
ATOM 3911 C CA . GLU B 1 212 ? 14.18 33.094 6.785 1 90.12 212 GLU B CA 1
ATOM 3912 C C . GLU B 1 212 ? 12.977 33.156 5.855 1 90.12 212 GLU B C 1
ATOM 3914 O O . GLU B 1 212 ? 13.055 32.781 4.691 1 90.12 212 GLU B O 1
ATOM 3919 N N . VAL B 1 213 ? 11.898 33.656 6.383 1 88.44 213 VAL B N 1
ATOM 3920 C CA . VAL B 1 213 ? 10.688 33.781 5.582 1 88.44 213 VAL B CA 1
ATOM 3921 C C . VAL B 1 213 ? 10.859 34.875 4.539 1 88.44 213 VAL B C 1
ATOM 3923 O O . VAL B 1 213 ? 10.383 34.75 3.406 1 88.44 213 VAL B O 1
ATOM 3926 N N . VAL B 1 214 ? 11.523 35.938 4.926 1 85.94 214 VAL B N 1
ATOM 3927 C CA . VAL B 1 214 ? 11.805 37.062 4.016 1 85.94 214 VAL B CA 1
ATOM 3928 C C . VAL B 1 214 ? 12.586 36.531 2.807 1 85.94 214 VAL B C 1
ATOM 3930 O O . VAL B 1 214 ? 12.305 36.938 1.671 1 85.94 214 VAL B O 1
ATOM 3933 N N . ASN B 1 215 ? 13.414 35.656 3.066 1 85.31 215 ASN B N 1
ATOM 3934 C CA . ASN B 1 215 ? 14.281 35.125 2.018 1 85.31 215 ASN B CA 1
ATOM 3935 C C . ASN B 1 215 ? 13.516 34.219 1.071 1 85.31 215 ASN B C 1
ATOM 3937 O O . ASN B 1 215 ? 13.992 33.906 -0.027 1 85.31 215 ASN B O 1
ATOM 3941 N N . LEU B 1 216 ? 12.359 33.781 1.482 1 84.81 216 LEU B N 1
ATOM 3942 C CA . LEU B 1 216 ? 11.555 32.875 0.661 1 84.81 216 LEU B CA 1
ATOM 3943 C C . LEU B 1 216 ? 10.789 33.656 -0.407 1 84.81 216 LEU B C 1
ATOM 3945 O O . LEU B 1 216 ? 10.344 33.094 -1.398 1 84.81 216 LEU B O 1
ATOM 3949 N N . ILE B 1 217 ? 10.586 34.906 -0.144 1 81.75 217 ILE B N 1
ATOM 3950 C CA . ILE B 1 217 ? 9.797 35.719 -1.061 1 81.75 217 ILE B CA 1
ATOM 3951 C C . ILE B 1 217 ? 10.617 36.031 -2.309 1 81.75 217 ILE B C 1
ATOM 3953 O O . ILE B 1 217 ? 11.727 36.562 -2.213 1 81.75 217 ILE B O 1
ATOM 3957 N N . ASN B 1 218 ? 10.164 35.469 -3.377 1 78.94 218 ASN B N 1
ATOM 3958 C CA . ASN B 1 218 ? 10.781 35.781 -4.664 1 78.94 218 ASN B CA 1
ATOM 3959 C C . ASN B 1 218 ? 10.125 36.969 -5.32 1 78.94 218 ASN B C 1
ATOM 3961 O O . ASN B 1 218 ? 9.047 36.875 -5.898 1 78.94 218 ASN B O 1
ATOM 3965 N N . GLU B 1 219 ? 10.773 38 -5.414 1 74.56 219 GLU B N 1
ATOM 3966 C CA . GLU B 1 219 ? 10.266 39.281 -5.93 1 74.56 219 GLU B CA 1
ATOM 3967 C C . GLU B 1 219 ? 9.844 39.156 -7.391 1 74.56 219 GLU B C 1
ATOM 3969 O O . GLU B 1 219 ? 8.938 39.844 -7.84 1 74.56 219 GLU B O 1
ATOM 3974 N N . LYS B 1 220 ? 10.508 38.312 -8.07 1 80.06 220 LYS B N 1
ATOM 3975 C CA . LYS B 1 220 ? 10.258 38.188 -9.5 1 80.06 220 LYS B CA 1
ATOM 3976 C C . LYS B 1 220 ? 8.836 37.688 -9.766 1 80.06 220 LYS B C 1
ATOM 3978 O O . LYS B 1 220 ? 8.25 38 -10.805 1 80.06 220 LYS B O 1
ATOM 3983 N N . ASN B 1 221 ? 8.297 37 -8.766 1 79.56 221 ASN B N 1
ATOM 3984 C CA . ASN B 1 221 ? 6.953 36.469 -8.922 1 79.56 221 ASN B CA 1
ATOM 3985 C C . ASN B 1 221 ? 5.891 37.562 -8.891 1 79.56 221 ASN B C 1
ATOM 3987 O O . ASN B 1 221 ? 4.75 37.312 -9.297 1 79.56 221 ASN B O 1
ATOM 3991 N N . PHE B 1 222 ? 6.355 38.812 -8.578 1 85.06 222 PHE B N 1
ATOM 3992 C CA . PHE B 1 222 ? 5.379 39.875 -8.383 1 85.06 222 PHE B CA 1
ATOM 3993 C C . PHE B 1 222 ? 5.703 41.062 -9.266 1 85.06 222 PHE B C 1
ATOM 3995 O O . PHE B 1 222 ? 5.223 42.156 -9.016 1 85.06 222 PHE B O 1
ATOM 4002 N N . SER B 1 223 ? 6.422 40.781 -10.234 1 81.81 223 SER B N 1
ATOM 4003 C CA . SER B 1 223 ? 6.863 41.844 -11.133 1 81.81 223 SER B CA 1
ATOM 4004 C C . SER B 1 223 ? 5.691 42.438 -11.922 1 81.81 223 SER B C 1
ATOM 4006 O O . SER B 1 223 ? 5.715 43.594 -12.305 1 81.81 223 SER B O 1
ATOM 4008 N N . CYS B 1 224 ? 4.723 41.531 -12.148 1 82.75 224 CYS B N 1
ATOM 4009 C CA . CYS B 1 224 ? 3.572 42 -12.922 1 82.75 224 CYS B CA 1
ATOM 4010 C C . CYS B 1 224 ? 2.818 43.094 -12.188 1 82.75 224 CYS B C 1
ATOM 4012 O O . CYS B 1 224 ? 2.016 43.812 -12.797 1 82.75 224 CYS B O 1
ATOM 4014 N N . TYR B 1 225 ? 3.072 43.156 -10.953 1 83.62 225 TYR B N 1
ATOM 4015 C CA . TYR B 1 225 ? 2.385 44.188 -10.156 1 83.62 225 TYR B CA 1
ATOM 4016 C C . TYR B 1 225 ? 3.283 45.375 -9.914 1 83.62 225 TYR B C 1
ATOM 4018 O O . TYR B 1 225 ? 3.043 46.156 -8.992 1 83.62 225 TYR B O 1
ATOM 4026 N N . GLU B 1 226 ? 4.348 45.469 -10.641 1 80.62 226 GLU B N 1
ATOM 4027 C CA . GLU B 1 226 ? 5.367 46.5 -10.391 1 80.62 226 GLU B CA 1
ATOM 4028 C C . GLU B 1 226 ? 4.77 47.906 -10.445 1 80.62 226 GLU B C 1
ATOM 4030 O O . GLU B 1 226 ? 5.195 48.781 -9.703 1 80.62 226 GLU B O 1
ATOM 4035 N N . ASN B 1 227 ? 3.818 48.031 -11.266 1 85.19 227 ASN B N 1
ATOM 4036 C CA . ASN B 1 227 ? 3.25 49.344 -11.461 1 85.19 227 ASN B CA 1
ATOM 4037 C C . ASN B 1 227 ? 2.098 49.625 -10.5 1 85.19 227 ASN B C 1
ATOM 4039 O O . ASN B 1 227 ? 1.467 50.688 -10.555 1 85.19 227 ASN B O 1
ATOM 4043 N N . ASN B 1 228 ? 1.796 48.688 -9.75 1 86.81 228 ASN B N 1
ATOM 4044 C CA . ASN B 1 228 ? 0.727 48.812 -8.766 1 86.81 228 ASN B CA 1
ATOM 4045 C C . ASN B 1 228 ? 1.166 48.312 -7.395 1 86.81 228 ASN B C 1
ATOM 4047 O O . ASN B 1 228 ? 1.019 47.125 -7.094 1 86.81 228 ASN B O 1
ATOM 4051 N N . SER B 1 229 ? 1.639 49.25 -6.602 1 84.12 229 SER B N 1
ATOM 4052 C CA . SER B 1 229 ? 2.242 48.906 -5.316 1 84.12 229 SER B CA 1
ATOM 4053 C C . SER B 1 229 ? 1.229 48.25 -4.383 1 84.12 229 SER B C 1
ATOM 4055 O O . SER B 1 229 ? 1.563 47.312 -3.65 1 84.12 229 SER B O 1
ATOM 4057 N N . ASN B 1 230 ? 0.024 48.719 -4.441 1 87.44 230 ASN B N 1
ATOM 4058 C CA . ASN B 1 230 ? -1.016 48.188 -3.578 1 87.44 230 ASN B CA 1
ATOM 4059 C C . ASN B 1 230 ? -1.338 46.75 -3.941 1 87.44 230 ASN B C 1
ATOM 4061 O O . ASN B 1 230 ? -1.488 45.875 -3.061 1 87.44 230 ASN B O 1
ATOM 4065 N N . ARG B 1 231 ? -1.398 46.469 -5.176 1 89.56 231 ARG B N 1
ATOM 4066 C CA . ARG B 1 231 ? -1.698 45.094 -5.629 1 89.56 231 ARG B CA 1
ATOM 4067 C C . ARG B 1 231 ? -0.543 44.156 -5.324 1 89.56 231 ARG B C 1
ATOM 4069 O O . ARG B 1 231 ? -0.762 43 -4.961 1 89.56 231 ARG B O 1
ATOM 4076 N N . LYS B 1 232 ? 0.617 44.688 -5.559 1 89.62 232 LYS B N 1
ATOM 4077 C CA . LYS B 1 232 ? 1.793 43.875 -5.234 1 89.62 232 LYS B CA 1
ATOM 4078 C C . LYS B 1 232 ? 1.806 43.5 -3.76 1 89.62 232 LYS B C 1
ATOM 4080 O O . LYS B 1 232 ? 2.037 42.344 -3.416 1 89.62 232 LYS B O 1
ATOM 4085 N N . HIS B 1 233 ? 1.535 44.531 -2.971 1 89.12 233 HIS B N 1
ATOM 4086 C CA . HIS B 1 233 ? 1.505 44.312 -1.524 1 89.12 233 HIS B CA 1
ATOM 4087 C C . HIS B 1 233 ? 0.458 43.281 -1.128 1 89.12 233 HIS B C 1
ATOM 4089 O O . HIS B 1 233 ? 0.747 42.375 -0.356 1 89.12 233 HIS B O 1
ATOM 4095 N N . ASN B 1 234 ? -0.69 43.344 -1.65 1 90.5 234 ASN B N 1
ATOM 4096 C CA . ASN B 1 234 ? -1.771 42.406 -1.347 1 90.5 234 ASN B CA 1
ATOM 4097 C C . ASN B 1 234 ? -1.455 41 -1.842 1 90.5 234 ASN B C 1
ATOM 4099 O O . ASN B 1 234 ? -1.805 40 -1.189 1 90.5 234 ASN B O 1
ATOM 4103 N N . ALA B 1 235 ? -0.869 40.906 -2.939 1 90.38 235 ALA B N 1
ATOM 4104 C CA . ALA B 1 235 ? -0.484 39.625 -3.49 1 90.38 235 ALA B CA 1
ATOM 4105 C C . ALA B 1 235 ? 0.532 38.938 -2.592 1 90.38 235 ALA B C 1
ATOM 4107 O O . ALA B 1 235 ? 0.47 37.719 -2.402 1 90.38 235 ALA B O 1
ATOM 4108 N N . LEU B 1 236 ? 1.398 39.75 -2.068 1 89.75 236 LEU B N 1
ATOM 4109 C CA . LEU B 1 236 ? 2.418 39.219 -1.175 1 89.75 236 LEU B CA 1
ATOM 4110 C C . LEU B 1 236 ? 1.793 38.688 0.117 1 89.75 236 LEU B C 1
ATOM 4112 O O . LEU B 1 236 ? 2.141 37.594 0.59 1 89.75 236 LEU B O 1
ATOM 4116 N N . ILE B 1 237 ? 0.893 39.438 0.615 1 90.06 237 ILE B N 1
ATOM 4117 C CA . ILE B 1 237 ? 0.197 39.031 1.835 1 90.06 237 ILE B CA 1
ATOM 4118 C C . ILE B 1 237 ? -0.563 37.75 1.598 1 90.06 237 ILE B C 1
ATOM 4120 O O . ILE B 1 237 ? -0.5 36.812 2.416 1 90.06 237 ILE B O 1
ATOM 4124 N N . THR B 1 238 ? -1.19 37.688 0.479 1 88.62 238 THR B N 1
ATOM 4125 C CA . THR B 1 238 ? -1.987 36.5 0.144 1 88.62 238 THR B CA 1
ATOM 4126 C C . THR B 1 238 ? -1.099 35.281 -0 1 88.62 238 THR B C 1
ATOM 4128 O O . THR B 1 238 ? -1.469 34.188 0.436 1 88.62 238 THR B O 1
ATOM 4131 N N . GLU B 1 239 ? 0.001 35.438 -0.568 1 86.69 239 GLU B N 1
ATOM 4132 C CA . GLU B 1 239 ? 0.924 34.312 -0.743 1 86.69 239 GLU B CA 1
ATOM 4133 C C . GLU B 1 239 ? 1.421 33.812 0.602 1 86.69 239 GLU B C 1
ATOM 4135 O O . GLU B 1 239 ? 1.42 32.594 0.843 1 86.69 239 GLU B O 1
ATOM 4140 N N . LEU B 1 240 ? 1.784 34.719 1.428 1 88.56 240 LEU B N 1
ATOM 4141 C CA . LEU B 1 240 ? 2.312 34.344 2.732 1 88.56 240 LEU B CA 1
ATOM 4142 C C . LEU B 1 240 ? 1.239 33.656 3.572 1 88.56 240 LEU B C 1
ATOM 4144 O O . LEU B 1 240 ? 1.521 32.688 4.266 1 88.56 240 LEU B O 1
ATOM 4148 N N . LYS B 1 241 ? 0.042 34.125 3.441 1 88.44 241 LYS B N 1
ATOM 4149 C CA . LYS B 1 241 ? -1.075 33.531 4.176 1 88.44 241 LYS B CA 1
ATOM 4150 C C . LYS B 1 241 ? -1.428 32.156 3.635 1 88.44 241 LYS B C 1
ATOM 4152 O O . LYS B 1 241 ? -1.567 31.203 4.402 1 88.44 241 LYS B O 1
ATOM 4157 N N . SER B 1 242 ? -1.526 32.062 2.344 1 85.38 242 SER B N 1
ATOM 4158 C CA . SER B 1 242 ? -2.014 30.828 1.719 1 85.38 242 SER B CA 1
ATOM 4159 C C . SER B 1 242 ? -0.95 29.734 1.736 1 85.38 242 SER B C 1
ATOM 4161 O O . SER B 1 242 ? -1.259 28.562 1.962 1 85.38 242 SER B O 1
ATOM 4163 N N . LYS B 1 243 ? 0.252 30.156 1.541 1 82.69 243 LYS B N 1
ATOM 4164 C CA . LYS B 1 243 ? 1.318 29.172 1.396 1 82.69 243 LYS B CA 1
ATOM 4165 C C . LYS B 1 243 ? 1.859 28.734 2.758 1 82.69 243 LYS B C 1
ATOM 4167 O O . LYS B 1 243 ? 2.234 27.578 2.945 1 82.69 243 LYS B O 1
ATOM 4172 N N . TYR B 1 244 ? 1.85 29.734 3.684 1 86.94 244 TYR B N 1
ATOM 4173 C CA . TYR B 1 244 ? 2.592 29.422 4.898 1 86.94 244 TYR B CA 1
ATOM 4174 C C . TYR B 1 244 ? 1.731 29.641 6.137 1 86.94 244 TYR B C 1
ATOM 4176 O O . TYR B 1 244 ? 2.186 29.422 7.262 1 86.94 244 TYR B O 1
ATOM 4184 N N . GLY B 1 245 ? 0.529 30.062 5.922 1 84.69 245 GLY B N 1
ATOM 4185 C CA . GLY B 1 245 ? -0.376 30.25 7.043 1 84.69 245 GLY B CA 1
ATOM 4186 C C . GLY B 1 245 ? 0.006 31.422 7.926 1 84.69 245 GLY B C 1
ATOM 4187 O O . GLY B 1 245 ? -0.338 31.453 9.109 1 84.69 245 GLY B O 1
ATOM 4188 N N . ILE B 1 246 ? 0.701 32.406 7.406 1 88.44 246 ILE B N 1
ATOM 4189 C CA . ILE B 1 246 ? 1.176 33.562 8.164 1 88.44 246 ILE B CA 1
ATOM 4190 C C . ILE B 1 24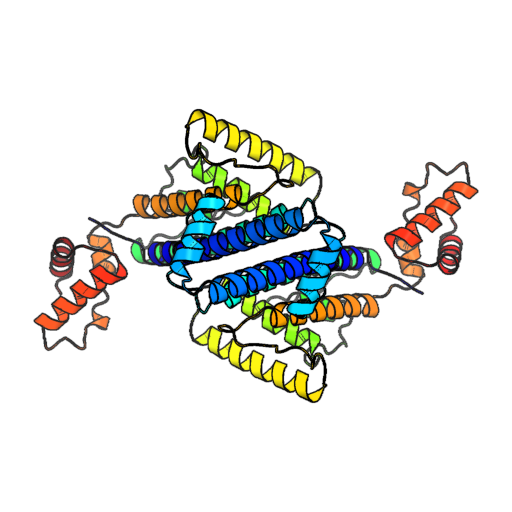6 ? 0.056 34.594 8.297 1 88.44 246 ILE B C 1
ATOM 4192 O O . ILE B 1 246 ? -0.628 34.906 7.316 1 88.44 246 ILE B O 1
ATOM 4196 N N . GLN B 1 247 ? -0.09 35.031 9.523 1 87.94 247 GLN B N 1
ATOM 4197 C CA . GLN B 1 247 ? -1.131 36.031 9.781 1 87.94 247 GLN B CA 1
ATOM 4198 C C . GLN B 1 247 ? -0.784 37.375 9.141 1 87.94 247 GLN B C 1
ATOM 4200 O O . GLN B 1 247 ? 0.39 37.688 8.914 1 87.94 247 GLN B O 1
ATOM 4205 N N . LYS B 1 248 ? -1.808 38.156 8.961 1 89.12 248 LYS B N 1
ATOM 4206 C CA . LYS B 1 248 ? -1.683 39.406 8.227 1 89.12 248 LYS B CA 1
ATOM 4207 C C . LYS B 1 248 ? -0.68 40.344 8.906 1 89.12 248 LYS B C 1
ATOM 4209 O O . LYS B 1 248 ? 0.16 40.938 8.234 1 89.12 248 LYS B O 1
ATOM 4214 N N . GLU B 1 249 ? -0.742 40.406 10.172 1 88.38 249 GLU B N 1
ATOM 4215 C CA . GLU B 1 249 ? 0.127 41.344 10.898 1 88.38 249 GLU B CA 1
ATOM 4216 C C . GLU B 1 249 ? 1.598 40.969 10.711 1 88.38 249 GLU B C 1
ATOM 4218 O O . GLU B 1 249 ? 2.432 41.844 10.469 1 88.38 249 GLU B O 1
ATOM 4223 N N . THR B 1 250 ? 1.849 39.75 10.789 1 89.81 250 THR B N 1
ATOM 4224 C CA . THR B 1 250 ? 3.219 39.281 10.633 1 89.81 250 THR B CA 1
ATOM 4225 C C . THR B 1 250 ? 3.668 39.406 9.18 1 89.81 250 THR B C 1
ATOM 4227 O O . THR B 1 250 ? 4.832 39.719 8.906 1 89.81 250 THR B O 1
ATOM 4230 N N . ALA B 1 251 ? 2.717 39.156 8.328 1 90.94 251 ALA B N 1
ATOM 4231 C CA . ALA B 1 251 ? 3.012 39.281 6.902 1 90.94 251 ALA B CA 1
ATOM 4232 C C . ALA B 1 251 ? 3.453 40.719 6.574 1 90.94 251 ALA B C 1
ATOM 4234 O O . ALA B 1 251 ? 4.379 40.906 5.785 1 90.94 251 ALA B O 1
ATOM 4235 N N . GLU B 1 252 ? 2.846 41.625 7.191 1 90.25 252 GLU B N 1
ATOM 4236 C CA . GLU B 1 252 ? 3.189 43.031 6.984 1 90.25 252 GLU B CA 1
ATOM 4237 C C . GLU B 1 252 ? 4.625 43.312 7.418 1 90.25 252 GLU B C 1
ATOM 4239 O O . GLU B 1 252 ? 5.355 44.062 6.73 1 90.25 252 GLU B O 1
ATOM 4244 N N . ILE B 1 253 ? 4.945 42.781 8.492 1 89.5 253 ILE B N 1
ATOM 4245 C CA . ILE B 1 253 ? 6.297 42.969 9.008 1 89.5 253 ILE B CA 1
ATOM 4246 C C . ILE B 1 253 ? 7.312 42.375 8.039 1 89.5 253 ILE B C 1
ATOM 4248 O O . ILE B 1 253 ? 8.336 42.969 7.742 1 89.5 253 ILE B O 1
ATOM 4252 N N . ILE B 1 254 ? 7.039 41.219 7.559 1 90 254 ILE B N 1
ATOM 4253 C CA . ILE B 1 254 ? 7.926 40.5 6.652 1 90 254 ILE B CA 1
ATOM 4254 C C . ILE B 1 254 ? 8.117 41.312 5.371 1 90 254 ILE B C 1
ATOM 4256 O O . ILE B 1 254 ? 9.234 41.469 4.883 1 90 254 ILE B O 1
ATOM 4260 N N . ILE B 1 255 ? 7.043 41.875 4.883 1 88.25 255 ILE B N 1
ATOM 4261 C CA . ILE B 1 255 ? 7.074 42.625 3.641 1 88.25 255 ILE B CA 1
ATOM 4262 C C . ILE B 1 255 ? 7.887 43.906 3.842 1 88.25 255 ILE B C 1
ATOM 4264 O O . ILE B 1 255 ? 8.672 44.312 2.975 1 88.25 255 ILE B O 1
ATOM 4268 N N . LYS B 1 256 ? 7.742 44.5 4.926 1 87.5 256 LYS B N 1
ATOM 4269 C CA . LYS B 1 256 ? 8.508 45.688 5.25 1 87.5 256 LYS B CA 1
ATOM 4270 C C . LYS B 1 256 ? 10 45.375 5.34 1 87.5 256 LYS B C 1
ATOM 4272 O O . LYS B 1 256 ? 10.828 46.156 4.863 1 87.5 256 LYS B O 1
ATOM 4277 N N . LEU B 1 257 ? 10.258 44.312 5.918 1 87.12 257 LEU B N 1
ATOM 4278 C CA . LEU B 1 257 ? 11.648 43.938 6.094 1 87.12 257 LEU B CA 1
ATOM 4279 C C . LEU B 1 257 ? 12.281 43.562 4.758 1 87.12 257 LEU B C 1
ATOM 4281 O O . LEU B 1 257 ? 13.477 43.781 4.551 1 87.12 257 LEU B O 1
ATOM 4285 N N . ALA B 1 258 ? 11.492 43 3.898 1 82.88 258 ALA B N 1
ATOM 4286 C CA . ALA B 1 258 ? 11.984 42.562 2.592 1 82.88 258 ALA B CA 1
ATOM 4287 C C . ALA B 1 258 ? 12.133 43.75 1.646 1 82.88 258 ALA B C 1
ATOM 4289 O O . ALA B 1 258 ? 12.688 43.625 0.553 1 82.88 258 ALA B O 1
ATOM 4290 N N . ASN B 1 259 ? 11.82 44.906 2.1 1 78.88 259 ASN B N 1
ATOM 4291 C CA . ASN B 1 259 ? 11.883 46.125 1.318 1 78.88 259 ASN B CA 1
ATOM 4292 C C . ASN B 1 259 ? 11.086 46 0.024 1 78.88 259 ASN B C 1
ATOM 4294 O O . ASN B 1 259 ? 11.594 46.312 -1.055 1 78.88 259 ASN B O 1
ATOM 4298 N N . PHE B 1 260 ? 9.977 45.312 0.086 1 69.81 260 PHE B N 1
ATOM 4299 C CA . PHE B 1 260 ? 9.078 45.219 -1.062 1 69.81 260 PHE B CA 1
ATOM 4300 C C . PHE B 1 260 ? 8.047 46.344 -1.026 1 69.81 260 PHE B C 1
ATOM 4302 O O . PHE B 1 260 ? 7.637 46.781 0.049 1 69.81 260 PHE B O 1
#

Solvent-accessible surface area (backbone atoms only — not comparable to full-atom values): 28509 Å² total; per-residue (Å²): 133,64,72,40,57,53,41,52,55,54,38,53,52,52,50,50,50,48,49,46,49,50,46,47,49,50,49,21,45,52,51,41,50,51,50,31,62,70,65,77,39,44,40,59,46,43,44,52,50,20,59,74,69,74,43,93,45,91,50,82,53,83,58,89,52,47,57,21,54,54,24,47,51,48,42,40,49,49,49,39,51,50,50,41,31,52,55,46,36,49,56,50,46,31,68,54,69,68,46,83,76,63,84,62,83,96,56,57,69,67,58,44,50,47,42,51,62,35,69,82,60,75,58,88,82,34,64,46,50,47,45,46,52,47,50,52,52,48,38,52,44,72,51,35,87,79,44,70,68,57,54,52,52,49,48,53,45,46,51,52,45,46,53,49,33,59,76,67,62,51,68,71,87,42,83,46,77,53,52,85,83,58,29,32,67,42,35,38,53,52,43,52,51,26,48,52,50,53,54,49,48,53,49,61,70,52,57,74,53,67,70,41,53,38,68,65,61,58,64,74,82,43,50,90,28,65,89,34,63,66,58,33,51,51,50,50,44,48,47,41,30,72,52,26,53,29,49,69,71,58,37,51,50,40,39,58,71,58,70,107,133,64,73,40,56,51,42,53,56,52,38,53,51,51,52,50,50,48,48,47,50,51,44,46,50,52,49,21,46,52,51,41,50,51,50,30,63,70,64,77,38,45,40,60,45,43,44,52,50,20,60,74,69,74,42,92,45,91,50,82,53,82,58,88,51,46,59,22,53,54,23,47,51,48,40,40,49,49,51,40,51,51,51,40,32,54,53,46,37,49,55,52,45,32,67,55,70,69,48,83,75,63,83,64,84,97,56,57,68,69,58,45,50,47,41,52,63,36,71,82,59,76,58,89,82,34,64,46,51,48,45,45,52,46,51,52,51,48,37,52,46,72,52,34,87,79,45,72,70,58,52,52,54,49,48,52,46,45,51,53,45,45,52,48,33,60,75,67,63,49,69,70,88,42,83,44,79,52,54,85,84,57,28,31,65,42,35,38,53,53,43,52,51,26,47,52,51,53,53,49,47,54,50,62,68,54,57,75,54,66,71,40,53,37,68,66,61,59,67,75,81,42,51,90,27,65,90,34,64,68,57,32,52,51,51,50,44,49,46,41,29,73,54,26,53,29,50,68,71,58,37,52,51,38,40,58,71,57,71,108

Nearest PDB structures (foldseek):
  8xm6-assembly1_B  TM=1.475E-01  e=3.591E+00  Homo sapiens
  1z23-assembly1_A  TM=2.090E-01  e=5.963E+00  Rattus norvegicus
  8xm6-assembly1_B  TM=1.475E-01  e=3.591E+00  Homo sapiens
  1z23-assembly1_A  TM=2.094E-01  e=5.963E+00  Rattus norvegicus

Radius of gyration: 27.27 Å; Cα contacts (8 Å, |Δi|>4): 540; chains: 2; bounding box: 57×96×62 Å

Organism: NCBI:txid342944